Protein AF-A0A932SL36-F1 (afdb_monomer)

Nearest PDB structures (foldseek):
  3o5c-assembly2_C  TM=6.020E-01  e=2.786E-05  Shewanella oneidensis
  2vhd-assembly1_B  TM=5.654E-01  e=1.393E-04  Pseudomonas aeruginosa

Secondary structure (DSSP, 8-state):
-------------------------PPPP-PPPPPPP--PPP--STT--S-TT--HHHHHHHHH-SSTT--S-TTSTTSSHHHHSGGGS--S-EEEEEEEETTEEEEEEEEPPP-TTGGGSPSPSTT-TT---TT-HHHHHHHHHHHHHHHHH-TTTT-----TTSHHHHHHHHHHHHHHHHTSPPPP-TTSPPP-PPPPPHHHHHHHHT--TTSTTHHHHHHHHHHHHHHHHHHHHHHHHHHHHHHTT-STTTHHHHHTT-SGGGTS-TTTT----EE-S--SHHHHHHTT-B-TTSSBS-S--BT-EEEEE-TTT--EEEEEBEE----TTHHHHSPSBSTT--BSSHHHHHHHHHHHHT----TTHHHHHHHHHHHSS--TTS-TT---GGG-

Mean predicted aligned error: 8.64 Å

Solvent-accessible surface area (backbone atoms only — not comparable to full-atom values): 22123 Å² total; per-residue (Å²): 139,84,90,80,82,87,83,86,78,82,82,79,81,81,82,80,80,78,82,70,82,74,77,80,74,73,78,78,72,79,89,75,77,72,62,84,57,96,63,66,55,77,89,82,61,102,70,66,91,53,68,58,83,51,29,38,69,34,9,52,44,52,37,62,32,32,56,79,41,61,27,76,46,57,84,46,80,40,22,21,58,33,55,50,20,49,91,43,32,32,63,50,46,62,43,58,41,81,44,77,56,100,93,46,75,48,78,40,60,32,32,44,68,54,43,60,44,42,70,78,46,28,22,32,63,63,38,27,82,34,34,35,44,73,94,38,64,70,42,33,46,52,9,46,33,45,46,51,48,50,44,34,48,28,74,73,42,19,30,22,54,74,50,80,89,38,71,69,45,39,51,49,39,52,12,36,35,37,28,44,50,71,59,25,57,68,75,65,66,89,84,60,75,77,82,80,74,76,79,81,52,70,69,58,49,28,63,74,70,72,44,56,85,83,44,94,54,31,69,59,55,48,52,50,51,50,50,51,50,50,52,53,49,53,54,48,51,52,29,19,36,44,8,24,26,48,38,67,11,70,29,87,61,24,36,69,31,40,79,67,60,58,20,56,37,65,48,33,28,79,65,52,26,27,66,42,48,70,41,58,79,62,57,28,42,66,35,48,64,77,68,64,40,49,25,93,85,75,43,90,24,42,69,58,36,59,65,38,76,45,80,26,59,30,87,89,77,70,46,70,39,54,37,32,18,29,29,43,62,50,39,50,32,37,47,88,46,34,51,30,33,63,61,64,33,80,26,80,47,66,70,61,46,49,54,44,48,25,46,8,69,71,43,59,79,54,93,64,34,62,58,4,35,51,43,21,48,57,68,51,35,48,39,68,93,43,47,57,92,60,69,55,75,60,55,100

Radius of gyration: 26.6 Å; Cα contacts (8 Å, |Δi|>4): 648; chains: 1; bounding box: 67×68×89 Å

pLDDT: mean 84.24, std 15.86, range [38.34, 97.94]

Foldseek 3Di:
DDDDDDDDDDPDDDPDPPPDPDPPPDPDPPDDAQDADPDFDDPDDPDPLADSRARLVSLVSQQPAQPNQPQPDSPDQQQHNCSQQVVQFGPLFWFWAWDQAPVGIDTDTFGDHRLAVQLQQPLDDQQSVLGADRPDSVRSLSNQLSVVQRQQVTCRGNNGHADCVDPVSVSNSRNNSSNSVVNYADQPDPPDDDPPDDDDDPVVLCVVQVHDPPPPCSVVVSVVVVVVVVVVVVVLLVLLLLLLCQQCQVDPQRVVCNVVCNHQCSALPALQGGPFDWADLAQAPVLQVVLDQADPVRHREHVPQRNHWDWHADPVPRDIGIYHITTRGGLQCCPPRQACHDGNNSRRDQVVVVVSSCNRSVTDDDPSSSVSSVSLSHPFSHHRVDNSVCGDPSND

Structure (mmCIF, N/CA/C/O backbone):
data_AF-A0A932SL36-F1
#
_entry.id   AF-A0A932SL36-F1
#
loop_
_atom_site.group_PDB
_atom_site.id
_atom_site.type_symbol
_atom_site.label_atom_id
_atom_site.label_alt_id
_atom_site.label_comp_id
_atom_site.label_asym_id
_atom_site.label_entity_id
_atom_site.label_seq_id
_atom_site.pdbx_PDB_ins_code
_atom_site.Cartn_x
_atom_site.Cartn_y
_atom_site.Cartn_z
_atom_site.occupancy
_atom_site.B_iso_or_equiv
_atom_site.auth_seq_id
_atom_site.auth_comp_id
_atom_site.auth_asym_id
_atom_site.auth_atom_id
_atom_site.pdbx_PDB_model_num
ATOM 1 N N . MET A 1 1 ? 40.592 38.782 58.378 1.00 42.59 1 MET A N 1
ATOM 2 C CA . MET A 1 1 ? 40.150 37.398 58.093 1.00 42.59 1 MET A CA 1
ATOM 3 C C . MET A 1 1 ? 40.067 37.246 56.580 1.00 42.59 1 MET A C 1
ATOM 5 O O . MET A 1 1 ? 39.492 38.138 55.967 1.00 42.59 1 MET A O 1
ATOM 9 N N . PRO A 1 2 ? 40.753 36.261 55.976 1.00 50.12 2 PRO A N 1
ATOM 10 C CA . PRO A 1 2 ? 41.280 36.402 54.624 1.00 50.12 2 PRO A CA 1
ATOM 11 C C . PRO A 1 2 ? 40.484 35.653 53.549 1.00 50.12 2 PRO A C 1
ATOM 13 O O . PRO A 1 2 ? 39.707 34.741 53.822 1.00 50.12 2 PRO A O 1
ATOM 16 N N . ALA A 1 3 ? 40.744 36.080 52.316 1.00 49.41 3 ALA A N 1
ATOM 17 C CA . ALA A 1 3 ? 40.247 35.561 51.054 1.00 49.41 3 ALA A CA 1
ATOM 18 C C . ALA A 1 3 ? 40.633 34.092 50.779 1.00 49.41 3 ALA A C 1
ATOM 20 O O . ALA A 1 3 ? 41.720 33.638 51.134 1.00 49.41 3 ALA A O 1
ATOM 21 N N . ARG A 1 4 ? 39.762 33.383 50.051 1.00 46.72 4 ARG A N 1
ATOM 22 C CA . ARG A 1 4 ? 40.052 32.168 49.265 1.00 46.72 4 ARG A CA 1
ATOM 23 C C . ARG A 1 4 ? 39.468 32.438 47.871 1.00 46.72 4 ARG A C 1
ATOM 25 O O . ARG A 1 4 ? 38.268 32.651 47.780 1.00 46.72 4 ARG A O 1
ATOM 32 N N . ALA A 1 5 ? 40.210 32.692 46.795 1.00 46.12 5 ALA A N 1
ATOM 33 C CA . ALA A 1 5 ? 41.331 31.980 46.174 1.00 46.12 5 ALA A CA 1
ATOM 34 C C . ALA A 1 5 ? 40.948 30.581 45.652 1.00 46.12 5 ALA A C 1
ATOM 36 O O . ALA A 1 5 ? 41.011 29.604 46.386 1.00 46.12 5 ALA A O 1
ATOM 37 N N . GLY A 1 6 ? 40.600 30.542 44.360 1.00 44.91 6 GLY A N 1
ATOM 38 C CA . GLY A 1 6 ? 41.137 29.582 43.391 1.00 44.91 6 GLY A CA 1
ATOM 39 C C . GLY A 1 6 ? 40.509 28.190 43.310 1.00 44.91 6 GLY A C 1
ATOM 40 O O . GLY A 1 6 ? 40.791 27.336 44.136 1.00 44.91 6 GLY A O 1
ATOM 41 N N . MET A 1 7 ? 39.810 27.918 42.203 1.00 38.34 7 MET A N 1
ATOM 42 C CA . MET A 1 7 ? 39.914 26.633 41.499 1.00 38.34 7 MET A CA 1
ATOM 43 C C . MET A 1 7 ? 39.491 26.813 40.032 1.00 38.34 7 MET A C 1
ATOM 45 O O . MET A 1 7 ? 38.332 26.663 39.660 1.00 38.34 7 MET A O 1
ATOM 49 N N . LEU A 1 8 ? 40.467 27.187 39.200 1.00 42.94 8 LEU A N 1
ATOM 50 C CA . LEU A 1 8 ? 40.426 27.001 37.751 1.00 42.94 8 LEU A CA 1
ATOM 51 C C . LEU A 1 8 ? 40.687 25.513 37.486 1.00 42.94 8 LEU A C 1
ATOM 53 O O . LEU A 1 8 ? 41.822 25.052 37.595 1.00 42.94 8 LEU A O 1
ATOM 57 N N . ALA A 1 9 ? 39.636 24.755 37.183 1.00 47.78 9 ALA A N 1
ATOM 58 C CA . ALA A 1 9 ? 39.765 23.391 36.690 1.00 47.78 9 ALA A CA 1
ATOM 59 C C . ALA A 1 9 ? 40.075 23.437 35.185 1.00 47.78 9 ALA A C 1
ATOM 61 O O . ALA A 1 9 ? 39.235 23.839 34.378 1.00 47.78 9 ALA A O 1
ATOM 62 N N . LEU A 1 10 ? 41.304 23.054 34.828 1.00 42.34 10 LEU A N 1
ATOM 63 C CA . LEU A 1 10 ? 41.729 22.789 33.457 1.00 42.34 10 LEU A CA 1
ATOM 64 C C . LEU A 1 10 ? 40.851 21.683 32.849 1.00 42.34 10 LEU A C 1
ATOM 66 O O . LEU A 1 10 ? 40.964 20.519 33.226 1.00 42.34 10 LEU A O 1
ATOM 70 N N . TRP A 1 11 ? 40.033 22.033 31.860 1.00 40.56 11 TRP A N 1
ATOM 71 C CA . TRP A 1 11 ? 39.483 21.073 30.906 1.00 40.56 11 TRP A CA 1
ATOM 72 C C . TRP A 1 11 ? 40.509 20.855 29.792 1.00 40.56 11 TRP A C 1
ATOM 74 O O . TRP A 1 11 ? 40.578 21.618 28.831 1.00 40.56 11 TRP A O 1
ATOM 84 N N . ALA A 1 12 ? 41.343 19.825 29.936 1.00 45.44 12 ALA A N 1
ATOM 85 C CA . ALA A 1 12 ? 42.172 19.327 28.846 1.00 45.44 12 ALA A CA 1
ATOM 86 C C . ALA A 1 12 ? 41.301 18.459 27.924 1.00 45.44 12 ALA A C 1
ATOM 88 O O . ALA A 1 12 ? 40.917 17.345 28.277 1.00 45.44 12 ALA A O 1
ATOM 89 N N . ALA A 1 13 ? 40.961 18.989 26.749 1.00 46.53 13 ALA A N 1
ATOM 90 C CA . ALA A 1 13 ? 40.279 18.247 25.697 1.00 46.53 13 ALA A CA 1
ATOM 91 C C . ALA A 1 13 ? 41.242 17.223 25.073 1.00 46.53 13 ALA A C 1
ATOM 93 O O . ALA A 1 13 ? 42.153 17.577 24.325 1.00 46.53 13 ALA A O 1
ATOM 94 N N . LEU A 1 14 ? 41.037 15.944 25.387 1.00 46.69 14 LEU A N 1
ATOM 95 C CA . LEU A 1 14 ? 41.698 14.823 24.727 1.00 46.69 14 LEU A CA 1
ATOM 96 C C . LEU A 1 14 ? 40.983 14.549 23.393 1.00 46.69 14 LEU A C 1
ATOM 98 O O . LEU A 1 14 ? 39.987 13.830 23.345 1.00 46.69 14 LEU A O 1
ATOM 102 N N . VAL A 1 15 ? 41.476 15.142 22.304 1.00 45.56 15 VAL A N 1
ATOM 103 C CA . VAL A 1 15 ? 41.054 14.792 20.939 1.00 45.56 15 VAL A CA 1
ATOM 104 C C . VAL A 1 15 ? 41.770 13.500 20.541 1.00 45.56 15 VAL A C 1
ATOM 106 O O . VAL A 1 15 ? 42.896 13.514 20.051 1.00 45.56 15 VAL A O 1
ATOM 109 N N . LEU A 1 16 ? 41.122 12.362 20.789 1.00 45.66 16 LEU A N 1
ATOM 110 C CA . LEU A 1 16 ? 41.505 11.075 20.212 1.00 45.66 16 LEU A CA 1
ATOM 111 C C . LEU A 1 16 ? 41.134 11.084 18.725 1.00 45.66 16 LEU A C 1
ATOM 113 O O . LEU A 1 16 ? 39.981 10.873 18.353 1.00 45.66 16 LEU A O 1
ATOM 117 N N . ALA A 1 17 ? 42.120 11.349 17.869 1.00 47.31 17 ALA A N 1
ATOM 118 C CA . ALA A 1 17 ? 42.004 11.128 16.435 1.00 47.31 17 ALA A CA 1
ATOM 119 C C . ALA A 1 17 ? 41.930 9.615 16.174 1.00 47.31 17 ALA A C 1
ATOM 121 O O . ALA A 1 17 ? 42.948 8.928 16.110 1.00 47.31 17 ALA A O 1
ATOM 122 N N . VAL A 1 18 ? 40.713 9.083 16.057 1.00 49.47 18 VAL A N 1
ATOM 123 C CA . VAL A 1 18 ? 40.479 7.719 15.575 1.00 49.47 18 VAL A CA 1
ATOM 124 C C . VAL A 1 18 ? 40.733 7.723 14.068 1.00 49.47 18 VAL A C 1
ATOM 126 O O . VAL A 1 18 ? 39.855 8.054 13.274 1.00 49.47 18 VAL A O 1
ATOM 129 N N . SER A 1 19 ? 41.956 7.386 13.663 1.00 49.38 19 SER A N 1
ATOM 130 C CA . SER A 1 19 ? 42.329 7.116 12.273 1.00 49.38 19 SER A CA 1
ATOM 131 C C . SER A 1 19 ? 41.757 5.765 11.832 1.00 49.38 19 SER A C 1
ATOM 133 O O . SER A 1 19 ? 42.469 4.779 11.652 1.00 49.38 19 SER A O 1
ATOM 135 N N . GLY A 1 20 ? 40.433 5.706 11.678 1.00 53.03 20 GLY A N 1
ATOM 136 C CA . GLY A 1 20 ? 39.771 4.587 11.020 1.00 53.03 20 GLY A CA 1
ATOM 137 C C . GLY A 1 20 ? 40.158 4.573 9.545 1.00 53.03 20 GLY A C 1
ATOM 138 O O . GLY A 1 20 ? 39.912 5.542 8.828 1.00 53.03 20 GLY A O 1
ATOM 139 N N . SER A 1 21 ? 40.783 3.490 9.087 1.00 54.56 21 SER A N 1
ATOM 140 C CA . SER A 1 21 ? 41.016 3.238 7.668 1.00 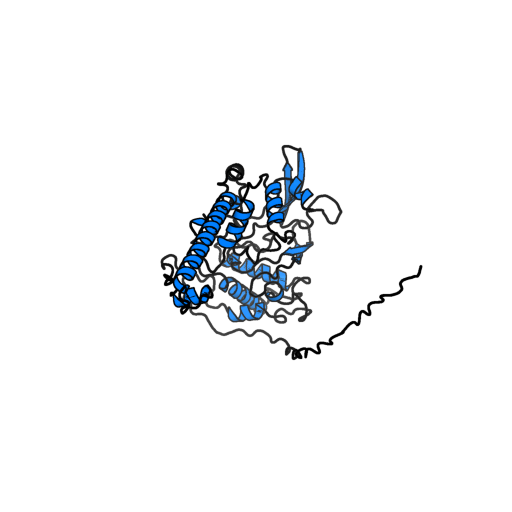54.56 21 SER A CA 1
ATOM 141 C C . SER A 1 21 ? 39.661 3.175 6.964 1.00 54.56 21 SER A C 1
ATOM 143 O O . SER A 1 21 ? 38.952 2.177 7.070 1.00 54.56 21 SER A O 1
ATOM 145 N N . VAL A 1 22 ? 39.266 4.256 6.288 1.00 56.22 22 VAL A N 1
ATOM 146 C CA . VAL A 1 22 ? 38.079 4.238 5.430 1.00 56.22 22 VAL A CA 1
ATOM 147 C C . VAL A 1 22 ? 38.385 3.238 4.314 1.00 56.22 22 VAL A C 1
ATOM 149 O O . VAL A 1 22 ? 39.377 3.432 3.605 1.00 56.22 22 VAL A O 1
ATOM 152 N N . PRO A 1 23 ? 37.617 2.144 4.170 1.00 58.59 23 PRO A N 1
ATOM 153 C CA . PRO A 1 23 ? 37.836 1.215 3.077 1.00 58.59 23 PRO A CA 1
ATOM 154 C C . PRO A 1 23 ? 37.720 1.995 1.769 1.00 58.59 23 PRO A C 1
ATOM 156 O O . PRO A 1 23 ? 36.725 2.682 1.533 1.00 58.59 23 PRO A O 1
ATOM 159 N N . ILE A 1 24 ? 38.757 1.913 0.936 1.00 57.00 24 ILE A N 1
ATOM 160 C CA . ILE A 1 24 ? 38.705 2.419 -0.432 1.00 57.00 24 ILE A CA 1
ATOM 161 C C . ILE A 1 24 ? 37.619 1.601 -1.128 1.00 57.00 24 ILE A C 1
ATOM 163 O O . ILE A 1 24 ? 37.823 0.433 -1.459 1.00 57.00 24 ILE A O 1
ATOM 167 N N . VAL A 1 25 ? 36.439 2.199 -1.291 1.00 57.62 25 VAL A N 1
ATOM 168 C CA . VAL A 1 25 ? 35.378 1.646 -2.126 1.00 57.62 25 VAL A CA 1
ATOM 169 C C . VAL A 1 25 ? 35.929 1.673 -3.544 1.00 57.62 25 VAL A C 1
ATOM 171 O O . VAL A 1 25 ? 36.067 2.737 -4.146 1.00 57.62 25 VAL A O 1
ATOM 174 N N . VAL A 1 26 ? 36.354 0.507 -4.034 1.00 59.16 26 VAL A N 1
ATOM 175 C CA . VAL A 1 26 ? 36.824 0.337 -5.410 1.00 59.16 26 VAL A CA 1
ATOM 176 C C . VAL A 1 26 ? 35.725 0.875 -6.319 1.00 59.16 26 VAL A C 1
ATOM 178 O O . VAL A 1 26 ? 34.578 0.450 -6.194 1.00 59.16 26 VAL A O 1
ATOM 181 N N . ALA A 1 27 ? 36.064 1.846 -7.172 1.00 60.44 27 ALA A N 1
ATOM 182 C CA . ALA A 1 27 ? 35.112 2.461 -8.087 1.00 60.44 27 ALA A CA 1
ATOM 183 C C . ALA A 1 27 ? 34.351 1.365 -8.843 1.00 60.44 27 ALA A C 1
ATOM 185 O O . ALA A 1 27 ? 34.958 0.487 -9.463 1.00 60.44 27 ALA A O 1
ATOM 186 N N . GLU A 1 28 ? 33.025 1.394 -8.731 1.00 62.88 28 GLU A N 1
ATOM 187 C CA . GLU A 1 28 ? 32.142 0.417 -9.350 1.00 62.88 28 GLU A CA 1
ATOM 188 C C . GLU A 1 28 ? 32.388 0.437 -10.865 1.00 62.88 28 GLU A C 1
ATOM 190 O O . GLU A 1 28 ? 32.341 1.489 -11.508 1.00 62.88 28 GLU A O 1
ATOM 195 N N . THR A 1 29 ? 32.742 -0.716 -11.439 1.00 70.81 29 THR A N 1
ATOM 196 C CA . THR A 1 29 ? 32.920 -0.851 -12.890 1.00 70.81 29 THR A CA 1
ATOM 197 C C . THR A 1 29 ? 31.662 -0.371 -13.602 1.00 70.81 29 THR A C 1
ATOM 199 O O . THR A 1 29 ? 30.566 -0.657 -13.122 1.00 70.81 29 THR A O 1
ATOM 202 N N . ALA A 1 30 ? 31.817 0.311 -14.743 1.00 78.62 30 ALA A N 1
ATOM 203 C CA . ALA A 1 30 ? 30.704 0.864 -15.514 1.00 78.62 30 ALA A CA 1
ATOM 204 C C . ALA A 1 30 ? 29.508 -0.114 -15.601 1.00 78.62 30 ALA A C 1
ATOM 206 O O . ALA A 1 30 ? 29.727 -1.310 -15.848 1.00 78.62 30 ALA A O 1
ATOM 207 N N . PRO A 1 31 ? 28.264 0.366 -15.395 1.00 81.81 31 PRO A N 1
ATOM 208 C CA . PRO A 1 31 ? 27.085 -0.492 -15.385 1.00 81.81 31 PRO A CA 1
ATOM 209 C C . PRO A 1 31 ? 26.980 -1.289 -16.690 1.00 81.81 31 PRO A C 1
ATOM 211 O O . PRO A 1 31 ? 27.209 -0.764 -17.781 1.00 81.81 31 PRO A O 1
ATOM 214 N N . LYS A 1 32 ? 26.668 -2.583 -16.572 1.00 89.00 32 LYS A N 1
ATOM 215 C CA . LYS A 1 32 ? 26.552 -3.503 -17.712 1.00 89.00 32 LYS A CA 1
ATOM 216 C C . LYS A 1 32 ? 25.091 -3.608 -18.160 1.00 89.00 32 LYS A C 1
ATOM 218 O O . LYS A 1 32 ? 24.243 -3.789 -17.287 1.00 89.00 32 LYS A O 1
ATOM 223 N N . PRO A 1 33 ? 24.799 -3.554 -19.475 1.00 92.88 33 PRO A N 1
ATOM 224 C CA . PRO A 1 33 ? 23.446 -3.763 -19.981 1.00 92.88 33 PRO A CA 1
ATOM 225 C C . PRO A 1 33 ? 22.901 -5.142 -19.612 1.00 92.88 33 PRO A C 1
ATOM 227 O O . PRO A 1 33 ? 23.642 -6.134 -19.583 1.00 92.88 33 PRO A O 1
ATOM 230 N N . CYS A 1 34 ? 21.596 -5.215 -19.382 1.00 94.19 34 CYS A N 1
ATOM 231 C CA . CYS A 1 34 ? 20.911 -6.471 -19.131 1.00 94.19 34 CYS A CA 1
ATOM 232 C C . CYS A 1 34 ? 20.813 -7.315 -20.408 1.00 94.19 34 CYS A C 1
ATOM 234 O O . CYS A 1 34 ? 20.419 -6.841 -21.472 1.00 94.19 34 CYS A O 1
ATOM 236 N N . ALA A 1 35 ? 21.128 -8.604 -20.295 1.00 90.81 35 ALA A N 1
ATOM 237 C CA . ALA A 1 35 ? 20.988 -9.560 -21.388 1.00 90.81 35 ALA A CA 1
ATOM 238 C C . ALA A 1 35 ? 19.751 -10.442 -21.180 1.00 90.81 35 ALA A C 1
ATOM 240 O O . ALA A 1 35 ? 19.499 -10.906 -20.066 1.00 90.81 35 ALA A O 1
ATOM 241 N N . ARG A 1 36 ? 19.015 -10.721 -22.264 1.00 87.75 36 ARG A N 1
ATOM 242 C CA . ARG A 1 36 ? 17.939 -11.722 -22.247 1.00 87.75 36 ARG A CA 1
ATOM 243 C C . ARG A 1 36 ? 18.504 -13.094 -21.891 1.00 87.75 36 ARG A C 1
ATOM 245 O O . ARG A 1 36 ? 19.525 -13.514 -22.444 1.00 87.75 36 ARG A O 1
ATOM 252 N N . THR A 1 37 ? 17.817 -13.820 -21.021 1.00 78.12 37 THR A N 1
ATOM 253 C CA . THR A 1 37 ? 18.115 -15.214 -20.716 1.00 78.12 37 THR A CA 1
ATOM 254 C C . THR A 1 37 ? 17.236 -16.123 -21.573 1.00 78.12 37 THR A C 1
ATOM 256 O O . THR A 1 37 ? 16.018 -16.017 -21.591 1.00 78.12 37 THR A O 1
ATOM 259 N N . ARG A 1 38 ? 17.838 -17.066 -22.307 1.00 69.75 38 ARG A N 1
ATOM 260 C CA . ARG A 1 38 ? 17.085 -18.064 -23.099 1.00 69.75 38 ARG A CA 1
ATOM 261 C C . ARG A 1 38 ? 16.481 -19.184 -22.233 1.00 69.75 38 ARG A C 1
ATOM 263 O O . ARG A 1 38 ? 16.357 -20.314 -22.696 1.00 69.75 38 ARG A O 1
ATOM 270 N N . ILE A 1 39 ? 16.197 -18.918 -20.959 1.00 57.28 39 ILE A N 1
ATOM 271 C CA . ILE A 1 39 ? 15.743 -19.940 -20.014 1.00 57.28 39 ILE A CA 1
ATOM 272 C C . ILE A 1 39 ? 14.225 -19.842 -19.902 1.00 57.28 39 ILE A C 1
ATOM 274 O O . ILE A 1 39 ? 13.702 -19.032 -19.145 1.00 57.28 39 ILE A O 1
ATOM 278 N N . PHE A 1 40 ? 13.536 -20.695 -20.652 1.00 56.78 40 PHE A N 1
ATOM 279 C CA . PHE A 1 40 ? 12.099 -20.898 -20.520 1.00 56.78 40 PHE A CA 1
ATOM 280 C C . PHE A 1 40 ? 11.821 -21.670 -19.229 1.00 56.78 40 PHE A C 1
ATOM 282 O O . PHE A 1 40 ? 12.388 -22.744 -19.003 1.00 56.78 40 PHE A O 1
ATOM 289 N N . VAL A 1 41 ? 10.980 -21.119 -18.355 1.00 54.66 41 VAL A N 1
ATOM 290 C CA . VAL A 1 41 ? 10.565 -21.812 -17.132 1.00 54.66 41 VAL A CA 1
ATOM 291 C C . VAL A 1 41 ? 9.473 -22.806 -17.516 1.00 54.66 41 VAL A C 1
ATOM 293 O O . VAL A 1 41 ? 8.412 -22.410 -17.988 1.00 54.66 41 VAL A O 1
ATOM 296 N N . ALA A 1 42 ? 9.726 -24.102 -17.323 1.00 53.22 42 ALA A N 1
ATOM 297 C CA . ALA A 1 42 ? 8.702 -25.123 -17.517 1.00 53.22 42 ALA A CA 1
ATOM 298 C C . ALA A 1 42 ? 7.516 -24.845 -16.578 1.00 53.22 42 ALA A C 1
ATOM 300 O O . ALA A 1 42 ? 7.691 -24.743 -15.358 1.00 53.22 42 ALA A O 1
ATOM 301 N N . ALA A 1 43 ? 6.322 -24.704 -17.155 1.00 51.56 43 ALA A N 1
ATOM 302 C CA . ALA A 1 43 ? 5.101 -24.406 -16.423 1.00 51.56 43 ALA A CA 1
ATOM 303 C C . ALA A 1 43 ? 4.774 -25.544 -15.448 1.00 51.56 43 ALA A C 1
ATOM 305 O O . ALA A 1 43 ? 4.304 -26.604 -15.851 1.00 51.56 43 ALA A O 1
ATOM 306 N N . THR A 1 44 ? 5.090 -25.358 -14.168 1.00 45.47 44 THR A N 1
ATOM 307 C CA . THR A 1 44 ? 4.984 -26.418 -13.149 1.00 45.47 44 THR A CA 1
ATOM 308 C C . THR A 1 44 ? 4.077 -26.052 -11.978 1.00 45.47 44 THR A C 1
ATOM 310 O O . THR A 1 44 ? 3.893 -26.869 -11.082 1.00 45.47 44 THR A O 1
ATOM 313 N N . HIS A 1 45 ? 3.420 -24.885 -12.002 1.00 45.59 45 HIS A N 1
ATOM 314 C CA . HIS A 1 45 ? 2.469 -24.501 -10.957 1.00 45.59 45 HIS A CA 1
ATOM 315 C C . HIS A 1 45 ? 1.160 -23.945 -11.529 1.00 45.59 45 HIS A C 1
ATOM 317 O O . HIS A 1 45 ? 1.145 -23.084 -12.405 1.00 45.59 45 HIS A O 1
ATOM 323 N N . THR A 1 46 ? 0.052 -24.444 -10.984 1.00 44.19 46 THR A N 1
ATOM 324 C CA . THR A 1 46 ? -1.348 -24.321 -11.427 1.00 44.19 46 THR A CA 1
ATOM 325 C C . THR A 1 46 ? -1.969 -22.919 -11.343 1.00 44.19 46 THR A C 1
ATOM 327 O O . THR A 1 46 ? -3.163 -22.773 -11.575 1.00 44.19 46 THR A O 1
ATOM 330 N N . TYR A 1 47 ? -1.180 -21.871 -11.093 1.00 48.12 47 TYR A N 1
ATOM 331 C CA . TYR A 1 47 ? -1.649 -20.477 -11.063 1.00 48.12 47 TYR A CA 1
ATOM 332 C C . TYR A 1 47 ? -0.665 -19.510 -11.736 1.00 48.12 47 TYR A C 1
ATOM 334 O O . TYR A 1 47 ? -0.467 -18.385 -11.274 1.00 48.12 47 TYR A O 1
ATOM 342 N N . GLN A 1 48 ? 0.002 -19.940 -12.812 1.00 52.31 48 GLN A N 1
ATOM 343 C CA . GLN A 1 48 ? 0.907 -19.062 -13.550 1.00 52.31 48 GLN A CA 1
ATOM 344 C C . GLN A 1 48 ? 0.136 -17.996 -14.341 1.00 52.31 48 GLN A C 1
ATOM 346 O O . GLN A 1 48 ? -0.275 -18.198 -15.480 1.00 52.31 48 GLN A O 1
ATOM 351 N N . LEU A 1 49 ? 0.051 -16.806 -13.742 1.00 58.59 49 LEU A N 1
ATOM 352 C CA . LEU A 1 49 ? -0.141 -15.511 -14.408 1.00 58.59 49 LEU A CA 1
ATOM 353 C C . LEU A 1 49 ? 1.087 -15.126 -15.263 1.00 58.59 49 LEU A C 1
ATOM 355 O O . LEU A 1 49 ? 1.399 -13.960 -15.418 1.00 58.59 49 LEU A O 1
ATOM 359 N N . LEU A 1 50 ? 1.868 -16.078 -15.763 1.00 62.53 50 LEU A N 1
ATOM 360 C CA . LEU A 1 50 ? 3.049 -15.788 -16.567 1.00 62.53 50 LEU A CA 1
ATOM 361 C C . LEU A 1 50 ? 3.003 -16.688 -17.793 1.00 62.53 50 LEU A C 1
ATOM 363 O O . LEU A 1 50 ? 3.058 -17.909 -17.634 1.00 62.53 50 LEU A O 1
ATOM 367 N N . PRO A 1 51 ? 2.880 -16.119 -19.003 1.00 66.50 51 PRO A N 1
ATOM 368 C CA . PRO A 1 51 ? 3.140 -16.855 -20.228 1.00 66.50 51 PRO A CA 1
ATOM 369 C C . PRO A 1 51 ? 4.491 -17.587 -20.144 1.00 66.50 51 PRO A C 1
ATOM 371 O O . PRO A 1 51 ? 5.456 -17.078 -19.568 1.00 66.50 51 PRO A O 1
ATOM 374 N N . ALA A 1 52 ? 4.556 -18.806 -20.686 1.00 63.44 52 ALA A N 1
ATOM 375 C CA . ALA A 1 52 ? 5.722 -19.691 -20.559 1.00 63.44 52 ALA A CA 1
ATOM 376 C C . ALA A 1 52 ? 7.011 -19.124 -21.195 1.00 63.44 52 ALA A C 1
ATOM 378 O O . ALA A 1 52 ? 8.108 -19.622 -20.940 1.00 63.44 52 ALA A O 1
ATOM 379 N N . ASP A 1 53 ? 6.883 -18.087 -22.020 1.00 69.19 53 ASP A N 1
ATOM 380 C CA . ASP A 1 53 ? 7.954 -17.372 -22.706 1.00 69.19 53 ASP A CA 1
ATOM 381 C C . ASP A 1 53 ? 8.481 -16.139 -21.954 1.00 69.19 53 ASP A C 1
ATOM 383 O O . ASP A 1 53 ? 9.374 -15.459 -22.461 1.00 69.19 53 ASP A O 1
ATOM 387 N N . GLN A 1 54 ? 7.996 -15.853 -20.739 1.00 79.19 54 GLN A N 1
ATOM 388 C CA . GLN A 1 54 ? 8.436 -14.665 -20.009 1.00 79.19 54 GLN A CA 1
ATOM 389 C C . GLN A 1 54 ? 9.779 -14.833 -19.281 1.00 79.19 54 GLN A C 1
ATOM 391 O O . GLN A 1 54 ? 9.991 -15.730 -18.463 1.00 79.19 54 GLN A O 1
ATOM 396 N N . ASP A 1 55 ? 10.688 -13.893 -19.547 1.00 88.38 55 ASP A N 1
ATOM 397 C CA . ASP A 1 55 ? 12.060 -13.866 -19.039 1.00 88.38 55 ASP A CA 1
ATOM 398 C C . ASP A 1 55 ? 12.156 -13.121 -17.693 1.00 88.38 55 ASP A C 1
ATOM 400 O O . ASP A 1 55 ? 12.589 -11.969 -17.602 1.00 88.38 55 ASP A O 1
ATOM 404 N N . VAL A 1 56 ? 11.735 -13.794 -16.617 1.00 90.62 56 VAL A N 1
ATOM 405 C CA . VAL A 1 56 ? 11.731 -13.245 -15.244 1.00 90.62 56 VAL A CA 1
ATOM 406 C C . VAL A 1 56 ? 13.119 -12.760 -14.803 1.00 90.62 56 VAL A C 1
ATOM 408 O O . VAL A 1 56 ? 13.231 -11.748 -14.110 1.00 90.62 56 VAL A O 1
ATOM 411 N N . LYS A 1 57 ? 14.193 -13.450 -15.209 1.00 90.38 57 LYS A N 1
ATOM 412 C CA . LYS A 1 57 ? 15.571 -13.069 -14.852 1.00 90.38 57 LYS A CA 1
ATOM 413 C C . LYS A 1 57 ? 16.000 -11.785 -15.553 1.00 90.38 57 LYS A C 1
ATOM 415 O O . LYS A 1 57 ? 16.648 -10.943 -14.931 1.00 90.38 57 LYS A O 1
ATOM 420 N N . PHE A 1 58 ? 15.622 -11.614 -16.818 1.00 94.31 58 PHE A N 1
ATOM 421 C CA . PHE A 1 58 ? 15.836 -10.357 -17.524 1.00 94.31 58 PHE A CA 1
ATOM 422 C C . PHE A 1 58 ? 15.051 -9.218 -16.870 1.00 94.31 58 PHE A C 1
ATOM 424 O O . PHE A 1 58 ? 15.635 -8.172 -16.602 1.00 94.31 58 PHE A O 1
ATOM 431 N N . GLY A 1 59 ? 13.792 -9.451 -16.489 1.00 95.38 59 GLY A N 1
ATOM 432 C CA . GLY A 1 59 ? 12.998 -8.498 -15.709 1.00 95.38 59 GLY A CA 1
ATOM 433 C C . GLY A 1 59 ? 13.658 -8.089 -14.391 1.00 95.38 59 GLY A C 1
ATOM 434 O O . GLY A 1 59 ? 13.745 -6.904 -14.080 1.00 95.38 59 GLY A O 1
ATOM 435 N N . GLN A 1 60 ? 14.199 -9.053 -13.642 1.00 95.00 60 GLN A N 1
ATOM 436 C CA . GLN A 1 60 ? 14.935 -8.783 -12.405 1.00 95.00 60 GLN A CA 1
ATOM 437 C C . GLN A 1 60 ? 16.174 -7.910 -12.642 1.00 95.00 60 GLN A C 1
ATOM 439 O O . GLN A 1 60 ? 16.440 -7.004 -11.854 1.00 95.00 60 GLN A O 1
ATOM 444 N N . CYS A 1 61 ? 16.930 -8.173 -13.712 1.00 96.44 61 CYS A N 1
ATOM 445 C CA . CYS A 1 61 ? 18.074 -7.344 -14.085 1.00 96.44 61 CYS A CA 1
ATOM 446 C C . CYS A 1 61 ? 17.625 -5.915 -14.425 1.00 96.44 61 CYS A C 1
ATOM 448 O O . CYS A 1 61 ? 18.145 -4.955 -13.857 1.00 96.44 61 CYS A O 1
ATOM 450 N N . LEU A 1 62 ? 16.611 -5.779 -15.289 1.00 97.25 62 LEU A N 1
ATOM 451 C CA . LEU A 1 62 ? 16.063 -4.489 -15.712 1.00 97.25 62 LEU A CA 1
ATOM 452 C C . LEU A 1 62 ? 15.564 -3.657 -14.527 1.00 97.25 62 LEU A C 1
ATOM 454 O O . LEU A 1 62 ? 15.777 -2.449 -14.499 1.00 97.25 62 LEU A O 1
ATOM 458 N N . PHE A 1 63 ? 14.961 -4.297 -13.522 1.00 97.19 63 PHE A N 1
ATOM 459 C CA . PHE A 1 63 ? 14.466 -3.631 -12.316 1.00 97.19 63 PHE A CA 1
ATOM 460 C C . PHE A 1 63 ? 15.572 -2.893 -11.538 1.00 97.19 63 PHE A C 1
ATOM 462 O O . PHE A 1 63 ? 15.310 -1.872 -10.900 1.00 97.19 63 PHE A O 1
ATOM 469 N N . GLY A 1 64 ? 16.810 -3.394 -11.594 1.00 96.56 64 GLY A N 1
ATOM 470 C CA . GLY A 1 64 ? 17.990 -2.755 -11.007 1.00 96.56 64 GLY A CA 1
ATOM 471 C C . GLY A 1 64 ? 18.822 -1.926 -11.989 1.00 96.56 64 GLY A C 1
ATOM 472 O O . GLY A 1 64 ? 19.815 -1.329 -11.575 1.00 96.56 64 GLY A O 1
ATOM 473 N N . SER A 1 65 ? 18.463 -1.890 -13.274 1.00 96.44 65 SER A N 1
ATOM 474 C CA . SER A 1 65 ? 19.276 -1.226 -14.290 1.00 96.44 65 SER A CA 1
ATOM 475 C C . SER A 1 65 ? 19.132 0.291 -14.247 1.00 96.44 65 SER A C 1
ATOM 477 O O . SER A 1 65 ? 18.034 0.829 -14.111 1.00 96.44 65 SER A O 1
ATOM 479 N N . ARG A 1 66 ? 20.264 0.977 -14.430 1.00 96.00 66 ARG A N 1
ATOM 480 C CA . ARG A 1 66 ? 20.364 2.442 -14.531 1.00 96.00 66 ARG A CA 1
ATOM 481 C C . ARG A 1 66 ? 20.641 2.940 -15.950 1.00 96.00 66 ARG A C 1
ATOM 483 O O . ARG A 1 66 ? 20.837 4.135 -16.137 1.00 96.00 66 ARG A O 1
ATOM 490 N N . ILE A 1 67 ? 20.716 2.031 -16.924 1.00 95.62 67 ILE A N 1
ATOM 491 C CA . ILE A 1 67 ? 21.101 2.355 -18.309 1.00 95.62 67 ILE A CA 1
ATOM 492 C C . ILE A 1 67 ? 20.195 1.730 -19.375 1.00 95.62 67 ILE A C 1
ATOM 494 O O . ILE A 1 67 ? 20.128 2.242 -20.489 1.00 95.62 67 ILE A O 1
ATOM 498 N N . ASP A 1 68 ? 19.489 0.636 -19.068 1.00 96.62 68 ASP A N 1
ATOM 499 C CA . ASP A 1 68 ? 18.736 -0.122 -20.080 1.00 96.62 68 ASP A CA 1
ATOM 500 C C . ASP A 1 68 ? 17.465 0.586 -20.574 1.00 96.62 68 ASP A C 1
ATOM 502 O O . ASP A 1 68 ? 16.847 0.135 -21.541 1.00 96.62 68 ASP A O 1
ATOM 506 N N . PHE A 1 69 ? 17.088 1.705 -19.955 1.00 97.00 69 PHE A N 1
ATOM 507 C CA . PHE A 1 69 ? 15.958 2.538 -20.358 1.00 97.00 69 PHE A CA 1
ATOM 508 C C . PHE A 1 69 ? 16.400 3.914 -20.854 1.00 97.00 69 PHE A C 1
ATOM 510 O O . PHE A 1 69 ? 15.624 4.860 -20.790 1.00 97.00 69 PHE A O 1
ATOM 517 N N . ASN A 1 70 ? 17.640 4.045 -21.340 1.00 95.00 70 ASN A N 1
ATOM 518 C CA . ASN A 1 70 ? 18.179 5.304 -21.863 1.00 95.00 70 ASN A CA 1
ATOM 519 C C . ASN A 1 70 ? 18.067 6.464 -20.856 1.00 95.00 70 ASN A C 1
ATOM 521 O O . ASN A 1 70 ? 17.742 7.589 -21.231 1.00 95.00 70 ASN A O 1
ATOM 525 N N . GLN A 1 71 ? 18.289 6.181 -19.569 1.00 95.12 71 GLN A N 1
ATOM 526 C CA . GLN A 1 71 ? 18.242 7.186 -18.513 1.00 95.12 71 GLN A CA 1
ATOM 527 C C . GLN A 1 71 ? 19.225 8.325 -18.810 1.00 95.12 71 GLN A C 1
ATOM 529 O O . GLN A 1 71 ? 20.415 8.091 -19.027 1.00 95.12 71 GLN A O 1
ATOM 534 N N . ALA A 1 72 ? 18.737 9.566 -18.773 1.00 93.19 72 ALA A N 1
ATOM 535 C CA . ALA A 1 72 ? 19.525 10.758 -19.088 1.00 93.19 72 ALA A CA 1
ATOM 536 C C . ALA A 1 72 ? 20.715 10.959 -18.134 1.00 93.19 72 ALA A C 1
ATOM 538 O O . ALA A 1 72 ? 21.748 11.499 -18.525 1.00 93.19 72 ALA A O 1
ATOM 539 N N . ASN A 1 73 ? 20.586 10.509 -16.883 1.00 93.62 73 ASN A N 1
ATOM 540 C CA . ASN A 1 73 ? 21.655 10.541 -15.893 1.00 93.62 73 ASN A CA 1
ATOM 541 C C . ASN A 1 73 ? 21.742 9.193 -15.168 1.00 93.62 73 ASN A C 1
ATOM 543 O O . ASN A 1 73 ? 21.090 9.059 -14.143 1.00 93.62 73 ASN A O 1
ATOM 547 N N . PRO A 1 74 ? 22.575 8.232 -15.603 1.00 92.56 74 PRO A N 1
ATOM 548 C CA . PRO A 1 74 ? 22.715 6.919 -14.957 1.00 92.56 74 PRO A CA 1
ATOM 549 C C . PRO A 1 74 ? 23.187 6.939 -13.493 1.00 92.56 74 PRO A C 1
ATOM 551 O O . PRO A 1 74 ? 23.140 5.914 -12.818 1.00 92.56 74 PRO A O 1
ATOM 554 N N . ASN A 1 75 ? 23.652 8.085 -12.987 1.00 91.12 75 ASN A N 1
ATOM 555 C CA . ASN A 1 75 ? 24.089 8.260 -11.599 1.00 91.12 75 ASN A CA 1
ATOM 556 C C . ASN A 1 75 ? 23.029 8.938 -10.715 1.00 91.12 75 ASN A C 1
ATOM 558 O O . ASN A 1 75 ? 23.267 9.153 -9.528 1.00 91.12 75 ASN A O 1
ATOM 562 N N . GLY A 1 76 ? 21.871 9.301 -11.275 1.00 90.06 76 GLY A N 1
ATOM 563 C CA . GLY A 1 76 ? 20.758 9.868 -10.522 1.00 90.06 76 GLY A CA 1
ATOM 564 C C . GLY A 1 76 ? 20.215 8.905 -9.461 1.00 90.06 76 GLY A C 1
ATOM 565 O O . GLY A 1 76 ? 20.250 7.682 -9.622 1.00 90.06 76 GLY A O 1
ATOM 566 N N . MET A 1 77 ? 19.683 9.470 -8.376 1.00 89.31 77 MET A N 1
ATOM 567 C CA . MET A 1 77 ? 19.182 8.708 -7.227 1.00 89.31 77 MET A CA 1
ATOM 568 C C . MET A 1 77 ? 18.049 7.743 -7.616 1.00 89.31 77 MET A C 1
ATOM 570 O O . MET A 1 77 ? 18.045 6.602 -7.165 1.00 89.31 77 MET A O 1
ATOM 574 N N . PHE A 1 78 ? 17.156 8.155 -8.519 1.00 91.81 78 PHE A N 1
ATOM 575 C CA . PHE A 1 78 ? 15.935 7.424 -8.895 1.00 91.81 78 PHE A CA 1
ATOM 576 C C . PHE A 1 78 ? 16.026 6.711 -10.251 1.00 91.81 78 PHE A C 1
ATOM 578 O O . PHE A 1 78 ? 15.024 6.381 -10.864 1.00 91.81 78 PHE A O 1
ATOM 585 N N . THR A 1 79 ? 17.238 6.438 -10.729 1.00 93.56 79 THR A N 1
ATOM 586 C CA . THR A 1 79 ? 17.510 5.919 -12.088 1.00 93.56 79 THR A CA 1
ATOM 587 C C . THR A 1 79 ? 17.133 4.465 -12.336 1.00 93.56 79 THR A C 1
ATOM 589 O O . THR A 1 79 ? 17.245 3.987 -13.465 1.00 93.56 79 THR A O 1
ATOM 592 N N . SER A 1 80 ? 16.699 3.749 -11.303 1.00 96.50 80 SER A N 1
ATOM 593 C CA . SER A 1 80 ? 16.253 2.361 -11.388 1.00 96.50 80 SER A CA 1
ATOM 594 C C . SER A 1 80 ? 15.011 2.162 -10.533 1.00 96.50 80 SER A C 1
ATOM 596 O O . SER A 1 80 ? 14.859 2.823 -9.503 1.00 96.50 80 SER A O 1
ATOM 598 N N . CYS A 1 81 ? 14.165 1.195 -10.893 1.00 97.31 81 CYS A N 1
ATOM 599 C CA . CYS A 1 81 ? 13.008 0.840 -10.072 1.00 97.31 81 CYS A CA 1
ATOM 600 C C . CYS A 1 81 ? 13.441 0.434 -8.654 1.00 97.31 81 CYS A C 1
ATOM 602 O O . CYS A 1 81 ? 12.795 0.805 -7.678 1.00 97.31 81 CYS A O 1
ATOM 604 N N . ASN A 1 82 ? 14.568 -0.274 -8.525 1.00 96.44 82 ASN A N 1
ATOM 605 C CA . ASN A 1 82 ? 15.101 -0.724 -7.241 1.00 96.44 82 ASN A CA 1
ATOM 606 C C . ASN A 1 82 ? 15.584 0.414 -6.324 1.00 96.44 82 ASN A C 1
ATOM 608 O O . ASN A 1 82 ? 15.723 0.180 -5.126 1.00 96.44 82 ASN A O 1
ATOM 612 N N . SER A 1 83 ? 15.836 1.618 -6.851 1.00 95.50 83 SER A N 1
ATOM 613 C CA . SER A 1 83 ? 16.207 2.771 -6.024 1.00 95.50 83 SER A CA 1
ATOM 614 C C . SER A 1 83 ? 15.063 3.196 -5.102 1.00 95.50 83 SER A C 1
ATOM 616 O O . SER A 1 83 ? 15.284 3.364 -3.909 1.00 95.50 83 SER A O 1
ATOM 618 N N . CYS A 1 84 ? 13.847 3.310 -5.645 1.00 95.62 84 CYS A N 1
ATOM 619 C CA . CYS A 1 84 ? 12.653 3.662 -4.870 1.00 95.62 84 CYS A CA 1
ATOM 620 C C . CYS A 1 84 ? 11.969 2.419 -4.285 1.00 95.62 84 CYS A C 1
ATOM 622 O O . CYS A 1 84 ? 11.302 2.485 -3.257 1.00 95.62 84 CYS A O 1
ATOM 624 N N . HIS A 1 85 ? 12.149 1.260 -4.925 1.00 95.50 85 HIS A N 1
ATOM 625 C CA . HIS A 1 85 ? 11.544 -0.001 -4.514 1.00 95.50 85 HIS A CA 1
ATOM 626 C C . HIS A 1 85 ? 12.588 -1.075 -4.172 1.00 95.50 85 HIS A C 1
ATOM 628 O O . HIS A 1 85 ? 12.670 -2.099 -4.867 1.00 95.50 85 HIS A O 1
ATOM 634 N N . PRO A 1 86 ? 13.395 -0.895 -3.109 1.00 93.38 86 PRO A N 1
ATOM 635 C CA . PRO A 1 86 ? 14.487 -1.799 -2.771 1.00 93.38 86 PRO A CA 1
ATOM 636 C C . PRO A 1 86 ? 13.960 -3.207 -2.513 1.00 93.38 86 PRO A C 1
ATOM 638 O O . PRO A 1 86 ? 13.158 -3.456 -1.607 1.00 93.38 86 PRO A O 1
ATOM 641 N N . GLY A 1 87 ? 14.371 -4.146 -3.366 1.00 88.44 87 GLY A N 1
ATOM 642 C CA . GLY A 1 87 ? 13.841 -5.498 -3.337 1.00 88.44 87 GLY A CA 1
ATOM 643 C C . GLY A 1 87 ? 12.312 -5.507 -3.405 1.00 88.44 87 GLY A C 1
ATOM 644 O O . GLY A 1 87 ? 11.701 -6.281 -2.671 1.00 88.44 87 GLY A O 1
ATOM 645 N N . GLY A 1 88 ? 11.702 -4.682 -4.262 1.00 88.06 88 GLY A N 1
ATOM 646 C CA . GLY A 1 88 ? 10.256 -4.608 -4.510 1.00 88.06 88 GLY A CA 1
ATOM 647 C C . GLY A 1 88 ? 9.422 -4.017 -3.370 1.00 88.06 88 GLY A C 1
ATOM 648 O O . GLY A 1 88 ? 8.199 -4.019 -3.468 1.00 88.06 88 GLY A O 1
ATOM 649 N N . ARG A 1 89 ? 10.058 -3.560 -2.286 1.00 90.62 89 ARG A N 1
ATOM 650 C CA . ARG A 1 89 ? 9.394 -2.888 -1.157 1.00 90.62 89 ARG A CA 1
ATOM 651 C C . ARG A 1 89 ? 9.248 -1.393 -1.448 1.00 90.62 89 ARG A C 1
ATOM 653 O O . ARG A 1 89 ? 9.343 -0.990 -2.599 1.00 90.62 89 ARG A O 1
ATOM 660 N N . THR A 1 90 ? 8.985 -0.589 -0.428 1.00 91.12 90 THR A N 1
ATOM 661 C CA . THR A 1 90 ? 9.124 0.870 -0.489 1.00 91.12 90 THR A CA 1
ATOM 662 C C . THR A 1 90 ? 10.478 1.284 0.090 1.00 91.12 90 THR A C 1
ATOM 664 O O . THR A 1 90 ? 11.003 0.609 0.980 1.00 91.12 90 THR A O 1
ATOM 667 N N . ASP A 1 91 ? 11.031 2.394 -0.385 1.00 92.44 91 ASP A N 1
ATOM 668 C CA . ASP A 1 91 ? 12.116 3.120 0.279 1.00 92.44 91 ASP A CA 1
ATOM 669 C C . ASP A 1 91 ? 11.613 4.011 1.429 1.00 92.44 91 ASP A C 1
ATOM 671 O O . ASP A 1 91 ? 12.420 4.619 2.130 1.00 92.44 91 ASP A O 1
ATOM 675 N N . ARG A 1 92 ? 10.286 4.048 1.646 1.00 90.81 92 ARG A N 1
ATOM 676 C CA . ARG A 1 92 ? 9.570 4.875 2.632 1.00 90.81 92 ARG A CA 1
ATOM 677 C C . ARG A 1 92 ? 9.668 6.379 2.363 1.00 90.81 92 ARG A C 1
ATOM 679 O O . ARG A 1 92 ? 9.306 7.181 3.220 1.00 90.81 92 ARG A O 1
ATOM 686 N N . GLY A 1 93 ? 10.153 6.765 1.188 1.00 92.44 93 GLY A N 1
ATOM 687 C CA . GLY A 1 93 ? 10.251 8.148 0.759 1.00 92.44 93 GLY A CA 1
ATOM 688 C C . GLY A 1 93 ? 8.970 8.645 0.099 1.00 92.44 93 GLY A C 1
ATOM 689 O O . GLY A 1 93 ? 8.133 7.875 -0.386 1.00 92.44 93 GLY A O 1
ATOM 690 N N . THR A 1 94 ? 8.843 9.967 0.057 1.00 92.94 94 THR A N 1
ATOM 691 C CA . THR A 1 94 ? 7.906 10.668 -0.820 1.00 92.94 94 THR A CA 1
ATOM 692 C C . THR A 1 94 ? 8.685 11.285 -1.965 1.00 92.94 94 THR A C 1
ATOM 694 O O . THR A 1 94 ? 9.666 11.988 -1.718 1.00 92.94 94 THR A O 1
ATOM 697 N N . HIS A 1 95 ? 8.232 11.068 -3.192 1.00 92.81 95 HIS A N 1
ATOM 698 C CA . HIS A 1 95 ? 8.957 11.496 -4.385 1.00 92.81 95 HIS A CA 1
ATOM 699 C C . HIS A 1 95 ? 8.058 12.324 -5.294 1.00 92.81 95 HIS A C 1
ATOM 701 O O . HIS A 1 95 ? 6.846 12.071 -5.329 1.00 92.81 95 HIS A O 1
ATOM 707 N N . PRO A 1 96 ? 8.625 13.302 -6.019 1.00 91.81 96 PRO A N 1
ATOM 708 C CA . PRO A 1 96 ? 7.875 14.067 -6.998 1.00 91.81 96 PRO A CA 1
ATOM 709 C C . PRO A 1 96 ? 7.408 13.144 -8.124 1.00 91.81 96 PRO A C 1
ATOM 711 O O . PRO A 1 96 ? 8.202 12.459 -8.763 1.00 91.81 96 PRO A O 1
ATOM 714 N N . VAL A 1 97 ? 6.106 13.147 -8.381 1.00 91.88 97 VAL A N 1
ATOM 715 C CA . VAL A 1 97 ? 5.482 12.435 -9.493 1.00 91.88 97 VAL A CA 1
ATOM 716 C C . VAL A 1 97 ? 4.676 13.412 -10.331 1.00 91.88 97 VAL A C 1
ATOM 718 O O . VAL A 1 97 ? 3.934 14.249 -9.810 1.00 91.88 97 VAL A O 1
ATOM 721 N N . THR A 1 98 ? 4.795 13.282 -11.648 1.00 90.44 98 THR A N 1
ATOM 722 C CA . THR A 1 98 ? 3.980 14.046 -12.590 1.00 90.44 98 THR A CA 1
ATOM 723 C C . THR A 1 98 ? 2.665 13.317 -12.830 1.00 90.44 98 THR A C 1
ATOM 725 O O . THR A 1 98 ? 2.629 12.124 -13.137 1.00 90.44 98 THR A O 1
ATOM 728 N N . ILE A 1 99 ? 1.560 14.040 -12.699 1.00 86.12 99 ILE A N 1
ATOM 729 C CA . ILE A 1 99 ? 0.207 13.512 -12.851 1.00 86.12 99 ILE A CA 1
ATOM 730 C C . ILE A 1 99 ? -0.490 14.317 -13.920 1.00 86.12 99 ILE A C 1
ATOM 732 O O . ILE A 1 99 ? -0.405 15.537 -13.919 1.00 86.12 99 ILE A O 1
ATOM 736 N N . THR A 1 100 ? -1.175 13.631 -14.827 1.00 85.94 100 THR A N 1
ATOM 737 C CA . THR A 1 100 ? -2.015 14.257 -15.848 1.00 85.94 100 THR A CA 1
ATOM 738 C C . THR A 1 100 ? -3.418 13.681 -15.739 1.00 85.94 100 THR A C 1
ATOM 740 O O . THR A 1 100 ? -3.599 12.468 -15.831 1.00 85.94 100 THR A O 1
ATOM 743 N N . ASN A 1 101 ? -4.405 14.543 -15.513 1.00 83.62 101 ASN A N 1
ATOM 744 C CA . ASN A 1 101 ? -5.821 14.186 -15.438 1.00 83.62 101 ASN A CA 1
ATOM 745 C C . ASN A 1 101 ? -6.675 15.322 -16.064 1.00 83.62 101 ASN A C 1
ATOM 747 O O . ASN A 1 101 ? -6.108 16.287 -16.582 1.00 83.62 101 ASN A O 1
ATOM 751 N N . PRO A 1 102 ? -8.022 15.254 -16.051 1.00 85.44 102 PRO A N 1
ATOM 752 C CA . PRO A 1 102 ? -8.865 16.307 -16.632 1.00 85.44 102 PRO A CA 1
ATOM 753 C C . PRO A 1 102 ? -8.688 17.714 -16.031 1.00 85.44 102 PRO A C 1
ATOM 755 O O . PRO A 1 102 ? -9.126 18.684 -16.642 1.00 85.44 102 PRO A O 1
ATOM 758 N N . LEU A 1 103 ? -8.072 17.839 -14.850 1.00 83.12 103 LEU A N 1
ATOM 759 C CA . LEU A 1 103 ? -7.781 19.116 -14.187 1.00 83.12 103 LEU A CA 1
ATOM 760 C C . LEU A 1 103 ? -6.424 19.710 -14.604 1.00 83.12 103 LEU A C 1
ATOM 762 O O . LEU A 1 103 ? -6.114 20.835 -14.219 1.00 83.12 103 LEU A O 1
ATOM 766 N N . GLY A 1 104 ? -5.629 18.982 -15.393 1.00 87.88 104 GLY A N 1
ATOM 767 C CA . GLY A 1 104 ? -4.347 19.428 -15.929 1.00 87.88 104 GLY A CA 1
ATOM 768 C C . GLY A 1 104 ? -3.188 18.496 -15.583 1.00 87.88 104 GLY A C 1
ATOM 769 O O . GLY A 1 104 ? -3.380 17.356 -15.152 1.00 87.88 104 GLY A O 1
ATOM 770 N N . THR A 1 105 ? -1.975 19.008 -15.787 1.00 88.75 105 THR A N 1
ATOM 771 C CA . THR A 1 105 ? -0.725 18.337 -15.424 1.00 88.75 105 THR A CA 1
ATOM 772 C C . THR A 1 105 ? -0.100 19.030 -14.218 1.00 88.75 105 THR A C 1
ATOM 774 O O . THR A 1 105 ? 0.075 20.247 -14.231 1.00 88.75 105 THR A O 1
ATOM 777 N N . PHE A 1 106 ? 0.234 18.265 -13.182 1.00 87.44 106 PHE A N 1
ATOM 778 C CA . PHE A 1 106 ? 0.781 18.776 -11.927 1.00 87.44 106 PHE A CA 1
ATOM 779 C C . PHE A 1 106 ? 1.858 17.849 -11.364 1.00 87.44 106 PHE A C 1
ATOM 781 O O . PHE A 1 106 ? 1.840 16.638 -11.588 1.00 87.44 106 PHE A O 1
ATOM 788 N N . GLU A 1 107 ? 2.792 18.434 -10.621 1.00 90.69 107 GLU A N 1
ATOM 789 C CA . GLU A 1 107 ? 3.795 17.712 -9.843 1.00 90.69 107 GLU A CA 1
ATOM 790 C C . GLU A 1 107 ? 3.355 17.671 -8.383 1.00 90.69 107 GLU A C 1
ATOM 792 O O . GLU A 1 107 ? 3.060 18.703 -7.777 1.00 90.69 107 GLU A O 1
ATOM 797 N N . VAL A 1 108 ? 3.297 16.470 -7.817 1.00 91.06 108 VAL A N 1
ATOM 798 C CA . VAL A 1 108 ? 2.968 16.252 -6.403 1.00 91.06 108 VAL A CA 1
ATOM 799 C C . VAL A 1 108 ? 3.952 15.274 -5.799 1.00 91.06 108 VAL A C 1
ATOM 801 O O . VAL A 1 108 ? 4.489 14.419 -6.494 1.00 91.06 108 VAL A O 1
ATOM 804 N N . ASN A 1 109 ? 4.161 15.364 -4.492 1.00 92.62 109 ASN A N 1
ATOM 805 C CA . ASN A 1 109 ? 4.939 14.364 -3.779 1.00 92.62 109 ASN A CA 1
ATOM 806 C C . ASN A 1 109 ? 4.032 13.207 -3.375 1.00 92.62 109 ASN A C 1
ATOM 808 O O . ASN A 1 109 ? 3.002 13.429 -2.735 1.00 92.62 109 ASN A O 1
ATOM 812 N N . ARG A 1 110 ? 4.424 11.977 -3.721 1.00 94.50 110 ARG A N 1
ATOM 813 C CA . ARG A 1 110 ? 3.723 10.772 -3.275 1.00 94.50 110 ARG A CA 1
ATOM 814 C C . ARG A 1 110 ? 4.645 9.775 -2.598 1.00 94.50 110 ARG A C 1
ATOM 816 O O . ARG A 1 110 ? 5.763 9.553 -3.054 1.00 94.50 110 ARG A O 1
ATOM 823 N N . GLN A 1 111 ? 4.150 9.150 -1.535 1.00 95.06 111 GLN A N 1
ATOM 824 C CA . GLN A 1 111 ? 4.776 7.998 -0.900 1.00 95.06 111 GLN A CA 1
ATOM 825 C C . GLN A 1 111 ? 4.936 6.883 -1.936 1.00 95.06 111 GLN A C 1
ATOM 827 O O . GLN A 1 111 ? 3.997 6.569 -2.676 1.00 95.06 111 GLN A O 1
ATOM 832 N N . VAL A 1 112 ? 6.104 6.250 -1.973 1.00 94.69 112 VAL A N 1
ATOM 833 C CA . VAL A 1 112 ? 6.330 5.094 -2.840 1.00 94.69 112 VAL A CA 1
ATOM 834 C C . VAL A 1 112 ? 5.534 3.884 -2.332 1.00 94.69 112 VAL A C 1
ATOM 836 O O . VAL A 1 112 ? 5.747 3.452 -1.196 1.00 94.69 112 VAL A O 1
ATOM 839 N N . PRO A 1 113 ? 4.625 3.300 -3.138 1.00 92.69 113 PRO A N 1
ATOM 840 C CA . PRO A 1 113 ? 3.870 2.123 -2.726 1.00 92.69 113 PRO A CA 1
ATOM 841 C C . PRO A 1 113 ? 4.729 0.850 -2.765 1.00 92.69 113 PRO A C 1
ATOM 843 O O . PRO A 1 113 ? 5.720 0.752 -3.485 1.00 92.69 113 PRO A O 1
ATOM 846 N N . ASN A 1 114 ? 4.317 -0.180 -2.031 1.00 89.94 114 ASN A N 1
ATOM 847 C CA . ASN A 1 114 ? 4.930 -1.506 -2.119 1.00 89.94 114 ASN A CA 1
ATOM 848 C C . ASN A 1 114 ? 4.552 -2.197 -3.448 1.00 89.94 114 ASN A C 1
ATOM 850 O O . ASN A 1 114 ? 3.382 -2.178 -3.834 1.00 89.94 114 ASN A O 1
ATOM 854 N N . LEU A 1 115 ? 5.513 -2.833 -4.134 1.00 92.00 115 LEU A N 1
ATOM 855 C CA . LEU A 1 115 ? 5.262 -3.591 -5.375 1.00 92.00 115 LEU A CA 1
ATOM 856 C C . LEU A 1 115 ? 5.048 -5.090 -5.134 1.00 92.00 115 LEU A C 1
ATOM 858 O O . LEU A 1 115 ? 4.767 -5.853 -6.058 1.00 92.00 115 LEU A O 1
ATOM 862 N N . LEU A 1 116 ? 5.179 -5.548 -3.895 1.00 86.25 116 LEU A N 1
ATOM 863 C CA . LEU A 1 116 ? 4.847 -6.918 -3.532 1.00 86.25 116 LEU A CA 1
ATOM 864 C C . LEU A 1 116 ? 3.335 -7.077 -3.607 1.00 86.25 116 LEU A C 1
ATOM 866 O O . LEU A 1 116 ? 2.610 -6.251 -3.063 1.00 86.25 116 LEU A O 1
ATOM 870 N N . ASN A 1 117 ? 2.866 -8.143 -4.261 1.00 84.25 117 ASN A N 1
ATOM 871 C CA . ASN A 1 117 ? 1.440 -8.377 -4.511 1.00 84.25 117 ASN A CA 1
ATOM 872 C C . ASN A 1 117 ? 0.794 -7.351 -5.459 1.00 84.25 117 ASN A C 1
ATOM 874 O O . ASN A 1 117 ? -0.429 -7.208 -5.449 1.00 84.25 117 ASN A O 1
ATOM 878 N N . VAL A 1 118 ? 1.580 -6.655 -6.295 1.00 90.44 118 VAL A N 1
ATOM 879 C CA . VAL A 1 118 ? 1.087 -5.570 -7.168 1.00 90.44 118 VAL A CA 1
ATOM 880 C C . VAL A 1 118 ? -0.097 -5.987 -8.048 1.00 90.44 118 VAL A C 1
ATOM 882 O O . VAL A 1 118 ? -1.028 -5.207 -8.231 1.00 90.44 118 VAL A O 1
ATOM 885 N N . GLN A 1 119 ? -0.127 -7.241 -8.505 1.00 88.94 119 GLN A N 1
ATOM 886 C CA . GLN A 1 119 ? -1.204 -7.792 -9.338 1.00 88.94 119 GLN A CA 1
ATOM 887 C C . GLN A 1 119 ? -2.587 -7.792 -8.667 1.00 88.94 119 GLN A C 1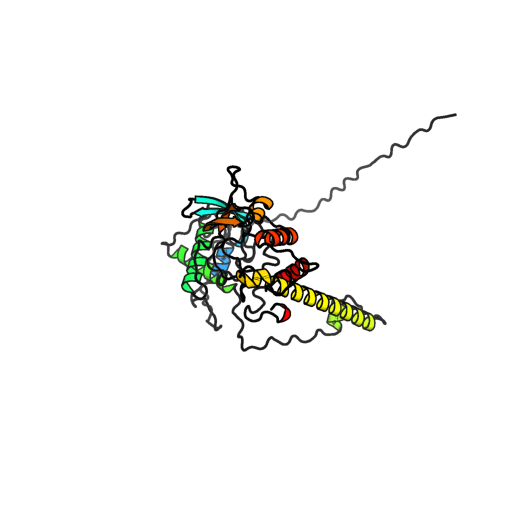
ATOM 889 O O . GLN A 1 119 ? -3.606 -7.814 -9.350 1.00 88.94 119 GLN A O 1
ATOM 894 N N . PHE A 1 120 ? -2.635 -7.753 -7.334 1.00 88.12 120 PHE A N 1
ATOM 895 C CA . PHE A 1 120 ? -3.878 -7.738 -6.560 1.00 88.12 120 PHE A CA 1
ATOM 896 C C . PHE A 1 120 ? -4.326 -6.322 -6.171 1.00 88.12 120 PHE A C 1
ATOM 898 O O . PHE A 1 120 ? -5.398 -6.139 -5.594 1.00 88.12 120 PHE A O 1
ATOM 905 N N . ASN A 1 121 ? -3.503 -5.320 -6.486 1.00 91.00 121 ASN A N 1
ATOM 906 C CA . ASN A 1 121 ? -3.689 -3.932 -6.083 1.00 91.00 121 ASN A CA 1
ATOM 907 C C . ASN A 1 121 ? -4.127 -3.041 -7.258 1.00 91.00 121 ASN A C 1
ATOM 909 O O . ASN A 1 121 ? -4.062 -1.819 -7.133 1.00 91.00 121 ASN A O 1
ATOM 913 N N . VAL A 1 122 ? -4.527 -3.632 -8.391 1.00 93.81 122 VAL A N 1
ATOM 914 C CA . VAL A 1 122 ? -5.055 -2.902 -9.551 1.00 93.81 122 VAL A CA 1
ATOM 915 C C . VAL A 1 122 ? -6.404 -2.246 -9.221 1.00 93.81 122 VAL A C 1
ATOM 917 O O . VAL A 1 122 ? -7.214 -2.883 -8.554 1.00 93.81 122 VAL A O 1
ATOM 920 N N . PRO A 1 123 ? -6.679 -1.013 -9.683 1.00 97.25 123 PRO A N 1
ATOM 921 C CA . PRO A 1 123 ? -5.871 -0.258 -10.631 1.00 97.25 123 PRO A CA 1
ATOM 922 C C . PRO A 1 123 ? -4.577 0.311 -10.027 1.00 97.25 123 PRO A C 1
ATOM 924 O O . PRO A 1 123 ? -4.512 0.549 -8.831 1.00 97.25 123 PRO A O 1
ATOM 927 N N . LEU A 1 124 ? -3.505 0.499 -10.802 1.00 96.31 124 LEU A N 1
ATOM 928 C CA . LEU A 1 124 ? -2.218 0.935 -10.219 1.00 96.31 124 LEU A CA 1
ATOM 929 C C . LEU A 1 124 ? -2.085 2.461 -10.106 1.00 96.31 124 LEU A C 1
ATOM 931 O O . LEU A 1 124 ? -2.674 3.224 -10.874 1.00 96.31 124 LEU A O 1
ATOM 935 N N . GLY A 1 125 ? -1.263 2.891 -9.144 1.00 95.31 125 GLY A N 1
ATOM 936 C CA . GLY A 1 125 ? -1.102 4.286 -8.729 1.00 95.31 125 GLY A CA 1
ATOM 937 C C . GLY A 1 125 ? -2.046 4.675 -7.585 1.00 95.31 125 GLY A C 1
ATOM 938 O O . GLY A 1 125 ? -3.106 4.077 -7.398 1.00 95.31 125 GLY A O 1
ATOM 939 N N . TRP A 1 126 ? -1.668 5.696 -6.812 1.00 95.88 126 TRP A N 1
ATOM 940 C CA . TRP A 1 126 ? -2.498 6.229 -5.719 1.00 95.88 126 TRP A CA 1
ATOM 941 C C . TRP A 1 126 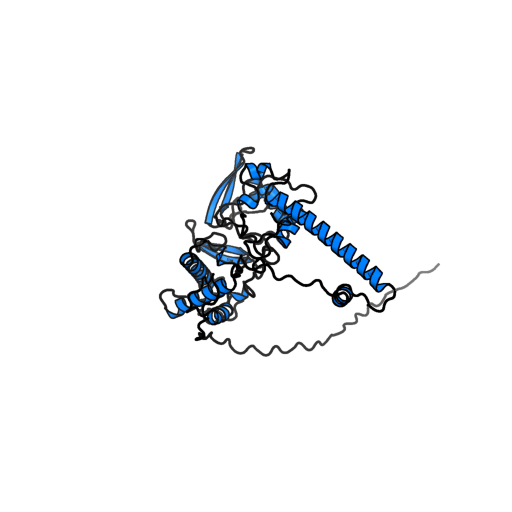? -3.848 6.781 -6.187 1.00 95.88 126 TRP A C 1
ATOM 943 O O . TRP A 1 126 ? -4.793 6.827 -5.413 1.00 95.88 126 TRP A O 1
ATOM 953 N N . ASP A 1 127 ? -3.952 7.169 -7.451 1.00 94.81 127 ASP A N 1
ATOM 954 C CA . ASP A 1 127 ? -5.155 7.655 -8.132 1.00 94.81 127 ASP A CA 1
ATOM 955 C C . ASP A 1 127 ? -5.736 6.629 -9.121 1.00 94.81 127 ASP A C 1
ATOM 957 O O . ASP A 1 127 ? -6.701 6.925 -9.817 1.00 94.81 127 ASP A O 1
ATOM 961 N N . GLY A 1 128 ? -5.164 5.422 -9.209 1.00 95.75 128 GLY A N 1
ATOM 962 C CA . GLY A 1 128 ? -5.630 4.377 -10.124 1.00 95.75 128 GLY A CA 1
ATOM 963 C C . GLY A 1 128 ? -5.418 4.678 -11.615 1.00 95.75 128 GLY A C 1
ATOM 964 O O . GLY A 1 128 ? -5.998 3.996 -12.460 1.00 95.75 128 GLY A O 1
ATOM 965 N N . ARG A 1 129 ? -4.600 5.678 -11.973 1.00 95.25 129 ARG A N 1
ATOM 966 C CA . ARG A 1 129 ? -4.443 6.156 -13.362 1.00 95.25 129 ARG A CA 1
ATOM 967 C C . ARG A 1 129 ? -3.929 5.116 -14.358 1.00 95.25 129 ARG A C 1
ATOM 969 O O . ARG A 1 129 ? -4.120 5.279 -15.558 1.00 95.25 129 ARG A O 1
ATOM 976 N N . HIS A 1 130 ? -3.266 4.064 -13.886 1.00 96.38 130 HIS A N 1
ATOM 977 C CA . HIS A 1 130 ? -2.703 3.035 -14.761 1.00 96.38 130 HIS A CA 1
ATOM 978 C C . HIS A 1 130 ? -3.708 1.923 -15.096 1.00 96.38 130 HIS A C 1
ATOM 980 O O . HIS A 1 130 ? -3.384 1.029 -15.874 1.00 96.38 130 HIS A O 1
ATOM 986 N N . GLY A 1 131 ? -4.930 1.986 -14.551 1.00 96.19 131 GLY A N 1
ATOM 987 C CA . GLY A 1 131 ? -5.977 1.003 -14.814 1.00 96.19 131 GLY A CA 1
ATOM 988 C C . GLY A 1 131 ? -5.616 -0.391 -14.304 1.00 96.19 131 GLY A C 1
ATOM 989 O O . GLY A 1 131 ? -4.764 -0.535 -13.426 1.00 96.19 131 GLY A O 1
ATOM 990 N N . GLY A 1 132 ? -6.278 -1.406 -14.858 1.00 95.88 132 GLY A N 1
ATOM 991 C CA . GLY A 1 132 ? -6.163 -2.805 -14.450 1.00 95.88 132 GLY A CA 1
ATOM 992 C C . GLY A 1 132 ? -7.440 -3.312 -13.780 1.00 95.88 132 GLY A C 1
ATOM 993 O O . GLY A 1 132 ? -8.051 -2.602 -12.981 1.00 95.88 132 GLY A O 1
ATOM 994 N N . THR A 1 133 ? -7.831 -4.546 -14.093 1.00 93.50 133 THR A N 1
ATOM 995 C CA . THR A 1 133 ? -9.017 -5.203 -13.526 1.00 93.50 133 THR A CA 1
ATOM 996 C C . THR A 1 133 ? -8.602 -6.459 -12.776 1.00 93.50 133 THR A C 1
ATOM 998 O O . THR A 1 133 ? -7.938 -7.332 -13.331 1.00 93.50 133 THR A O 1
ATOM 1001 N N . LEU A 1 134 ? -8.985 -6.563 -11.501 1.00 89.00 134 LEU A N 1
ATOM 1002 C CA . LEU A 1 134 ? -8.660 -7.731 -10.686 1.00 89.00 134 LEU A CA 1
ATOM 1003 C C . LEU A 1 134 ? -9.279 -8.995 -11.304 1.00 89.00 134 LEU A C 1
ATOM 1005 O O . LEU A 1 134 ? -10.471 -9.023 -11.596 1.00 89.00 134 LEU A O 1
ATOM 1009 N N . GLY A 1 135 ? -8.467 -10.037 -11.486 1.00 86.19 135 GLY A N 1
ATOM 1010 C CA . GLY A 1 135 ? -8.878 -11.287 -12.135 1.00 86.19 135 GLY A CA 1
ATOM 1011 C C . GLY A 1 135 ? -8.732 -11.297 -13.662 1.00 86.19 135 GLY A C 1
ATOM 1012 O O . GLY A 1 135 ? -8.733 -12.377 -14.245 1.00 86.19 135 GLY A O 1
ATOM 1013 N N . ASP A 1 136 ? -8.527 -10.143 -14.306 1.00 91.94 136 ASP A N 1
ATOM 1014 C CA . ASP A 1 136 ? -8.169 -10.059 -15.725 1.00 91.94 136 ASP A CA 1
ATOM 1015 C C . ASP A 1 136 ? -6.651 -9.924 -15.869 1.00 91.94 136 ASP A C 1
ATOM 1017 O O . ASP A 1 136 ? -6.051 -8.869 -15.649 1.00 91.94 136 ASP A O 1
ATOM 1021 N N . HIS A 1 137 ? -6.026 -11.028 -16.259 1.00 89.88 137 HIS A N 1
ATOM 1022 C CA . HIS A 1 137 ? -4.583 -11.126 -16.387 1.00 89.88 137 HIS A CA 1
ATOM 1023 C C . HIS A 1 137 ? -3.997 -10.142 -17.417 1.00 89.88 137 HIS A C 1
ATOM 1025 O O . HIS A 1 137 ? -3.011 -9.462 -17.125 1.00 89.88 137 HIS A O 1
ATOM 1031 N N . ALA A 1 138 ? -4.610 -10.017 -18.597 1.00 93.81 138 ALA A N 1
ATOM 1032 C CA . ALA A 1 138 ? -4.108 -9.119 -19.634 1.00 93.81 138 ALA A CA 1
ATOM 1033 C C . ALA A 1 138 ? -4.202 -7.655 -19.176 1.00 93.81 138 ALA A C 1
ATOM 1035 O O . ALA A 1 138 ? -3.259 -6.880 -19.355 1.00 93.81 138 ALA A O 1
ATOM 1036 N N . SER A 1 139 ? -5.305 -7.299 -18.509 1.00 95.88 139 SER A N 1
ATOM 1037 C CA . SER A 1 139 ? -5.497 -5.968 -17.929 1.00 95.88 139 SER A CA 1
ATOM 1038 C C . SER A 1 139 ? -4.484 -5.659 -16.818 1.00 95.88 139 SER A C 1
ATOM 1040 O O . SER A 1 139 ? -3.963 -4.545 -16.758 1.00 95.88 139 SER A O 1
ATOM 1042 N N . ILE A 1 140 ? -4.151 -6.635 -15.965 1.00 94.75 140 ILE A N 1
ATOM 1043 C CA . ILE A 1 140 ? -3.125 -6.489 -14.919 1.00 94.75 140 ILE A CA 1
ATOM 1044 C C . ILE A 1 140 ? -1.736 -6.260 -15.525 1.00 94.75 140 ILE A C 1
ATOM 1046 O O . ILE A 1 140 ? -1.036 -5.344 -15.090 1.00 94.75 140 ILE A O 1
ATOM 1050 N N . ILE A 1 141 ? -1.337 -7.048 -16.532 1.00 94.81 141 ILE A N 1
ATOM 1051 C CA . ILE A 1 141 ? -0.055 -6.847 -17.227 1.00 94.81 141 ILE A CA 1
ATOM 1052 C C . ILE A 1 141 ? -0.002 -5.439 -17.821 1.00 94.81 141 ILE A C 1
ATOM 1054 O O . ILE A 1 141 ? 0.951 -4.705 -17.559 1.00 94.81 141 ILE A O 1
ATOM 1058 N N . ALA A 1 142 ? -1.043 -5.031 -18.553 1.00 96.56 142 ALA A N 1
ATOM 1059 C CA . ALA A 1 142 ? -1.106 -3.705 -19.161 1.00 96.56 142 ALA A CA 1
ATOM 1060 C C . ALA A 1 142 ? -0.991 -2.580 -18.115 1.00 96.56 142 ALA A C 1
ATOM 1062 O O . ALA A 1 142 ? -0.294 -1.591 -18.344 1.00 96.56 142 ALA A O 1
ATOM 1063 N N . ALA A 1 143 ? -1.609 -2.747 -16.941 1.00 97.50 143 ALA A N 1
ATOM 1064 C CA . ALA A 1 143 ? -1.496 -1.796 -15.840 1.00 97.50 143 ALA A CA 1
ATOM 1065 C C . ALA A 1 143 ? -0.070 -1.702 -15.282 1.00 97.50 143 ALA A C 1
ATOM 1067 O O . ALA A 1 143 ? 0.435 -0.598 -15.070 1.00 97.50 143 ALA A O 1
ATOM 1068 N N . ILE A 1 144 ? 0.603 -2.841 -15.073 1.00 97.38 144 ILE A N 1
ATOM 1069 C CA . ILE A 1 144 ? 1.997 -2.877 -14.599 1.00 97.38 144 ILE A CA 1
ATOM 1070 C C . ILE A 1 144 ? 2.926 -2.213 -15.620 1.00 97.38 144 ILE A C 1
ATOM 1072 O O . ILE A 1 144 ? 3.767 -1.397 -15.245 1.00 97.38 144 ILE A O 1
ATOM 1076 N N . GLN A 1 145 ? 2.747 -2.503 -16.908 1.00 97.44 145 GLN A N 1
ATOM 1077 C CA . GLN A 1 145 ? 3.527 -1.895 -17.987 1.00 97.44 145 GLN A CA 1
ATOM 1078 C C . GLN A 1 145 ? 3.286 -0.389 -18.094 1.00 97.44 145 GLN A C 1
ATOM 1080 O O . GLN A 1 145 ? 4.238 0.373 -18.244 1.00 97.44 145 GLN A O 1
ATOM 1085 N N . SER A 1 146 ? 2.031 0.049 -17.966 1.00 97.75 146 SER A N 1
ATOM 1086 C CA . SER A 1 146 ? 1.660 1.465 -17.927 1.00 97.75 146 SER A CA 1
ATOM 1087 C C . SER A 1 146 ? 2.326 2.189 -16.753 1.00 97.75 146 SER A C 1
ATOM 1089 O O . SER A 1 146 ? 2.903 3.261 -16.942 1.00 97.75 146 SER A O 1
ATOM 1091 N N . ALA A 1 147 ? 2.309 1.590 -15.557 1.00 97.50 147 ALA A N 1
ATOM 1092 C CA . ALA A 1 147 ? 2.964 2.140 -14.372 1.00 97.50 147 ALA A CA 1
ATOM 1093 C C . ALA A 1 147 ? 4.489 2.219 -14.537 1.00 97.50 147 ALA A C 1
ATOM 1095 O O . ALA A 1 147 ? 5.075 3.275 -14.301 1.00 97.50 147 ALA A O 1
ATOM 1096 N N . ALA A 1 148 ? 5.122 1.141 -15.012 1.00 97.56 148 ALA A N 1
ATOM 1097 C CA . ALA A 1 148 ? 6.559 1.103 -15.272 1.00 97.56 148 ALA A CA 1
ATOM 1098 C C . ALA A 1 148 ? 6.971 2.149 -16.316 1.00 97.56 148 ALA A C 1
ATOM 1100 O O . ALA A 1 148 ? 7.897 2.918 -16.081 1.00 97.56 148 ALA A O 1
ATOM 1101 N N . LYS A 1 149 ? 6.246 2.240 -17.438 1.00 97.50 149 LYS A N 1
ATOM 1102 C CA . LYS A 1 149 ? 6.488 3.252 -18.473 1.00 97.50 149 LYS A CA 1
ATOM 1103 C C . LYS A 1 149 ? 6.358 4.673 -17.925 1.00 97.50 149 LYS A C 1
ATOM 1105 O O . LYS A 1 149 ? 7.177 5.518 -18.270 1.00 97.50 149 LYS A O 1
ATOM 1110 N N . GLY A 1 150 ? 5.352 4.930 -17.085 1.00 95.94 150 GLY A N 1
ATOM 1111 C CA . GLY A 1 150 ? 5.162 6.224 -16.427 1.00 95.94 150 GLY A CA 1
ATOM 1112 C C . GLY A 1 150 ? 6.390 6.642 -15.619 1.00 95.94 150 GLY A C 1
ATOM 1113 O O . GLY A 1 150 ? 6.935 7.712 -15.870 1.00 95.94 150 GLY A O 1
ATOM 1114 N N . ALA A 1 151 ? 6.870 5.764 -14.736 1.00 96.69 151 ALA A N 1
ATOM 1115 C CA . ALA A 1 151 ? 8.055 6.022 -13.916 1.00 96.69 151 ALA A CA 1
ATOM 1116 C C . ALA A 1 151 ? 9.345 6.136 -14.751 1.00 96.69 151 ALA A C 1
ATOM 1118 O O . ALA A 1 151 ? 10.177 7.007 -14.500 1.00 96.69 151 ALA A O 1
ATOM 1119 N N . ILE A 1 152 ? 9.498 5.289 -15.779 1.00 97.62 152 ILE A N 1
ATOM 1120 C CA . ILE A 1 152 ? 10.666 5.301 -16.669 1.00 97.62 152 ILE A CA 1
ATOM 1121 C C . ILE A 1 152 ? 10.756 6.620 -17.442 1.00 97.62 152 ILE A C 1
ATOM 1123 O O . ILE A 1 152 ? 11.822 7.227 -17.490 1.00 97.62 152 ILE A O 1
ATOM 1127 N N . ASN A 1 153 ? 9.646 7.072 -18.026 1.00 96.44 153 ASN A N 1
ATOM 1128 C CA . ASN A 1 153 ? 9.607 8.274 -18.863 1.00 96.44 153 ASN A CA 1
ATOM 1129 C C . ASN A 1 153 ? 9.511 9.579 -18.054 1.00 96.44 153 ASN A C 1
ATOM 1131 O O . ASN A 1 153 ? 9.639 10.661 -18.626 1.00 96.44 153 ASN A O 1
ATOM 1135 N N . SER A 1 154 ? 9.240 9.499 -16.751 1.00 94.88 154 SER A N 1
ATOM 1136 C CA . SER A 1 154 ? 9.096 10.666 -15.885 1.00 94.88 154 SER A CA 1
ATOM 1137 C C . SER A 1 154 ? 10.462 11.324 -15.641 1.00 94.88 154 SER A C 1
ATOM 1139 O O . SER A 1 154 ? 11.370 10.660 -15.132 1.00 94.88 154 SER A O 1
ATOM 1141 N N . PRO A 1 155 ? 10.639 12.622 -15.964 1.00 93.62 155 PRO A N 1
ATOM 1142 C CA . PRO A 1 155 ? 11.905 13.329 -15.749 1.00 93.62 155 PRO A CA 1
ATOM 1143 C C . PRO A 1 155 ? 12.251 13.501 -14.263 1.00 93.62 155 PRO A C 1
ATOM 1145 O O . PRO A 1 155 ? 13.418 13.687 -13.932 1.00 93.62 155 PRO A O 1
ATOM 1148 N N . ASN A 1 156 ? 11.249 13.419 -13.384 1.00 93.31 156 ASN A N 1
ATOM 1149 C CA . ASN A 1 156 ? 11.406 13.542 -11.935 1.00 93.31 156 ASN A CA 1
ATOM 1150 C C . ASN A 1 156 ? 11.699 12.205 -11.245 1.00 93.31 156 ASN A C 1
ATOM 1152 O O . ASN A 1 156 ? 12.129 12.189 -10.093 1.00 93.31 156 ASN A O 1
ATOM 1156 N N . GLU A 1 157 ? 11.471 11.095 -11.948 1.00 95.12 157 GLU A N 1
ATOM 1157 C CA . GLU A 1 157 ? 11.759 9.747 -11.469 1.00 95.12 157 GLU A CA 1
ATOM 1158 C C . GLU A 1 157 ? 13.001 9.216 -12.199 1.00 95.12 157 GLU A C 1
ATOM 1160 O O . GLU A 1 157 ? 14.123 9.604 -11.876 1.00 95.12 157 GLU A O 1
ATOM 1165 N N . MET A 1 158 ? 12.844 8.353 -13.205 1.00 96.62 158 MET A N 1
ATOM 1166 C CA . MET A 1 158 ? 13.996 7.696 -13.832 1.00 96.62 158 MET A CA 1
ATOM 1167 C C . MET A 1 158 ? 14.662 8.525 -14.936 1.00 96.62 158 MET A C 1
ATOM 1169 O O . MET A 1 158 ? 15.823 8.266 -15.264 1.00 96.62 158 MET A O 1
ATOM 1173 N N . GLY A 1 159 ? 13.951 9.490 -15.530 1.00 95.75 159 GLY A N 1
ATOM 1174 C CA . GLY A 1 159 ? 14.455 10.320 -16.627 1.00 95.75 159 GLY A CA 1
ATOM 1175 C C . GLY A 1 159 ? 14.935 9.513 -17.838 1.00 95.75 159 GLY A C 1
ATOM 1176 O O . GLY A 1 159 ? 15.919 9.891 -18.472 1.00 95.75 159 GLY A O 1
ATOM 1177 N N . GLY A 1 160 ? 14.305 8.369 -18.107 1.00 96.88 160 GLY A N 1
ATOM 1178 C CA . GLY A 1 160 ? 14.581 7.498 -19.244 1.00 96.88 160 GLY A CA 1
ATOM 1179 C C . GLY A 1 160 ? 13.584 7.664 -20.385 1.00 96.88 160 GLY A C 1
ATOM 1180 O O . GLY A 1 160 ? 12.830 8.634 -20.466 1.00 96.88 160 GLY A O 1
ATOM 1181 N N . HIS A 1 161 ? 13.602 6.698 -21.296 1.00 97.25 161 HIS A N 1
ATOM 1182 C CA . HIS A 1 161 ? 12.723 6.646 -22.449 1.00 97.25 161 HIS A CA 1
ATOM 1183 C C . HIS A 1 161 ? 12.384 5.205 -22.832 1.00 97.25 161 HIS A C 1
ATOM 1185 O O . HIS A 1 161 ? 13.269 4.376 -23.052 1.00 97.25 161 HIS A O 1
ATOM 1191 N N . VAL A 1 162 ? 11.085 4.949 -22.960 1.00 97.00 162 VAL A N 1
ATOM 1192 C CA . VAL A 1 162 ? 10.487 3.715 -23.469 1.00 97.00 162 VAL A CA 1
ATOM 1193 C C . VAL A 1 162 ? 9.494 4.059 -24.571 1.00 97.00 162 VAL A C 1
ATOM 1195 O O . VAL A 1 162 ? 8.485 4.739 -24.324 1.00 97.00 162 VAL A O 1
ATOM 1198 N N . ASP A 1 163 ? 9.755 3.529 -25.766 1.00 95.88 163 ASP A N 1
ATOM 1199 C CA . ASP A 1 163 ? 8.851 3.594 -26.910 1.00 95.88 163 ASP A CA 1
ATOM 1200 C C . ASP A 1 163 ? 8.058 2.286 -27.042 1.00 95.88 163 ASP A C 1
ATOM 1202 O O . ASP A 1 163 ? 8.596 1.235 -27.377 1.00 95.88 163 ASP A O 1
ATOM 1206 N N . SER A 1 164 ? 6.745 2.345 -26.814 1.00 89.75 164 SER A N 1
ATOM 1207 C CA . SER A 1 164 ? 5.873 1.165 -26.925 1.00 89.75 164 SER A CA 1
ATOM 1208 C C . SER A 1 164 ? 5.709 0.655 -28.363 1.00 89.75 164 SER A C 1
ATOM 1210 O O . SER A 1 164 ? 5.276 -0.478 -28.548 1.00 89.75 164 SER A O 1
ATOM 1212 N N . ALA A 1 165 ? 6.039 1.457 -29.383 1.00 94.50 165 ALA A N 1
ATOM 1213 C CA . ALA A 1 165 ? 6.081 0.985 -30.768 1.00 94.50 165 ALA A CA 1
ATOM 1214 C C . ALA A 1 165 ? 7.363 0.183 -31.066 1.00 94.50 165 ALA A C 1
ATOM 1216 O O . ALA A 1 165 ? 7.419 -0.568 -32.043 1.00 94.50 165 ALA A O 1
ATOM 1217 N N . ASN A 1 166 ? 8.389 0.305 -30.219 1.00 96.56 166 ASN A N 1
ATOM 1218 C CA . ASN A 1 166 ? 9.633 -0.430 -30.348 1.00 96.56 166 ASN A CA 1
ATOM 1219 C C . ASN A 1 166 ? 9.519 -1.816 -29.689 1.00 96.56 166 ASN A C 1
ATOM 1221 O O . ASN A 1 166 ? 9.379 -1.952 -28.475 1.00 96.56 166 ASN A O 1
ATOM 1225 N N . SER A 1 167 ? 9.646 -2.872 -30.494 1.00 95.00 167 SER A N 1
ATOM 1226 C CA . SER A 1 167 ? 9.552 -4.263 -30.016 1.00 95.00 167 SER A CA 1
ATOM 1227 C C . SER A 1 167 ? 10.594 -4.653 -28.953 1.00 95.00 167 SER A C 1
ATOM 1229 O O . SER A 1 167 ? 10.347 -5.554 -28.149 1.00 95.00 167 SER A O 1
ATOM 1231 N N . VAL A 1 168 ? 11.758 -3.996 -28.917 1.00 94.19 168 VAL A N 1
ATOM 1232 C CA . VAL A 1 168 ? 12.788 -4.240 -27.897 1.00 94.19 168 VAL A CA 1
ATOM 1233 C C . VAL A 1 168 ? 12.354 -3.660 -26.557 1.00 94.19 168 VAL A C 1
ATOM 1235 O O . VAL A 1 168 ? 12.466 -4.352 -25.545 1.00 94.19 168 VAL A O 1
ATOM 1238 N N . ASP A 1 169 ? 11.837 -2.433 -26.547 1.00 95.88 169 ASP A N 1
ATOM 1239 C CA . ASP A 1 169 ? 11.353 -1.780 -25.331 1.00 95.88 169 ASP A CA 1
ATOM 1240 C C . ASP A 1 169 ? 10.079 -2.440 -24.801 1.00 95.88 169 ASP A C 1
ATOM 1242 O O . ASP A 1 169 ? 9.971 -2.674 -23.596 1.00 95.88 169 ASP A O 1
ATOM 1246 N N . GLN A 1 170 ? 9.166 -2.848 -25.686 1.00 95.44 170 GLN A N 1
ATOM 1247 C CA . GLN A 1 170 ? 8.000 -3.633 -25.285 1.00 95.44 170 GLN A CA 1
ATOM 1248 C C . GLN A 1 170 ? 8.415 -4.940 -24.594 1.00 95.44 170 GLN A C 1
ATOM 1250 O O . GLN A 1 170 ? 7.930 -5.240 -23.510 1.00 95.44 170 GLN A O 1
ATOM 1255 N N . ALA A 1 171 ? 9.399 -5.662 -25.134 1.00 93.50 171 ALA A N 1
ATOM 1256 C CA . ALA A 1 171 ? 9.896 -6.876 -24.491 1.00 93.50 171 ALA A CA 1
ATOM 1257 C C . ALA A 1 171 ? 10.578 -6.621 -23.130 1.00 93.50 171 ALA A C 1
ATOM 1259 O O . ALA A 1 171 ? 10.557 -7.495 -22.262 1.00 93.50 171 ALA A O 1
ATOM 1260 N N . LYS A 1 172 ? 11.182 -5.440 -22.911 1.00 95.81 172 LYS A N 1
ATOM 1261 C CA . LYS A 1 172 ? 11.675 -5.042 -21.578 1.00 95.81 172 LYS A CA 1
ATOM 1262 C C . LYS A 1 172 ? 10.512 -4.828 -20.607 1.00 95.81 172 LYS A C 1
ATOM 1264 O O . LYS A 1 172 ? 10.592 -5.281 -19.466 1.00 95.81 172 LYS A O 1
ATOM 1269 N N . LEU A 1 173 ? 9.437 -4.168 -21.050 1.00 96.44 173 LEU A N 1
ATOM 1270 C CA . LEU A 1 173 ? 8.222 -3.979 -20.251 1.00 96.44 173 LEU A CA 1
ATOM 1271 C C . LEU A 1 173 ? 7.541 -5.315 -19.921 1.00 96.44 173 LEU A C 1
ATOM 1273 O O . LEU A 1 173 ? 7.134 -5.518 -18.777 1.00 96.44 173 LEU A O 1
ATOM 1277 N N . ASP A 1 174 ? 7.453 -6.236 -20.884 1.00 94.25 174 ASP A N 1
ATOM 1278 C CA . ASP A 1 174 ? 6.929 -7.592 -20.678 1.00 94.25 174 ASP A CA 1
ATOM 1279 C C . ASP A 1 174 ? 7.743 -8.331 -19.605 1.00 94.25 174 ASP A C 1
ATOM 1281 O O . ASP A 1 174 ? 7.176 -8.859 -18.650 1.00 94.25 174 ASP A O 1
ATOM 1285 N N . ALA A 1 175 ? 9.078 -8.302 -19.701 1.00 94.44 175 ALA A N 1
ATOM 1286 C CA . ALA A 1 175 ? 9.960 -8.942 -18.727 1.00 94.44 175 ALA A CA 1
ATOM 1287 C C . ALA A 1 175 ? 9.876 -8.299 -17.328 1.00 94.44 175 ALA A C 1
ATOM 1289 O O . ALA A 1 175 ? 9.855 -9.011 -16.322 1.00 94.44 175 ALA A O 1
ATOM 1290 N N . LEU A 1 176 ? 9.794 -6.966 -17.233 1.00 96.06 176 LEU A N 1
ATOM 1291 C CA . LEU A 1 176 ? 9.580 -6.266 -15.959 1.00 96.06 176 LEU A CA 1
ATOM 1292 C C . LEU A 1 176 ? 8.250 -6.660 -15.309 1.00 96.06 176 LEU A C 1
ATOM 1294 O O . LEU A 1 176 ? 8.217 -6.958 -14.113 1.00 96.06 176 LEU A O 1
ATOM 1298 N N . ALA A 1 177 ? 7.165 -6.687 -16.087 1.00 95.31 177 ALA A N 1
ATOM 1299 C CA . ALA A 1 177 ? 5.862 -7.122 -15.597 1.00 95.31 177 ALA A CA 1
ATOM 1300 C C . ALA A 1 177 ? 5.919 -8.574 -15.107 1.00 95.31 177 ALA A C 1
ATOM 1302 O O . ALA A 1 177 ? 5.433 -8.865 -14.012 1.00 95.31 177 ALA A O 1
ATOM 1303 N N . ALA A 1 178 ? 6.607 -9.444 -15.855 1.00 92.81 178 ALA A N 1
ATOM 1304 C CA . ALA A 1 178 ? 6.829 -10.834 -15.484 1.00 92.81 178 ALA A CA 1
ATOM 1305 C C . ALA A 1 178 ? 7.484 -10.971 -14.109 1.00 92.81 178 ALA A C 1
ATOM 1307 O O . ALA A 1 178 ? 7.026 -11.719 -13.246 1.00 92.81 178 ALA A O 1
ATOM 1308 N N . PHE A 1 179 ? 8.561 -10.212 -13.897 1.00 93.25 179 PHE A N 1
ATOM 1309 C CA . PHE A 1 179 ? 9.291 -10.193 -12.638 1.00 93.25 179 PHE A CA 1
ATOM 1310 C C . PHE A 1 179 ? 8.428 -9.689 -11.476 1.00 93.25 179 PHE A C 1
ATOM 1312 O O . PHE A 1 179 ? 8.440 -10.273 -10.395 1.00 93.25 179 PHE A O 1
ATOM 1319 N N . LEU A 1 180 ? 7.642 -8.631 -11.671 1.00 93.06 180 LEU A N 1
ATOM 1320 C CA . LEU A 1 180 ? 6.773 -8.107 -10.614 1.00 93.06 180 LEU A CA 1
ATOM 1321 C C . LEU A 1 180 ? 5.634 -9.075 -10.254 1.00 93.06 180 LEU A C 1
ATOM 1323 O O . LEU A 1 180 ? 5.322 -9.255 -9.074 1.00 93.06 180 LEU A O 1
ATOM 1327 N N . ILE A 1 181 ? 5.063 -9.757 -11.246 1.00 90.38 181 ILE A N 1
ATOM 1328 C CA . ILE A 1 181 ? 4.072 -10.821 -11.043 1.00 90.38 181 ILE A CA 1
ATOM 1329 C C . ILE A 1 181 ? 4.706 -12.021 -10.331 1.00 90.38 181 ILE A C 1
ATOM 1331 O O . ILE A 1 181 ? 4.152 -12.495 -9.341 1.00 90.38 181 ILE A O 1
ATOM 1335 N N . SER A 1 182 ? 5.907 -12.458 -10.736 1.00 86.94 182 SER A N 1
ATOM 1336 C CA . SER A 1 182 ? 6.603 -13.603 -10.119 1.00 86.94 182 SER A CA 1
ATOM 1337 C C . SER A 1 182 ? 6.966 -13.375 -8.650 1.00 86.94 182 SER A C 1
ATOM 1339 O O . SER A 1 182 ? 7.328 -14.306 -7.936 1.00 86.94 182 SER A O 1
ATOM 1341 N N . ARG A 1 183 ? 6.933 -12.118 -8.203 1.00 84.38 183 ARG A N 1
ATOM 1342 C CA . ARG A 1 183 ? 7.158 -11.713 -6.815 1.00 84.38 183 ARG A CA 1
ATOM 1343 C C . ARG A 1 183 ? 5.907 -11.726 -5.950 1.00 84.38 183 ARG A C 1
ATOM 1345 O O . ARG A 1 183 ? 6.014 -11.573 -4.728 1.00 84.38 183 ARG A O 1
ATOM 1352 N N . SER A 1 184 ? 4.747 -11.885 -6.568 1.00 75.94 184 SER A N 1
ATOM 1353 C CA . SER A 1 184 ? 3.521 -12.214 -5.865 1.00 75.94 184 SER A CA 1
ATOM 1354 C C . SER A 1 184 ? 3.548 -13.712 -5.542 1.00 75.94 184 SER A C 1
ATOM 1356 O O . SER A 1 184 ? 4.032 -14.512 -6.341 1.00 75.94 184 SER A O 1
ATOM 1358 N N . PRO A 1 185 ? 3.073 -14.126 -4.365 1.00 64.06 185 PRO A N 1
ATOM 1359 C CA . PRO A 1 185 ? 3.018 -15.519 -3.997 1.00 64.06 185 PRO A CA 1
ATOM 1360 C C . PRO A 1 185 ? 2.042 -16.180 -4.955 1.00 64.06 185 PRO A C 1
ATOM 1362 O O . PRO A 1 185 ? 0.933 -15.687 -5.181 1.00 64.06 185 PRO A O 1
ATOM 1365 N N . THR A 1 186 ? 2.435 -17.320 -5.501 1.00 55.62 186 THR A N 1
ATOM 1366 C CA . THR A 1 186 ? 1.443 -18.272 -5.976 1.00 55.62 186 THR A CA 1
ATOM 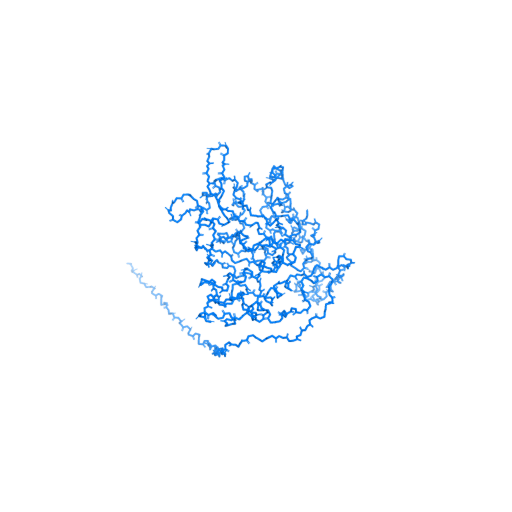1367 C C . THR A 1 186 ? 0.546 -18.594 -4.790 1.00 55.62 186 THR A C 1
ATOM 1369 O O . THR A 1 186 ? 1.060 -18.940 -3.722 1.00 55.62 186 THR A O 1
ATOM 1372 N N . ALA A 1 187 ? -0.773 -18.449 -4.949 1.00 48.06 187 ALA A N 1
ATOM 1373 C CA . ALA A 1 187 ? -1.707 -18.994 -3.974 1.00 48.06 187 ALA A CA 1
ATOM 1374 C C . ALA A 1 187 ? -1.291 -20.457 -3.736 1.00 48.06 187 ALA A C 1
ATOM 1376 O O . ALA A 1 187 ? -1.189 -21.205 -4.714 1.00 48.06 187 ALA A O 1
ATOM 1377 N N . PRO A 1 188 ? -0.926 -20.855 -2.504 1.00 45.16 188 PRO A N 1
ATOM 1378 C CA . PRO A 1 188 ? -0.586 -22.242 -2.261 1.00 45.16 188 PRO A CA 1
ATOM 1379 C C . PRO A 1 188 ? -1.814 -23.087 -2.576 1.00 45.16 188 PRO A C 1
ATOM 1381 O O . PRO A 1 188 ? -2.948 -22.626 -2.413 1.00 45.16 188 PRO A O 1
ATOM 1384 N N . ASP A 1 189 ? -1.568 -24.306 -3.044 1.00 49.94 189 ASP A N 1
ATOM 1385 C CA . ASP A 1 189 ? -2.612 -25.297 -3.247 1.00 49.94 189 ASP A CA 1
ATOM 1386 C C . ASP A 1 189 ? -3.465 -25.377 -1.974 1.00 49.94 189 ASP A C 1
ATOM 1388 O O . ASP A 1 189 ? -2.984 -25.778 -0.913 1.00 49.94 189 ASP A O 1
ATOM 1392 N N . THR A 1 190 ? -4.720 -24.935 -2.063 1.00 50.25 190 THR A N 1
ATOM 1393 C CA . THR A 1 190 ? -5.649 -24.893 -0.928 1.00 50.25 190 THR A CA 1
ATOM 1394 C C . THR A 1 190 ? -5.994 -26.290 -0.415 1.00 50.25 190 THR A C 1
ATOM 1396 O O . THR A 1 190 ? -6.615 -26.412 0.639 1.00 50.25 190 THR A O 1
ATOM 1399 N N . THR A 1 191 ? -5.578 -27.338 -1.131 1.00 54.38 191 THR A N 1
ATOM 1400 C CA . THR A 1 191 ? -5.732 -28.735 -0.725 1.00 54.38 191 THR A CA 1
ATOM 1401 C C . THR A 1 191 ? -4.534 -29.279 0.058 1.00 54.38 191 THR A C 1
ATOM 1403 O O . THR A 1 191 ? -4.667 -30.308 0.721 1.00 54.38 191 THR A O 1
ATOM 1406 N N . ALA A 1 192 ? -3.383 -28.594 0.052 1.00 48.00 192 ALA A N 1
ATOM 1407 C CA . ALA A 1 192 ? -2.209 -29.028 0.799 1.00 48.00 192 ALA A CA 1
ATOM 1408 C C . ALA A 1 192 ? -2.315 -28.578 2.272 1.00 48.00 192 ALA A C 1
ATOM 1410 O O . ALA A 1 192 ? -2.372 -27.373 2.542 1.00 48.00 192 ALA A O 1
ATOM 1411 N N . PRO A 1 193 ? -2.328 -29.502 3.252 1.00 56.41 193 PRO A N 1
ATOM 1412 C CA . PRO A 1 193 ? -2.282 -29.119 4.655 1.00 56.41 193 PRO A CA 1
ATOM 1413 C C . PRO A 1 193 ? -0.983 -28.348 4.936 1.00 56.41 193 PRO A C 1
ATOM 1415 O O . PRO A 1 193 ? 0.064 -28.686 4.371 1.00 56.41 193 PRO A O 1
ATOM 1418 N N . PRO A 1 194 ? -1.015 -27.319 5.802 1.00 55.81 194 PRO A N 1
ATOM 1419 C CA . PRO A 1 194 ? 0.199 -26.617 6.187 1.00 55.81 194 PRO A CA 1
ATOM 1420 C C . PRO A 1 194 ? 1.209 -27.632 6.737 1.00 55.81 194 PRO A C 1
ATOM 1422 O O . PRO A 1 194 ? 0.810 -28.538 7.478 1.00 55.81 194 PRO A O 1
ATOM 1425 N N . PRO A 1 195 ? 2.505 -27.516 6.395 1.00 59.12 195 PRO A N 1
ATOM 1426 C CA . PRO A 1 195 ? 3.508 -28.419 6.933 1.00 59.12 195 PRO A CA 1
ATOM 1427 C C . PRO A 1 195 ? 3.468 -28.321 8.457 1.00 59.12 195 PRO A C 1
ATOM 1429 O O . PRO A 1 195 ? 3.615 -27.235 9.023 1.00 59.12 195 PRO A O 1
ATOM 1432 N N . ALA A 1 196 ? 3.230 -29.451 9.123 1.00 62.22 196 ALA A N 1
ATOM 1433 C CA . ALA A 1 196 ? 3.291 -29.515 10.572 1.00 62.22 196 ALA A CA 1
ATOM 1434 C C . ALA A 1 196 ? 4.729 -29.193 10.993 1.00 62.22 196 ALA A C 1
ATOM 1436 O O . ALA A 1 196 ? 5.635 -30.009 10.827 1.00 62.22 196 ALA A O 1
ATOM 1437 N N . SER A 1 197 ? 4.963 -27.985 11.501 1.00 70.69 197 SER A N 1
ATOM 1438 C CA . SER A 1 197 ? 6.242 -27.650 12.114 1.00 70.69 197 SER A CA 1
ATOM 1439 C C . SER A 1 197 ? 6.393 -28.497 13.373 1.00 70.69 197 SER A C 1
ATOM 1441 O O . SER A 1 197 ? 5.572 -28.376 14.289 1.00 70.69 197 SER A O 1
ATOM 1443 N N . ALA A 1 198 ? 7.416 -29.352 13.419 1.00 81.00 198 ALA A N 1
ATOM 1444 C CA . ALA A 1 198 ? 7.760 -30.071 14.637 1.00 81.00 198 ALA A CA 1
ATOM 1445 C C . ALA A 1 198 ? 7.976 -29.064 15.787 1.00 81.00 198 ALA A C 1
ATOM 1447 O O . ALA A 1 198 ? 8.530 -27.984 15.549 1.00 81.00 198 ALA A O 1
ATOM 1448 N N . PRO A 1 199 ? 7.534 -29.373 17.020 1.00 87.44 199 PRO A N 1
ATOM 1449 C CA . PRO A 1 199 ? 7.854 -28.545 18.174 1.00 87.44 199 PRO A CA 1
ATOM 1450 C C . PRO A 1 199 ? 9.378 -28.394 18.308 1.00 87.44 199 PRO A C 1
ATOM 1452 O O . PRO A 1 199 ? 10.093 -29.365 18.049 1.00 87.44 199 PRO A O 1
ATOM 1455 N N . PRO A 1 200 ? 9.886 -27.221 18.724 1.00 90.62 200 PRO A N 1
ATOM 1456 C CA . PRO A 1 200 ? 11.312 -27.055 18.977 1.00 90.62 200 PRO A CA 1
ATOM 1457 C C . PRO A 1 200 ? 11.765 -28.033 20.064 1.00 90.62 200 PRO A C 1
ATOM 1459 O O . PRO A 1 200 ? 11.076 -28.239 21.066 1.00 90.62 200 PRO A O 1
ATOM 1462 N N . SER A 1 201 ? 12.938 -28.622 19.871 1.00 95.75 201 SER A N 1
ATOM 1463 C CA . SER A 1 201 ? 13.597 -29.446 20.877 1.00 95.75 201 SER A CA 1
ATOM 1464 C C . SER A 1 201 ? 13.962 -28.622 22.117 1.00 95.75 201 SER A C 1
ATOM 1466 O O . SER A 1 201 ? 14.115 -27.399 22.068 1.00 95.75 201 SER A O 1
ATOM 1468 N N . GLN A 1 202 ? 14.158 -29.295 23.252 1.00 95.44 202 GLN A N 1
ATOM 1469 C CA . GLN A 1 202 ? 14.543 -28.631 24.499 1.00 95.44 202 GLN A CA 1
ATOM 1470 C C . GLN A 1 202 ? 15.874 -27.865 24.369 1.00 95.44 202 GLN A C 1
ATOM 1472 O O . GLN A 1 202 ? 15.991 -26.755 24.879 1.00 95.44 202 GLN A O 1
ATOM 1477 N N . ALA A 1 203 ? 16.844 -28.405 23.622 1.00 95.62 203 ALA A N 1
ATOM 1478 C CA . ALA A 1 203 ? 18.119 -27.737 23.347 1.00 95.62 203 ALA A CA 1
ATOM 1479 C C . ALA A 1 203 ? 17.943 -26.435 22.542 1.00 95.62 203 ALA A C 1
ATOM 1481 O O . ALA A 1 203 ? 18.595 -25.430 22.829 1.00 95.62 203 ALA A O 1
ATOM 1482 N N . GLU A 1 204 ? 17.032 -26.421 21.565 1.00 95.88 204 GLU A N 1
ATOM 1483 C CA . GLU A 1 204 ? 16.692 -25.204 20.819 1.00 95.88 204 GLU A CA 1
ATOM 1484 C C . GLU A 1 204 ? 16.012 -24.164 21.710 1.00 95.88 204 GLU A C 1
ATOM 1486 O O . GLU A 1 204 ? 16.278 -22.971 21.567 1.00 95.88 204 GLU A O 1
ATOM 1491 N N . LEU A 1 205 ? 15.171 -24.599 22.653 1.00 95.81 205 LEU A N 1
ATOM 1492 C CA . LEU A 1 205 ? 14.528 -23.708 23.614 1.00 95.81 205 LEU A CA 1
ATOM 1493 C C . LEU A 1 205 ? 15.525 -23.119 24.621 1.00 95.81 205 LEU A C 1
ATOM 1495 O O . LEU A 1 205 ? 15.507 -21.908 24.831 1.00 95.81 205 LEU A O 1
ATOM 1499 N N . PHE A 1 206 ? 16.431 -23.925 25.181 1.00 97.06 206 PHE A N 1
ATOM 1500 C CA . PHE A 1 206 ? 17.507 -23.431 26.046 1.00 97.06 206 PHE A CA 1
ATOM 1501 C C . PHE A 1 206 ? 18.359 -22.381 25.330 1.00 97.06 206 PHE A C 1
ATOM 1503 O O . PHE A 1 206 ? 18.518 -21.265 25.823 1.00 97.06 206 PHE A O 1
ATOM 1510 N N . LYS A 1 207 ? 18.796 -22.681 24.100 1.00 96.12 207 LYS A N 1
ATOM 1511 C CA . LYS A 1 207 ? 19.532 -21.729 23.259 1.00 96.12 207 LYS A CA 1
ATOM 1512 C C . LYS A 1 207 ? 18.729 -20.454 22.982 1.00 96.12 207 LYS A C 1
ATOM 1514 O O . LYS A 1 207 ? 19.286 -19.363 23.039 1.00 96.12 207 LYS A O 1
ATOM 1519 N N . LYS A 1 208 ? 17.431 -20.576 22.679 1.00 94.62 208 LYS A N 1
ATOM 1520 C CA . LYS A 1 208 ? 16.535 -19.440 22.403 1.00 94.62 208 LYS A CA 1
ATOM 1521 C C . LYS A 1 208 ? 16.407 -18.498 23.599 1.00 94.62 208 LYS A C 1
ATOM 1523 O O . LYS A 1 208 ? 16.316 -17.291 23.394 1.00 94.62 208 LYS A O 1
ATOM 1528 N N . PHE A 1 209 ? 16.358 -19.041 24.811 1.00 96.56 209 PHE A N 1
ATOM 1529 C CA . PHE A 1 209 ? 16.171 -18.260 26.034 1.00 96.56 209 PHE A CA 1
ATOM 1530 C C . PHE A 1 209 ? 17.478 -17.926 26.763 1.00 96.56 209 PHE A C 1
ATOM 1532 O O . PHE A 1 209 ? 17.430 -17.215 27.760 1.00 96.56 209 PHE A O 1
ATOM 1539 N N . GLY A 1 210 ? 18.629 -18.380 26.256 1.00 97.12 210 GLY A N 1
ATOM 1540 C CA . GLY A 1 210 ? 19.932 -18.120 26.871 1.00 97.12 210 GLY A CA 1
ATOM 1541 C C . GLY A 1 210 ? 20.132 -18.848 28.202 1.00 97.12 210 GLY A C 1
ATOM 1542 O O . GLY A 1 210 ? 20.813 -18.325 29.074 1.00 97.12 210 GLY A O 1
ATOM 1543 N N . ILE A 1 211 ? 19.521 -20.023 28.357 1.00 97.62 211 ILE A N 1
ATOM 1544 C CA . ILE A 1 211 ? 19.598 -20.850 29.567 1.00 97.62 211 ILE A CA 1
ATOM 1545 C C . ILE A 1 211 ? 20.695 -21.902 29.360 1.00 97.62 211 ILE A C 1
ATOM 1547 O O . ILE A 1 211 ? 20.688 -22.596 28.338 1.00 97.62 211 ILE A O 1
ATOM 1551 N N . ASP A 1 212 ? 21.633 -22.027 30.303 1.00 96.94 212 ASP A N 1
ATOM 1552 C CA . ASP A 1 212 ? 22.641 -23.095 30.283 1.00 96.94 212 ASP A CA 1
ATOM 1553 C C . ASP A 1 212 ? 21.966 -24.430 30.637 1.00 96.94 212 ASP A C 1
ATOM 1555 O O . ASP A 1 212 ? 21.418 -24.555 31.730 1.00 96.94 212 ASP A O 1
ATOM 1559 N N . PRO A 1 213 ? 21.984 -25.449 29.757 1.00 96.81 213 PRO A N 1
ATOM 1560 C CA . PRO A 1 213 ? 21.359 -26.738 30.047 1.00 96.81 213 PRO A CA 1
ATOM 1561 C C . PRO A 1 213 ? 21.996 -27.495 31.225 1.00 96.81 213 PRO A C 1
ATOM 1563 O O . PRO A 1 213 ? 21.406 -28.474 31.680 1.00 96.81 213 PRO A O 1
ATOM 1566 N N . ASN A 1 214 ? 23.185 -27.093 31.690 1.00 96.62 214 ASN A N 1
ATOM 1567 C CA . ASN A 1 214 ? 23.862 -27.693 32.844 1.00 96.62 214 ASN A CA 1
ATOM 1568 C C . ASN A 1 214 ? 23.577 -26.959 34.163 1.00 96.62 214 ASN A C 1
ATOM 1570 O O . ASN A 1 214 ? 24.044 -27.414 35.209 1.00 96.62 214 ASN A O 1
ATOM 1574 N N . ASP A 1 215 ? 22.849 -25.839 34.128 1.00 96.94 215 ASP A N 1
ATOM 1575 C CA . ASP A 1 215 ? 22.424 -25.139 35.338 1.00 96.94 215 ASP A CA 1
ATOM 1576 C C . ASP A 1 215 ? 21.439 -26.030 36.129 1.00 96.94 215 ASP A C 1
ATOM 1578 O O . ASP A 1 215 ? 20.504 -26.576 35.526 1.00 96.94 215 ASP A O 1
ATOM 1582 N N . PRO A 1 216 ? 21.616 -26.227 37.454 1.00 97.75 216 PRO A N 1
ATOM 1583 C CA . PRO A 1 216 ? 20.666 -26.993 38.265 1.00 97.75 216 PRO A CA 1
ATOM 1584 C C . PRO A 1 216 ? 19.223 -26.463 38.183 1.00 97.75 216 PRO A C 1
ATOM 1586 O O . PRO A 1 216 ? 18.288 -27.255 38.334 1.00 97.75 216 PRO A O 1
ATOM 1589 N N . ASP A 1 217 ? 19.038 -25.175 37.880 1.00 97.94 217 ASP A N 1
ATOM 1590 C CA . ASP A 1 217 ? 17.740 -24.510 37.756 1.00 97.94 217 ASP A CA 1
ATOM 1591 C C . ASP A 1 217 ? 17.247 -24.403 36.298 1.00 97.94 217 ASP A C 1
ATOM 1593 O O . ASP A 1 217 ? 16.127 -23.946 36.055 1.00 97.94 217 ASP A O 1
ATOM 1597 N N . ALA A 1 218 ? 18.002 -24.915 35.311 1.00 96.25 218 ALA A N 1
ATOM 1598 C CA . ALA A 1 218 ? 17.697 -24.776 33.881 1.00 96.25 218 ALA A CA 1
ATOM 1599 C C . ALA A 1 218 ? 16.257 -25.176 33.522 1.00 96.25 218 ALA A C 1
ATOM 1601 O O . ALA A 1 218 ? 15.582 -24.516 32.729 1.00 96.25 218 ALA A O 1
ATOM 1602 N N . ALA A 1 219 ? 15.757 -26.271 34.102 1.00 96.75 219 ALA A N 1
ATOM 1603 C CA . ALA A 1 219 ? 14.399 -26.745 33.850 1.00 96.75 219 ALA A CA 1
ATOM 1604 C C . ALA A 1 219 ? 13.326 -25.783 34.393 1.00 96.75 219 ALA A C 1
ATOM 1606 O O . ALA A 1 219 ? 12.305 -25.576 33.730 1.00 96.75 219 ALA A O 1
ATOM 1607 N N . ALA A 1 220 ? 13.556 -25.191 35.569 1.00 97.69 220 ALA A N 1
ATOM 1608 C CA . ALA A 1 220 ? 12.656 -24.212 36.172 1.00 97.69 220 ALA A CA 1
ATOM 1609 C C . ALA A 1 220 ? 12.674 -22.896 35.382 1.00 97.69 220 ALA A C 1
ATOM 1611 O O . ALA A 1 220 ? 11.611 -22.397 35.004 1.00 97.69 220 ALA A O 1
ATOM 1612 N N . ASP A 1 221 ? 13.863 -22.412 35.020 1.00 97.12 221 ASP A N 1
ATOM 1613 C CA . ASP A 1 221 ? 14.042 -21.217 34.191 1.00 97.12 221 ASP A CA 1
ATOM 1614 C C . ASP A 1 221 ? 13.381 -21.368 32.820 1.00 97.12 221 ASP A C 1
ATOM 1616 O O . ASP A 1 221 ? 12.726 -20.446 32.320 1.00 97.12 221 ASP A O 1
ATOM 1620 N N . LEU A 1 222 ? 13.498 -22.552 32.210 1.00 97.38 222 LEU A N 1
ATOM 1621 C CA . LEU A 1 222 ? 12.851 -22.843 30.936 1.00 97.38 222 LEU A CA 1
ATOM 1622 C C . LEU A 1 222 ? 11.326 -22.845 31.083 1.00 97.38 222 LEU A C 1
ATOM 1624 O O . LEU A 1 222 ? 10.635 -22.275 30.235 1.00 97.38 222 LEU A O 1
ATOM 1628 N N . ALA A 1 223 ? 10.790 -23.445 32.148 1.00 97.25 223 ALA A N 1
ATOM 1629 C CA . ALA A 1 223 ? 9.357 -23.425 32.423 1.00 97.25 223 ALA A CA 1
ATOM 1630 C C . ALA A 1 223 ? 8.838 -21.991 32.632 1.00 97.25 223 ALA A C 1
ATOM 1632 O O . ALA A 1 223 ? 7.814 -21.620 32.051 1.00 97.25 223 ALA A O 1
ATOM 1633 N N . GLU A 1 224 ? 9.565 -21.153 33.377 1.00 97.44 224 GLU A N 1
ATOM 1634 C CA . GLU A 1 224 ? 9.218 -19.743 33.569 1.00 97.44 224 GLU A CA 1
ATOM 1635 C C . GLU A 1 224 ? 9.299 -18.952 32.251 1.00 97.44 224 GLU A C 1
ATOM 1637 O O . GLU A 1 224 ? 8.388 -18.187 31.918 1.00 97.44 224 GLU A O 1
ATOM 1642 N N . ALA A 1 225 ? 10.351 -19.149 31.451 1.00 96.00 225 ALA A N 1
ATOM 1643 C CA . ALA A 1 225 ? 10.503 -18.507 30.146 1.00 96.00 225 ALA A CA 1
ATOM 1644 C C . ALA A 1 225 ? 9.366 -18.881 29.179 1.00 96.00 225 ALA A C 1
ATOM 1646 O O . ALA A 1 225 ? 8.810 -18.007 28.504 1.00 96.00 225 ALA A O 1
ATOM 1647 N N . LEU A 1 226 ? 8.968 -20.156 29.155 1.00 96.06 226 LEU A N 1
ATOM 1648 C CA . LEU A 1 226 ? 7.826 -20.632 28.377 1.00 96.06 226 LEU A CA 1
ATOM 1649 C C . LEU A 1 226 ? 6.504 -20.043 28.884 1.00 96.06 226 LEU A C 1
ATOM 1651 O O . LEU A 1 226 ? 5.694 -19.603 28.065 1.00 96.06 226 LEU A O 1
ATOM 1655 N N . ALA A 1 227 ? 6.297 -19.960 30.202 1.00 96.12 227 ALA A N 1
ATOM 1656 C CA . ALA A 1 227 ? 5.112 -19.334 30.790 1.00 96.12 227 ALA A CA 1
ATOM 1657 C C . ALA A 1 227 ? 5.018 -17.839 30.433 1.00 96.12 227 ALA A C 1
ATOM 1659 O O . ALA A 1 227 ? 3.961 -17.368 30.002 1.00 96.12 227 ALA A O 1
ATOM 1660 N N . ARG A 1 228 ? 6.136 -17.101 30.510 1.00 95.38 228 ARG A N 1
ATOM 1661 C CA . ARG A 1 228 ? 6.221 -15.696 30.071 1.00 95.38 228 ARG A CA 1
ATOM 1662 C C . ARG A 1 228 ? 5.907 -15.546 28.583 1.00 95.38 228 ARG A C 1
ATOM 1664 O O . ARG A 1 228 ? 5.102 -14.690 28.216 1.00 95.38 228 ARG A O 1
ATOM 1671 N N . GLN A 1 229 ? 6.480 -16.393 27.726 1.00 92.50 229 GLN A N 1
ATOM 1672 C CA . GLN A 1 229 ? 6.193 -16.389 26.288 1.00 92.50 229 GLN A CA 1
ATOM 1673 C C . GLN A 1 229 ? 4.720 -16.709 25.989 1.00 92.50 229 GLN A C 1
ATOM 1675 O O . GLN A 1 229 ? 4.116 -16.062 25.132 1.00 92.50 229 GLN A O 1
ATOM 1680 N N . ALA A 1 230 ? 4.123 -17.670 26.697 1.00 90.69 230 ALA A N 1
ATOM 1681 C CA . ALA A 1 230 ? 2.710 -18.008 26.554 1.00 90.69 230 ALA A CA 1
ATOM 1682 C C . ALA A 1 230 ? 1.804 -16.835 26.964 1.00 90.69 230 ALA A C 1
ATOM 1684 O O . ALA A 1 230 ? 0.886 -16.489 26.219 1.00 90.69 230 ALA A O 1
ATOM 1685 N N . ALA A 1 231 ? 2.102 -16.167 28.082 1.00 93.81 231 ALA A N 1
ATOM 1686 C CA . ALA A 1 231 ? 1.377 -14.977 28.526 1.00 93.81 231 ALA A CA 1
ATOM 1687 C C . ALA A 1 231 ? 1.502 -13.813 27.523 1.00 93.81 231 ALA A C 1
ATOM 1689 O O . ALA A 1 231 ? 0.501 -13.190 27.165 1.00 93.81 231 ALA A O 1
ATOM 1690 N N . GLN A 1 232 ? 2.706 -13.559 26.996 1.00 89.69 232 GLN A N 1
ATOM 1691 C CA . GLN A 1 232 ? 2.934 -12.555 25.947 1.00 89.69 232 GLN A CA 1
ATOM 1692 C C . GLN A 1 232 ? 2.159 -12.876 24.662 1.00 89.69 232 GLN A C 1
ATOM 1694 O O . GLN A 1 232 ? 1.553 -11.981 24.061 1.00 89.69 232 GLN A O 1
ATOM 1699 N N . ARG A 1 233 ? 2.128 -14.151 24.251 1.00 88.00 233 ARG A N 1
ATOM 1700 C CA . ARG A 1 233 ? 1.342 -14.610 23.098 1.00 88.00 233 ARG A CA 1
ATOM 1701 C C . ARG A 1 233 ? -0.155 -14.423 23.335 1.00 88.00 233 ARG A C 1
ATOM 1703 O O . ARG A 1 233 ? -0.831 -13.901 22.455 1.00 88.00 233 ARG A O 1
ATOM 1710 N N . ALA A 1 234 ? -0.667 -14.789 24.509 1.00 90.62 234 ALA A N 1
ATOM 1711 C CA . ALA A 1 234 ? -2.076 -14.610 24.858 1.00 90.62 234 ALA A CA 1
ATOM 1712 C C . ALA A 1 234 ? -2.481 -13.126 24.842 1.00 90.62 234 ALA A C 1
ATOM 1714 O O . ALA A 1 234 ? -3.487 -12.770 24.231 1.00 90.62 234 ALA A O 1
ATOM 1715 N N . ALA A 1 235 ? -1.657 -12.246 25.421 1.00 90.06 235 ALA A N 1
ATOM 1716 C CA . ALA A 1 235 ? -1.885 -10.802 25.389 1.00 90.06 235 ALA A CA 1
ATOM 1717 C C . ALA A 1 235 ? -1.854 -10.234 23.958 1.00 90.06 235 ALA A C 1
ATOM 1719 O O . ALA A 1 235 ? -2.660 -9.373 23.611 1.00 90.06 235 ALA A O 1
ATOM 1720 N N . THR A 1 236 ? -0.949 -10.733 23.113 1.00 89.19 236 THR A N 1
ATOM 1721 C CA . THR A 1 236 ? -0.868 -10.366 21.689 1.00 89.19 236 THR A CA 1
ATOM 1722 C C . THR A 1 236 ? -2.128 -10.787 20.941 1.00 89.19 236 THR A C 1
ATOM 1724 O O . THR A 1 236 ? -2.725 -9.960 20.260 1.00 89.19 236 THR A O 1
ATOM 1727 N N . LEU A 1 237 ? -2.580 -12.032 21.115 1.00 90.69 237 LEU A N 1
ATOM 1728 C CA . LEU A 1 237 ? -3.814 -12.528 20.502 1.00 90.69 237 LEU A CA 1
ATOM 1729 C C . LEU A 1 237 ? -5.036 -11.730 20.958 1.00 90.69 237 LEU A C 1
ATOM 1731 O O . LEU A 1 237 ? -5.896 -11.419 20.141 1.00 90.69 237 LEU A O 1
ATOM 1735 N N . GLN A 1 238 ? -5.104 -11.356 22.237 1.00 92.12 238 GLN A N 1
ATOM 1736 C CA . GLN A 1 238 ? -6.190 -10.518 22.735 1.00 92.12 238 GLN A CA 1
ATOM 1737 C C . GLN A 1 238 ? -6.190 -9.136 22.071 1.00 92.12 238 GLN A C 1
ATOM 1739 O O . GLN A 1 238 ? -7.242 -8.671 21.645 1.00 92.12 238 GLN A O 1
ATOM 1744 N N . ARG A 1 239 ? -5.019 -8.503 21.920 1.00 92.50 239 ARG A N 1
ATOM 1745 C CA . ARG A 1 239 ? -4.895 -7.226 21.201 1.00 92.50 239 ARG A CA 1
ATOM 1746 C C . ARG A 1 239 ? -5.289 -7.351 19.732 1.00 92.50 239 ARG A C 1
ATOM 1748 O O . ARG A 1 239 ? -6.020 -6.500 19.242 1.00 92.50 239 ARG A O 1
ATOM 1755 N N . VAL A 1 240 ? -4.862 -8.419 19.056 1.00 90.75 240 VAL A N 1
ATOM 1756 C CA . VAL A 1 240 ? -5.252 -8.698 17.665 1.00 90.75 240 VAL A CA 1
ATOM 1757 C C . VAL A 1 240 ? -6.771 -8.831 17.536 1.00 90.75 240 VAL A C 1
ATOM 1759 O O . VAL A 1 240 ? -7.340 -8.209 16.647 1.00 90.75 240 VAL A O 1
ATOM 1762 N N . LYS A 1 241 ? -7.435 -9.549 18.451 1.00 92.56 241 LYS A N 1
ATOM 1763 C CA . LYS A 1 241 ? -8.904 -9.657 18.474 1.00 92.56 241 LYS A CA 1
ATOM 1764 C C . LYS A 1 241 ? -9.578 -8.302 18.670 1.00 92.56 241 LYS A C 1
ATOM 1766 O O . LYS A 1 241 ? -10.462 -7.954 17.899 1.00 92.56 241 LYS A O 1
ATOM 1771 N N . THR A 1 242 ? -9.116 -7.507 19.637 1.00 92.69 242 THR A N 1
ATOM 1772 C CA . THR A 1 242 ? -9.616 -6.137 19.837 1.00 92.69 242 THR A CA 1
ATOM 1773 C C . THR A 1 242 ? -9.438 -5.284 18.577 1.00 92.69 242 THR A C 1
ATOM 1775 O O . THR A 1 242 ? -10.347 -4.555 18.197 1.00 92.69 242 THR A O 1
ATOM 1778 N N . GLY A 1 243 ? -8.296 -5.393 17.895 1.00 91.50 243 GLY A N 1
ATOM 1779 C CA . GLY A 1 243 ? -8.070 -4.710 16.622 1.00 91.50 243 GLY A CA 1
ATOM 1780 C C . GLY A 1 243 ? -8.968 -5.198 15.492 1.00 91.50 243 GLY A C 1
ATOM 1781 O O . GLY A 1 243 ? -9.473 -4.375 14.735 1.00 91.50 243 GLY A O 1
ATOM 1782 N N . ALA A 1 244 ? -9.215 -6.508 15.405 1.00 91.56 244 ALA A N 1
ATOM 1783 C CA . ALA A 1 244 ? -10.165 -7.080 14.456 1.00 91.56 244 ALA A CA 1
ATOM 1784 C C . ALA A 1 244 ? -11.571 -6.520 14.707 1.00 91.56 244 ALA A C 1
ATOM 1786 O O . ALA A 1 244 ? -12.242 -6.101 13.769 1.00 91.56 244 ALA A O 1
ATOM 1787 N N . ASP A 1 245 ? -11.995 -6.414 15.967 1.00 93.19 245 ASP A N 1
ATOM 1788 C CA . ASP A 1 245 ? -13.302 -5.851 16.303 1.00 93.19 245 ASP A CA 1
ATOM 1789 C C . ASP A 1 245 ? -13.444 -4.399 15.842 1.00 93.19 245 ASP A C 1
ATOM 1791 O O . ASP A 1 245 ? -14.467 -4.044 15.266 1.00 93.19 245 ASP A O 1
ATOM 1795 N N . VAL A 1 246 ? -12.409 -3.576 16.008 1.00 92.94 246 VAL A N 1
ATOM 1796 C CA . VAL A 1 246 ? -12.390 -2.204 15.474 1.00 92.94 246 VAL A CA 1
ATOM 1797 C C . VAL A 1 246 ? -12.424 -2.212 13.943 1.00 92.94 246 VAL A C 1
ATOM 1799 O O . VAL A 1 246 ? -13.220 -1.506 13.327 1.00 92.94 246 VAL A O 1
ATOM 1802 N N . PHE A 1 247 ? -11.574 -3.024 13.309 1.00 93.38 247 PHE A N 1
ATOM 1803 C CA . PHE A 1 247 ? -11.416 -3.054 11.856 1.00 93.38 247 PHE A CA 1
ATOM 1804 C C . PHE A 1 247 ? -12.696 -3.493 11.129 1.00 93.38 247 PHE A C 1
ATOM 1806 O O . PHE A 1 247 ? -13.111 -2.872 10.144 1.00 93.38 247 PHE A O 1
ATOM 1813 N N . PHE A 1 248 ? -13.339 -4.546 11.634 1.00 92.75 248 PHE A N 1
ATOM 1814 C CA . PHE A 1 248 ? -14.578 -5.100 11.090 1.00 92.75 248 PHE A CA 1
ATOM 1815 C C . PHE A 1 248 ? -15.835 -4.391 11.600 1.00 92.75 248 PHE A C 1
ATOM 1817 O O . PHE A 1 248 ? -16.939 -4.777 11.224 1.00 92.75 248 PHE A O 1
ATOM 1824 N N . GLY A 1 249 ? -15.697 -3.356 12.431 1.00 92.06 249 GLY A N 1
ATOM 1825 C CA . GLY A 1 249 ? -16.845 -2.609 12.927 1.00 92.06 249 GLY A CA 1
ATOM 1826 C C . GLY A 1 249 ? -17.689 -3.368 13.961 1.00 92.06 249 GLY A C 1
ATOM 1827 O O . GLY A 1 249 ? -18.888 -3.125 14.069 1.00 92.06 249 GLY A O 1
ATOM 1828 N N . ARG A 1 250 ? -17.100 -4.341 14.667 1.00 92.12 250 ARG A N 1
ATOM 1829 C CA . ARG A 1 250 ? -17.754 -5.155 15.708 1.00 92.12 250 ARG A CA 1
ATOM 1830 C C . ARG A 1 250 ? -17.629 -4.555 17.105 1.00 92.12 250 ARG A C 1
ATOM 1832 O O . ARG A 1 250 ? -18.375 -4.956 17.996 1.00 92.12 250 ARG A O 1
ATOM 1839 N N . SER A 1 251 ? -16.693 -3.629 17.320 1.00 91.81 251 SER A N 1
ATOM 1840 C CA . SER A 1 251 ? -16.577 -2.947 18.607 1.00 91.81 251 SER A CA 1
ATOM 1841 C C . SER A 1 251 ? -17.737 -1.967 18.810 1.00 91.81 251 SER A C 1
ATOM 1843 O O . SER A 1 251 ? -18.295 -1.423 17.855 1.00 91.81 251 SER A O 1
ATOM 1845 N N . ALA A 1 252 ? -18.085 -1.688 20.068 1.00 90.75 252 ALA A N 1
ATOM 1846 C CA . ALA A 1 252 ? -19.142 -0.725 20.385 1.00 90.75 252 ALA A CA 1
ATOM 1847 C C . ALA A 1 252 ? -18.854 0.678 19.808 1.00 90.75 252 ALA A C 1
ATOM 1849 O O . ALA A 1 252 ? -19.780 1.379 19.409 1.00 90.75 252 ALA A O 1
ATOM 1850 N N . SER A 1 253 ? -17.577 1.070 19.718 1.00 89.44 253 SER A N 1
ATOM 1851 C CA . SER A 1 253 ? -17.143 2.352 19.143 1.00 89.44 253 SER A CA 1
ATOM 1852 C C . SER A 1 253 ? -17.308 2.443 17.622 1.00 89.44 253 SER A C 1
ATOM 1854 O O . SER A 1 253 ? -17.320 3.547 17.081 1.00 89.44 253 SER A O 1
ATOM 1856 N N . THR A 1 254 ? -17.448 1.311 16.923 1.00 91.19 254 THR A N 1
ATOM 1857 C CA . THR A 1 254 ? -17.436 1.243 15.451 1.00 91.19 254 THR A CA 1
ATOM 1858 C C . THR A 1 254 ? -18.694 0.618 14.840 1.00 91.19 254 THR A C 1
ATOM 1860 O O . THR A 1 254 ? -18.879 0.687 13.625 1.00 91.19 254 THR A O 1
ATOM 1863 N N . GLN A 1 255 ? -19.614 0.083 15.649 1.00 92.25 255 GLN A N 1
ATOM 1864 C CA . GLN A 1 255 ? -20.833 -0.578 15.164 1.00 92.25 255 GLN A CA 1
ATOM 1865 C C . GLN A 1 255 ? -21.730 0.336 14.312 1.00 92.25 255 GLN A C 1
ATOM 1867 O O . GLN A 1 255 ? -22.282 -0.098 13.299 1.00 92.25 255 GLN A O 1
ATOM 1872 N N . ALA A 1 256 ? -21.843 1.617 14.676 1.00 91.44 256 ALA A N 1
ATOM 1873 C CA . ALA A 1 256 ? -22.584 2.597 13.880 1.00 91.44 256 ALA A CA 1
ATOM 1874 C C . ALA A 1 256 ? -21.942 2.817 12.498 1.00 91.44 256 ALA A C 1
ATOM 1876 O O . ALA A 1 256 ? -22.654 2.958 11.503 1.00 91.44 256 ALA A O 1
ATOM 1877 N N . LEU A 1 257 ? -20.606 2.770 12.417 1.00 90.56 257 LEU A N 1
ATOM 1878 C CA . LEU A 1 257 ? -19.888 2.867 11.147 1.00 90.56 257 LEU A CA 1
ATOM 1879 C C . LEU A 1 257 ? -20.169 1.655 10.268 1.00 90.56 257 LEU A C 1
ATOM 1881 O O . LEU A 1 257 ? -20.365 1.814 9.068 1.00 90.56 257 LEU A O 1
ATOM 1885 N N . LEU A 1 258 ? -20.200 0.446 10.836 1.00 93.12 258 LEU A N 1
ATOM 1886 C CA . LEU A 1 258 ? -20.528 -0.759 10.074 1.00 93.12 258 LEU A CA 1
ATOM 1887 C C . LEU A 1 258 ? -21.926 -0.652 9.454 1.00 93.12 258 LEU A C 1
ATOM 1889 O O . LEU A 1 258 ? -22.080 -0.887 8.258 1.00 93.12 258 LEU A O 1
ATOM 1893 N N . ALA A 1 259 ? -22.919 -0.223 10.240 1.00 92.06 259 ALA A N 1
ATOM 1894 C CA . ALA A 1 259 ? -24.286 -0.009 9.762 1.00 92.06 259 ALA A CA 1
ATOM 1895 C C . ALA A 1 259 ? -24.368 1.049 8.644 1.00 92.06 259 ALA A C 1
ATOM 1897 O O . ALA A 1 259 ? -25.198 0.933 7.744 1.00 92.06 259 ALA A O 1
ATOM 1898 N N . ALA A 1 260 ? -23.484 2.050 8.672 1.00 90.06 260 ALA A N 1
ATOM 1899 C CA . ALA A 1 260 ? -23.379 3.087 7.649 1.00 90.06 260 ALA A CA 1
ATOM 1900 C C . ALA A 1 260 ? -22.477 2.710 6.452 1.00 90.06 260 ALA A C 1
ATOM 1902 O O . ALA A 1 260 ? -22.332 3.512 5.528 1.00 90.06 260 ALA A O 1
ATOM 1903 N N . GLY A 1 261 ? -21.839 1.530 6.448 1.00 89.75 261 GLY A N 1
ATOM 1904 C CA . GLY A 1 261 ? -20.850 1.155 5.426 1.00 89.75 261 GLY A CA 1
ATOM 1905 C C . GLY A 1 261 ? -19.570 2.005 5.471 1.00 89.75 261 GLY A C 1
ATOM 1906 O O . GLY A 1 261 ? -18.968 2.297 4.437 1.00 89.75 261 GLY A O 1
ATOM 1907 N N . GLN A 1 262 ? -19.186 2.450 6.667 1.00 90.06 262 GLN A N 1
ATOM 1908 C CA . GLN A 1 262 ? -18.076 3.365 6.951 1.00 90.06 262 GLN A CA 1
ATOM 1909 C C . GLN A 1 262 ? -16.992 2.761 7.858 1.00 90.06 262 GLN A C 1
ATOM 1911 O O . GLN A 1 262 ? -15.984 3.415 8.106 1.00 90.06 262 GLN A O 1
ATOM 1916 N N . ALA A 1 263 ? -17.160 1.527 8.347 1.00 92.62 263 ALA A N 1
ATOM 1917 C CA . ALA A 1 263 ? -16.095 0.825 9.072 1.00 92.62 263 ALA A CA 1
ATOM 1918 C C . ALA A 1 263 ? -14.877 0.584 8.157 1.00 92.62 263 ALA A C 1
ATOM 1920 O O . ALA A 1 263 ? -15.040 0.530 6.935 1.00 92.62 263 ALA A O 1
ATOM 1921 N N . CYS A 1 264 ? -13.681 0.378 8.723 1.00 94.38 264 CYS A N 1
ATOM 1922 C CA . CYS A 1 264 ? -12.438 0.183 7.958 1.00 94.38 264 CYS A CA 1
ATOM 1923 C C . CYS A 1 264 ? -12.576 -0.904 6.876 1.00 94.38 264 CYS A C 1
ATOM 1925 O O . CYS A 1 264 ? -12.187 -0.693 5.723 1.00 94.38 264 CYS A O 1
ATOM 1927 N N . VAL A 1 265 ? -13.214 -2.031 7.218 1.00 94.56 265 VAL A N 1
ATOM 1928 C CA . VAL A 1 265 ? -13.476 -3.146 6.291 1.00 94.56 265 VAL A CA 1
ATOM 1929 C C . VAL A 1 265 ? -14.325 -2.758 5.071 1.00 94.56 265 VAL A C 1
ATOM 1931 O O . VAL A 1 265 ? -14.199 -3.383 4.024 1.00 94.56 265 VAL A O 1
ATOM 1934 N N . SER A 1 266 ? -15.134 -1.697 5.148 1.00 93.81 266 SER A N 1
ATOM 1935 C CA . SER A 1 266 ? -16.005 -1.247 4.044 1.00 93.81 266 SER A CA 1
ATOM 1936 C C . SER A 1 266 ? -15.219 -0.743 2.828 1.00 93.81 266 SER A C 1
ATOM 1938 O O . SER A 1 266 ? -15.761 -0.665 1.726 1.00 93.81 266 SER A O 1
ATOM 1940 N N . CYS A 1 267 ? -13.952 -0.378 3.039 1.00 95.19 267 CYS A N 1
ATOM 1941 C CA . CYS A 1 267 ? -12.998 -0.050 1.981 1.00 95.19 267 CYS A CA 1
ATOM 1942 C C . CYS A 1 267 ? -11.883 -1.106 1.886 1.00 95.19 267 CYS A C 1
ATOM 1944 O O . CYS A 1 267 ? -11.377 -1.400 0.806 1.00 95.19 267 CYS A O 1
ATOM 1946 N N . HIS A 1 268 ? -11.497 -1.695 3.019 1.00 94.56 268 HIS A N 1
ATOM 1947 C CA . HIS A 1 268 ? -10.409 -2.661 3.113 1.00 94.56 268 HIS A CA 1
ATOM 1948 C C . HIS A 1 268 ? -10.927 -4.097 3.242 1.00 94.56 268 HIS A C 1
ATOM 1950 O O . HIS A 1 268 ? -10.720 -4.773 4.250 1.00 94.56 268 HIS A O 1
ATOM 1956 N N . THR A 1 269 ? -11.587 -4.583 2.194 1.00 90.75 269 THR A N 1
ATOM 1957 C CA . THR A 1 269 ? -12.199 -5.917 2.178 1.00 90.75 269 THR A CA 1
ATOM 1958 C C . THR A 1 269 ? -11.168 -7.043 2.003 1.00 90.75 269 THR A C 1
ATOM 1960 O O . THR A 1 269 ? -10.256 -6.904 1.179 1.00 90.75 269 THR A O 1
ATOM 1963 N N . PRO A 1 270 ? -11.297 -8.183 2.712 1.00 87.38 270 PRO A N 1
ATOM 1964 C CA . PRO A 1 270 ? -10.543 -9.405 2.422 1.00 87.38 270 PRO A CA 1
ATOM 1965 C C . PRO A 1 270 ? -10.665 -9.862 0.951 1.00 87.38 270 PRO A C 1
ATOM 1967 O O . PRO A 1 270 ? -11.643 -9.523 0.287 1.00 87.38 270 PRO A O 1
ATOM 1970 N N . PRO A 1 271 ? -9.716 -10.664 0.433 1.00 81.56 271 PRO A N 1
ATOM 1971 C CA . PRO A 1 271 ? -8.537 -11.179 1.129 1.00 81.56 271 PRO A CA 1
ATOM 1972 C C . PRO A 1 271 ? -7.335 -10.228 1.083 1.00 81.56 271 PRO A C 1
ATOM 1974 O O . PRO A 1 271 ? -6.389 -10.403 1.845 1.00 81.56 271 PRO A O 1
ATOM 1977 N N . PHE A 1 272 ? -7.364 -9.208 0.219 1.00 82.38 272 PHE A N 1
ATOM 1978 C CA . PHE A 1 272 ? -6.260 -8.258 0.038 1.00 82.38 272 PHE A CA 1
ATOM 1979 C C . PHE A 1 272 ? -6.409 -6.971 0.852 1.00 82.38 272 PHE A C 1
ATOM 1981 O O . PHE A 1 272 ? -5.585 -6.066 0.723 1.00 82.38 272 PHE A O 1
ATOM 1988 N N . PHE A 1 273 ? -7.436 -6.882 1.698 1.00 91.06 273 PHE A N 1
ATOM 1989 C CA . PHE A 1 273 ? -7.745 -5.700 2.505 1.00 91.06 273 PHE A CA 1
ATOM 1990 C C . PHE A 1 273 ? -7.767 -4.419 1.661 1.00 91.06 273 PHE A C 1
ATOM 1992 O O . PHE A 1 273 ? -7.176 -3.398 2.009 1.00 91.06 273 PHE A O 1
ATOM 1999 N N . THR A 1 274 ? -8.424 -4.512 0.509 1.00 92.56 274 THR A N 1
ATOM 2000 C CA . THR A 1 274 ? -8.746 -3.415 -0.403 1.00 92.56 274 THR A CA 1
ATOM 2001 C C . THR A 1 274 ? -9.914 -3.845 -1.275 1.00 92.56 274 THR A C 1
ATOM 2003 O O . THR A 1 274 ? -10.022 -5.014 -1.647 1.00 92.56 274 THR A O 1
ATOM 2006 N N . ASP A 1 275 ? -10.770 -2.896 -1.619 1.00 94.62 275 ASP A N 1
ATOM 2007 C CA . ASP A 1 275 ? -11.785 -3.054 -2.656 1.00 94.62 275 ASP A CA 1
ATOM 2008 C C . ASP A 1 275 ? -11.394 -2.396 -3.986 1.00 94.62 275 ASP A C 1
ATOM 2010 O O . ASP A 1 275 ? -12.196 -2.356 -4.922 1.00 94.62 275 ASP A O 1
ATOM 2014 N N . ASN A 1 276 ? -10.160 -1.883 -4.063 1.00 94.56 276 ASN A N 1
ATOM 2015 C CA . ASN A 1 276 ? -9.535 -1.302 -5.243 1.00 94.56 276 ASN A CA 1
ATOM 2016 C C . ASN A 1 276 ? -10.295 -0.128 -5.888 1.00 94.56 276 ASN A C 1
ATOM 2018 O O . ASN A 1 276 ? -9.974 0.262 -7.010 1.00 94.56 276 ASN A O 1
ATOM 2022 N N . LYS A 1 277 ? -11.268 0.494 -5.208 1.00 96.12 277 LYS A N 1
ATOM 2023 C CA . LYS A 1 277 ? -11.971 1.647 -5.794 1.00 96.12 277 LYS A CA 1
ATOM 2024 C C . LYS A 1 277 ? -11.280 2.960 -5.456 1.00 96.12 277 LYS A C 1
ATOM 2026 O O . LYS A 1 277 ? -10.647 3.112 -4.413 1.00 96.12 277 LYS A O 1
ATOM 2031 N N . VAL A 1 278 ? -11.478 3.933 -6.335 1.00 95.75 278 VAL A N 1
ATOM 2032 C CA . VAL A 1 278 ? -11.063 5.323 -6.151 1.00 95.75 278 VAL A CA 1
ATOM 2033 C C . VAL A 1 278 ? -12.167 6.084 -5.420 1.00 95.75 278 VAL A C 1
ATOM 2035 O O . VAL A 1 278 ? -13.309 6.116 -5.875 1.00 95.75 278 VAL A O 1
ATOM 2038 N N . ARG A 1 279 ? -11.845 6.660 -4.259 1.00 94.62 279 ARG A N 1
ATOM 2039 C CA . ARG A 1 279 ? -12.773 7.423 -3.409 1.00 94.62 279 ARG A CA 1
ATOM 2040 C C . ARG A 1 279 ? -12.008 8.321 -2.435 1.00 94.62 279 ARG A C 1
ATOM 2042 O O . ARG A 1 279 ? -10.797 8.209 -2.300 1.00 94.62 279 ARG A O 1
ATOM 2049 N N . THR A 1 280 ? -12.707 9.190 -1.716 1.00 92.69 280 THR A N 1
ATOM 2050 C CA . THR A 1 280 ? -12.106 9.883 -0.568 1.00 92.69 280 THR A CA 1
ATOM 2051 C C . THR A 1 280 ? -12.234 9.048 0.707 1.00 92.69 280 THR A C 1
ATOM 2053 O O . THR A 1 280 ? -13.244 8.367 0.912 1.00 92.69 280 THR A O 1
ATOM 2056 N N . ASN A 1 281 ? -11.218 9.106 1.569 1.00 90.25 281 ASN A N 1
ATOM 2057 C CA . ASN A 1 281 ? -11.299 8.631 2.950 1.00 90.25 281 ASN A CA 1
ATOM 2058 C C . ASN A 1 281 ? -11.744 9.734 3.928 1.00 90.25 281 ASN A C 1
ATOM 2060 O O . ASN A 1 281 ? -11.980 9.418 5.091 1.00 90.25 281 ASN A O 1
ATOM 2064 N N . VAL A 1 282 ? -11.911 10.978 3.454 1.00 91.69 282 VAL A N 1
ATOM 2065 C CA . VAL A 1 282 ? -12.445 12.129 4.197 1.00 91.69 282 VAL A CA 1
ATOM 2066 C C . VAL A 1 282 ? -13.966 12.156 4.109 1.00 91.69 282 VAL A 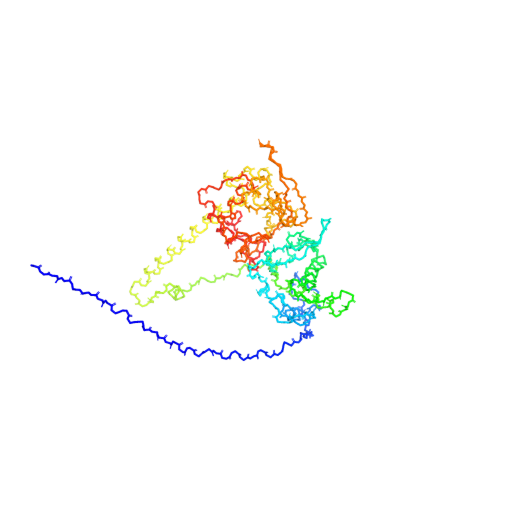C 1
ATOM 2068 O O . VAL A 1 282 ? -14.520 12.409 3.042 1.00 91.69 282 VAL A O 1
ATOM 2071 N N . ARG A 1 283 ? -14.658 11.877 5.221 1.00 90.56 283 ARG A N 1
ATOM 2072 C CA . ARG A 1 283 ? -16.132 11.954 5.314 1.00 90.56 283 ARG A CA 1
ATOM 2073 C C . ARG A 1 283 ? -16.621 13.126 6.157 1.00 90.56 283 ARG A C 1
ATOM 2075 O O . ARG A 1 283 ? -17.747 13.563 5.949 1.00 90.56 283 ARG A O 1
ATOM 2082 N N . HIS A 1 284 ? -15.770 13.672 7.022 1.00 90.94 284 HIS A N 1
ATOM 2083 C CA . HIS A 1 284 ? -16.045 14.894 7.772 1.00 90.94 284 HIS A CA 1
ATOM 2084 C C . HIS A 1 284 ? -15.083 16.020 7.363 1.00 90.94 284 HIS A C 1
ATOM 2086 O O . HIS A 1 284 ? -13.867 15.806 7.389 1.00 90.94 284 HIS A O 1
ATOM 2092 N N . PRO A 1 285 ? -15.588 17.224 7.024 1.00 87.12 285 PRO A N 1
ATOM 2093 C CA . PRO A 1 285 ? -14.767 18.358 6.605 1.00 87.12 285 PRO A CA 1
ATOM 2094 C C . PRO A 1 285 ? -13.665 18.742 7.593 1.00 87.12 285 PRO A C 1
ATOM 2096 O O . PRO A 1 285 ? -12.574 19.107 7.168 1.00 87.12 285 PRO A O 1
ATOM 2099 N N . ASP A 1 286 ? -13.915 18.618 8.897 1.00 85.88 286 ASP A N 1
ATOM 2100 C CA . ASP A 1 286 ? -12.953 18.998 9.939 1.00 85.88 286 ASP A CA 1
ATOM 2101 C C . ASP A 1 286 ? -11.635 18.206 9.847 1.00 85.88 286 ASP A C 1
ATOM 2103 O O . ASP A 1 286 ? -10.565 18.758 10.099 1.00 85.88 286 ASP A O 1
ATOM 2107 N N . ALA A 1 287 ? -11.667 16.957 9.365 1.00 88.38 287 ALA A N 1
ATOM 2108 C CA . ALA A 1 287 ? -10.446 16.189 9.123 1.00 88.38 287 ALA A CA 1
ATOM 2109 C C . ALA A 1 287 ? -9.568 16.796 8.012 1.00 88.38 287 ALA A C 1
ATOM 2111 O O . ALA A 1 287 ? -8.346 16.682 8.068 1.00 88.38 287 ALA A O 1
ATOM 2112 N N . ALA A 1 288 ? -10.156 17.468 7.017 1.00 83.81 288 ALA A N 1
ATOM 2113 C CA . ALA A 1 288 ? -9.376 18.134 5.977 1.00 83.81 288 ALA A CA 1
ATOM 2114 C C . ALA A 1 288 ? -8.664 19.396 6.505 1.00 83.81 288 ALA A C 1
ATOM 2116 O O . ALA A 1 288 ? -7.540 19.701 6.101 1.00 83.81 288 ALA A O 1
ATOM 2117 N N . TYR A 1 289 ? -9.304 20.121 7.425 1.00 77.69 289 TYR A N 1
ATOM 2118 C CA . TYR A 1 289 ? -8.737 21.332 8.021 1.00 77.69 289 TYR A CA 1
ATOM 2119 C C . TYR A 1 289 ? -7.641 21.014 9.042 1.00 77.69 289 TYR A C 1
ATOM 2121 O O . TYR A 1 289 ? -6.569 21.613 9.000 1.00 77.69 289 TYR A O 1
ATOM 2129 N N . ASP A 1 290 ? -7.884 20.041 9.920 1.00 78.69 290 ASP A N 1
ATOM 2130 C CA . ASP A 1 290 ? -6.999 19.755 11.054 1.00 78.69 290 ASP A CA 1
ATOM 2131 C C . ASP A 1 290 ? -5.674 19.099 10.657 1.00 78.69 290 ASP A C 1
ATOM 2133 O O . ASP A 1 290 ? -4.682 19.228 11.372 1.00 78.69 290 ASP A O 1
ATOM 2137 N N . PHE A 1 291 ? -5.655 18.394 9.527 1.00 76.75 291 PHE A N 1
ATOM 2138 C CA . PHE A 1 291 ? -4.459 17.717 9.024 1.00 76.75 291 PHE A CA 1
ATOM 2139 C C . PHE A 1 291 ? -3.796 18.452 7.863 1.00 76.75 291 PHE A C 1
ATOM 2141 O O . PHE A 1 291 ? -2.877 17.916 7.252 1.00 76.75 291 PHE A O 1
ATOM 2148 N N . GLY A 1 292 ? -4.223 19.692 7.600 1.00 60.75 292 GLY A N 1
ATOM 2149 C CA . GLY A 1 292 ? -3.524 20.584 6.692 1.00 60.75 292 GLY A CA 1
ATOM 2150 C C . GLY A 1 292 ? -3.432 20.016 5.283 1.00 60.75 292 GLY A C 1
ATOM 2151 O O . GLY A 1 292 ? -2.334 19.797 4.779 1.00 60.75 292 GLY A O 1
ATOM 2152 N N . PHE A 1 293 ? -4.574 19.900 4.605 1.00 65.69 293 PHE A N 1
ATOM 2153 C CA . PHE A 1 293 ? -4.604 19.836 3.142 1.00 65.69 293 PHE A CA 1
ATOM 2154 C C . PHE A 1 293 ? -4.910 21.237 2.564 1.00 65.69 293 PHE A C 1
ATOM 2156 O O . PHE A 1 293 ? -6.016 21.431 2.055 1.00 65.69 293 PHE A O 1
ATOM 2163 N N . PRO A 1 294 ? -4.031 22.259 2.704 1.00 55.16 294 PRO A N 1
ATOM 2164 C CA . PRO A 1 294 ? -4.207 23.537 2.032 1.00 55.16 294 PRO A CA 1
ATOM 2165 C C . PRO A 1 294 ? -3.737 23.446 0.577 1.00 55.16 294 PRO A C 1
ATOM 2167 O O . PRO A 1 294 ? -2.841 22.672 0.227 1.00 55.16 294 PRO A O 1
ATOM 2170 N N . GLN A 1 295 ? -4.315 24.289 -0.272 1.00 59.84 295 GLN A N 1
ATOM 2171 C CA . GLN A 1 295 ? -3.831 24.476 -1.629 1.00 59.84 295 GLN A CA 1
ATOM 2172 C C . GLN A 1 295 ? -2.535 25.290 -1.586 1.00 59.84 295 GLN A C 1
ATOM 2174 O O . GLN A 1 295 ? -2.314 26.091 -0.677 1.00 59.84 295 GLN A O 1
ATOM 2179 N N . VAL A 1 296 ? -1.715 25.175 -2.633 1.00 50.34 296 VAL A N 1
ATOM 2180 C CA . VAL A 1 296 ? -0.519 26.022 -2.826 1.00 50.34 296 VAL A CA 1
ATOM 2181 C C . VAL A 1 296 ? -0.878 27.520 -2.850 1.00 50.34 296 VAL A C 1
ATOM 2183 O O . VAL A 1 296 ? -0.067 28.364 -2.486 1.00 50.34 296 VAL A O 1
ATOM 2186 N N . SER A 1 297 ? -2.119 27.857 -3.216 1.00 55.91 297 SER A N 1
ATOM 2187 C CA . SER A 1 297 ? -2.676 29.217 -3.210 1.00 55.91 297 SER A CA 1
ATOM 2188 C C . SER A 1 297 ? -3.009 29.764 -1.811 1.00 55.91 297 SER A C 1
ATOM 2190 O O . SER A 1 297 ? -3.488 30.892 -1.703 1.00 55.91 297 SER A O 1
ATOM 2192 N N . GLY A 1 298 ? -2.811 28.981 -0.742 1.00 56.62 298 GLY A N 1
ATOM 2193 C CA . GLY A 1 298 ? -3.199 29.344 0.627 1.00 56.62 298 GLY A CA 1
ATOM 2194 C C . GLY A 1 298 ? -4.705 29.234 0.903 1.00 56.62 298 GLY A C 1
ATOM 2195 O O . GLY A 1 298 ? -5.146 29.534 2.011 1.00 56.62 298 GLY A O 1
ATOM 2196 N N . GLY A 1 299 ? -5.496 28.799 -0.085 1.00 63.25 299 GLY A N 1
ATOM 2197 C CA . GLY A 1 299 ? -6.916 28.495 0.070 1.00 63.25 299 GLY A CA 1
ATOM 2198 C C . GLY A 1 299 ? -7.170 27.080 0.613 1.00 63.25 299 GLY A C 1
ATOM 2199 O O . GLY A 1 299 ? -6.299 26.211 0.528 1.00 63.25 299 GLY A O 1
ATOM 2200 N N . PRO A 1 300 ? -8.365 26.808 1.163 1.00 57.78 300 PRO A N 1
ATOM 2201 C CA . PRO A 1 300 ? -8.744 25.463 1.589 1.00 57.78 300 PRO A CA 1
ATOM 2202 C C . PRO A 1 300 ? -8.911 24.528 0.377 1.00 57.78 300 PRO A C 1
ATOM 2204 O O . PRO A 1 300 ? -9.644 24.847 -0.557 1.00 57.78 300 PRO A O 1
ATOM 2207 N N . GLY A 1 301 ? -8.255 23.363 0.391 1.00 63.44 301 GLY A N 1
ATOM 2208 C CA . GLY A 1 301 ? -8.399 22.323 -0.635 1.00 63.44 301 GLY A CA 1
ATOM 2209 C C . GLY A 1 301 ? -7.101 21.543 -0.881 1.00 63.44 301 GLY A C 1
ATOM 2210 O O . GLY A 1 301 ? -6.022 22.043 -0.597 1.00 63.44 301 GLY A O 1
ATOM 2211 N N . PRO A 1 302 ? -7.160 20.321 -1.422 1.00 74.44 302 PRO A N 1
ATOM 2212 C CA . PRO A 1 302 ? -5.997 19.445 -1.481 1.00 74.44 302 PRO A CA 1
ATOM 2213 C C . PRO A 1 302 ? -4.959 19.928 -2.502 1.00 74.44 302 PRO A C 1
ATOM 2215 O O . PRO A 1 302 ? -5.307 20.317 -3.616 1.00 74.44 302 PRO A O 1
ATOM 2218 N N . GLN A 1 303 ? -3.676 19.834 -2.145 1.00 78.69 303 GLN A N 1
ATOM 2219 C CA . GLN A 1 303 ? -2.567 20.000 -3.091 1.00 78.69 303 GLN A CA 1
ATOM 2220 C C . GLN A 1 303 ? -2.511 18.850 -4.112 1.00 78.69 303 GLN A C 1
ATOM 2222 O O . GLN A 1 303 ? -2.240 19.083 -5.287 1.00 78.69 303 GLN A O 1
ATOM 2227 N N . ASP A 1 304 ? -2.794 17.620 -3.676 1.00 88.44 304 ASP A N 1
ATOM 2228 C CA . ASP A 1 304 ? -2.930 16.446 -4.540 1.00 88.44 304 ASP A CA 1
ATOM 2229 C C . ASP A 1 304 ? -4.411 16.089 -4.682 1.00 88.44 304 ASP A C 1
ATOM 2231 O O . ASP A 1 304 ? -5.063 15.626 -3.745 1.00 88.44 304 ASP A O 1
ATOM 2235 N N . VAL A 1 305 ? -4.960 16.322 -5.870 1.00 89.50 305 VAL A N 1
ATOM 2236 C CA . VAL A 1 305 ? -6.367 16.027 -6.171 1.00 89.50 305 VAL A CA 1
ATOM 2237 C C . VAL A 1 305 ? -6.611 14.540 -6.447 1.00 89.50 305 VAL A C 1
ATOM 2239 O O . VAL A 1 305 ? -7.760 14.125 -6.593 1.00 89.50 305 VAL A O 1
ATOM 2242 N N . GLY A 1 306 ? -5.562 13.717 -6.530 1.00 91.88 306 GLY A N 1
ATOM 2243 C CA . GLY A 1 306 ? -5.691 12.307 -6.864 1.00 91.88 306 GLY A CA 1
ATOM 2244 C C . GLY A 1 306 ? -6.293 12.103 -8.257 1.00 91.88 306 GLY A C 1
ATOM 2245 O O . GLY A 1 306 ? -5.867 12.712 -9.241 1.00 91.88 306 GLY A O 1
ATOM 2246 N N . ALA A 1 307 ? -7.313 11.253 -8.338 1.00 91.12 307 ALA A N 1
ATOM 2247 C CA . ALA A 1 307 ? -8.070 11.014 -9.565 1.00 91.12 307 ALA A CA 1
ATOM 2248 C C . ALA A 1 307 ? -9.073 12.137 -9.891 1.00 91.12 307 ALA A C 1
ATOM 2250 O O . ALA A 1 307 ? -9.640 12.161 -10.982 1.00 91.12 307 ALA A O 1
ATOM 2251 N N . GLY A 1 308 ? -9.309 13.053 -8.951 1.00 90.62 308 GLY A N 1
ATOM 2252 C CA . GLY A 1 308 ? -10.293 14.119 -9.071 1.00 90.62 308 GLY A CA 1
ATOM 2253 C C . GLY A 1 308 ? -10.822 14.578 -7.716 1.00 90.62 308 GLY A C 1
ATOM 2254 O O . GLY A 1 308 ? -10.569 13.963 -6.678 1.00 90.62 308 GLY A O 1
ATOM 2255 N N . LEU A 1 309 ? -11.590 15.663 -7.740 1.00 90.44 309 LEU A N 1
ATOM 2256 C CA . LEU A 1 309 ? -12.149 16.291 -6.548 1.00 90.44 309 LEU A CA 1
ATOM 2257 C C . LEU A 1 309 ? -13.559 15.775 -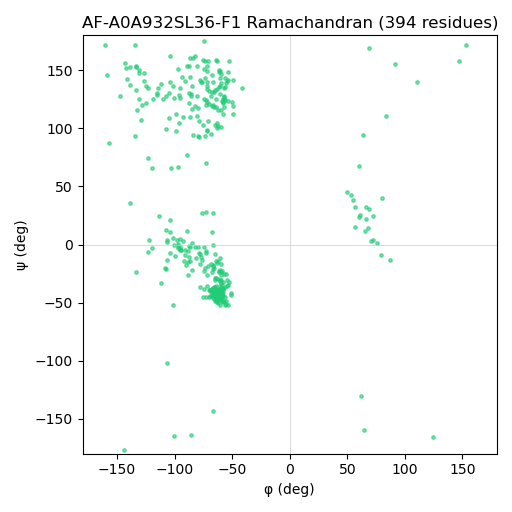6.251 1.00 90.44 309 LEU A C 1
ATOM 2259 O O . LEU A 1 309 ? -14.360 15.552 -7.156 1.00 90.44 309 LEU A O 1
ATOM 2263 N N . THR A 1 310 ? -13.878 15.640 -4.967 1.00 91.50 310 THR A N 1
ATOM 2264 C CA . THR A 1 310 ? -15.246 15.434 -4.480 1.00 91.50 310 THR A CA 1
ATOM 2265 C C . THR A 1 310 ? -15.552 16.408 -3.355 1.00 91.50 310 THR A C 1
ATOM 2267 O O . THR A 1 310 ? -14.674 16.757 -2.567 1.00 91.50 310 THR A O 1
ATOM 2270 N N . THR A 1 311 ? -16.808 16.830 -3.255 1.00 91.62 311 THR A N 1
ATOM 2271 C CA . THR A 1 311 ? -17.281 17.664 -2.150 1.00 91.62 311 THR A CA 1
ATOM 2272 C C . THR A 1 311 ? -17.731 16.789 -0.987 1.00 91.62 311 THR A C 1
ATOM 2274 O O . THR A 1 311 ? -18.511 15.854 -1.166 1.00 91.62 311 THR A O 1
ATOM 2277 N N . VAL A 1 312 ? -17.252 17.111 0.210 1.00 90.56 312 VAL A N 1
ATOM 2278 C CA . VAL A 1 312 ? -17.678 16.513 1.476 1.00 90.56 312 VAL A CA 1
ATOM 2279 C C . VAL A 1 312 ? -18.444 17.575 2.247 1.00 90.56 312 VAL A C 1
ATOM 2281 O O . VAL A 1 312 ? -17.923 18.666 2.467 1.00 90.56 312 VAL A O 1
ATOM 2284 N N . ASN A 1 313 ? -19.674 17.253 2.641 1.00 90.56 313 ASN A N 1
ATOM 2285 C CA . ASN A 1 313 ? -20.554 18.153 3.377 1.00 90.56 313 ASN A CA 1
ATOM 2286 C C . ASN A 1 313 ? -20.803 17.595 4.777 1.00 90.56 313 ASN A C 1
ATOM 2288 O O . ASN A 1 313 ? -21.110 16.413 4.922 1.00 90.56 313 ASN A O 1
ATOM 2292 N N . ASP A 1 314 ? -20.722 18.455 5.784 1.00 86.19 314 ASP A N 1
ATOM 2293 C CA . ASP A 1 314 ? -21.193 18.157 7.128 1.00 86.19 314 ASP A CA 1
ATOM 2294 C C . ASP A 1 314 ? -22.639 18.647 7.278 1.00 86.19 314 ASP A C 1
ATOM 2296 O O . ASP A 1 314 ? -22.869 19.859 7.316 1.00 86.19 314 ASP A O 1
ATOM 2300 N N . PRO A 1 315 ? -23.629 17.745 7.376 1.00 84.19 315 PRO A N 1
ATOM 2301 C CA . PRO A 1 315 ? -25.020 18.150 7.532 1.00 84.19 315 PRO A CA 1
ATOM 2302 C C . PRO A 1 315 ? -25.300 18.827 8.881 1.00 84.19 315 PRO A C 1
ATOM 2304 O O . PRO A 1 315 ? -26.260 19.586 8.974 1.00 84.19 315 PRO A O 1
ATOM 2307 N N . ALA A 1 316 ? -24.491 18.578 9.918 1.00 85.88 316 ALA A N 1
ATOM 2308 C CA . ALA A 1 316 ? -24.701 19.158 11.241 1.00 85.88 316 ALA A CA 1
ATOM 2309 C C . ALA A 1 316 ? -24.237 20.619 11.313 1.00 85.88 316 ALA A C 1
ATOM 2311 O O . ALA A 1 316 ? -24.873 21.435 11.977 1.00 85.88 316 ALA A O 1
ATOM 2312 N N . THR A 1 317 ? -23.142 20.958 10.627 1.00 86.12 317 THR A N 1
ATOM 2313 C CA . THR A 1 317 ? -22.555 22.310 10.660 1.00 86.12 317 THR A CA 1
ATOM 2314 C C . THR A 1 317 ? -22.782 23.117 9.382 1.00 86.12 317 THR A C 1
ATOM 2316 O O . THR A 1 317 ? -22.534 24.320 9.369 1.00 86.12 317 THR A O 1
ATOM 2319 N N . GLY A 1 318 ? -23.221 22.476 8.295 1.00 87.81 318 GLY A N 1
ATOM 2320 C CA . GLY A 1 318 ? -23.321 23.082 6.965 1.00 87.81 318 GLY A CA 1
ATOM 2321 C C . GLY A 1 318 ? -21.967 23.324 6.287 1.00 87.81 318 GLY A C 1
ATOM 2322 O O . GLY A 1 318 ? -21.925 23.899 5.199 1.00 87.81 318 GLY A O 1
ATOM 2323 N N . LYS A 1 319 ? -20.850 22.908 6.903 1.00 86.38 319 LYS A N 1
ATOM 2324 C CA . LYS A 1 319 ? -19.511 23.052 6.320 1.00 86.38 319 LYS A CA 1
ATOM 2325 C C . LYS A 1 319 ? -19.359 22.169 5.085 1.00 86.38 319 LYS A C 1
ATOM 2327 O O . LYS A 1 319 ? -19.858 21.047 5.040 1.00 86.38 319 LYS A O 1
ATOM 2332 N N . SER A 1 320 ? -18.600 22.657 4.110 1.00 86.69 320 SER A N 1
ATOM 2333 C CA . SER A 1 320 ? -18.311 21.950 2.866 1.00 86.69 320 SER A CA 1
ATOM 2334 C C . SER A 1 320 ? -16.846 22.135 2.484 1.00 86.69 320 SER A C 1
ATOM 2336 O O . SER A 1 320 ? -16.308 23.235 2.609 1.00 86.69 320 SER A O 1
ATOM 2338 N N . VAL A 1 321 ? -16.194 21.063 2.037 1.00 87.81 321 VAL A N 1
ATOM 2339 C CA . VAL A 1 321 ? -14.795 21.086 1.589 1.00 87.81 321 VAL A CA 1
ATOM 2340 C C . VAL A 1 321 ? -14.615 20.187 0.369 1.00 87.81 321 VAL A C 1
ATOM 2342 O O . VAL A 1 321 ? -15.234 19.126 0.269 1.00 87.81 321 VAL A O 1
ATOM 2345 N N . GLN A 1 322 ? -13.774 20.606 -0.577 1.00 88.62 322 GLN A N 1
ATOM 2346 C CA . GLN A 1 322 ? -13.333 19.733 -1.663 1.00 88.62 322 GLN A CA 1
ATOM 2347 C C . GLN A 1 322 ? -12.133 18.909 -1.206 1.00 88.62 322 GLN A C 1
ATOM 2349 O O . GLN A 1 322 ? -11.214 19.446 -0.595 1.00 88.62 322 GLN A O 1
ATOM 2354 N N . VAL A 1 323 ? -12.129 17.618 -1.522 1.00 90.19 323 VAL A N 1
ATOM 2355 C CA . VAL A 1 323 ? -11.056 16.679 -1.173 1.00 90.19 323 VAL A CA 1
ATOM 2356 C C . VAL A 1 323 ? -10.680 15.831 -2.380 1.00 90.19 323 VAL A C 1
ATOM 2358 O O . VAL A 1 323 ? -11.505 15.602 -3.267 1.00 90.19 323 VAL A O 1
ATOM 2361 N N . GLY A 1 324 ? -9.433 15.363 -2.409 1.00 91.12 324 GLY A N 1
ATOM 2362 C CA . GLY A 1 324 ? -8.944 14.472 -3.453 1.00 91.12 324 GLY A CA 1
ATOM 2363 C C . GLY A 1 324 ? -9.554 13.079 -3.325 1.00 91.12 324 GLY A C 1
ATOM 2364 O O . GLY A 1 324 ? -10.008 12.665 -2.253 1.00 91.12 324 GLY A O 1
ATOM 2365 N N . THR A 1 325 ? -9.557 12.345 -4.431 1.00 93.88 325 THR A N 1
ATOM 2366 C CA . THR A 1 325 ? -10.001 10.951 -4.470 1.00 93.88 325 THR A CA 1
ATOM 2367 C C . THR A 1 325 ? -8.836 10.044 -4.817 1.00 93.88 325 THR A C 1
ATOM 2369 O O . THR A 1 325 ? -8.097 10.273 -5.771 1.00 93.88 325 THR A O 1
ATOM 2372 N N . PHE A 1 326 ? -8.670 8.994 -4.024 1.00 95.94 326 PHE A N 1
ATOM 2373 C CA . PHE A 1 326 ? -7.540 8.088 -4.111 1.00 95.94 326 PHE A CA 1
ATOM 2374 C C . PHE A 1 326 ? -8.036 6.657 -4.119 1.00 95.94 326 PHE A C 1
ATOM 2376 O O . PHE A 1 326 ? -9.079 6.315 -3.558 1.00 95.94 326 PHE A O 1
ATOM 2383 N N . LYS A 1 327 ? -7.277 5.796 -4.772 1.00 96.50 327 LYS A N 1
ATOM 2384 C CA . LYS A 1 327 ? -7.489 4.367 -4.696 1.00 96.50 327 LYS A CA 1
ATOM 2385 C C . LYS A 1 327 ? -7.272 3.896 -3.266 1.00 96.50 327 LYS A C 1
ATOM 2387 O O . LYS A 1 327 ? -6.251 4.215 -2.659 1.00 96.50 327 LYS A O 1
ATOM 2392 N N . THR A 1 328 ? -8.182 3.073 -2.756 1.00 95.69 328 THR A N 1
ATOM 2393 C CA . THR A 1 328 ? -7.959 2.376 -1.491 1.00 95.69 328 THR A CA 1
ATOM 2394 C C . THR A 1 328 ? -6.740 1.445 -1.623 1.00 95.69 328 THR A C 1
ATOM 2396 O O . THR A 1 328 ? -6.756 0.516 -2.444 1.00 95.69 328 THR A O 1
ATOM 2399 N N . PRO A 1 329 ? -5.645 1.678 -0.874 1.00 92.50 329 PRO A N 1
ATOM 2400 C CA . PRO A 1 329 ? -4.481 0.807 -0.946 1.00 92.50 329 PRO A CA 1
ATOM 2401 C C . PRO A 1 329 ? -4.790 -0.537 -0.279 1.00 92.50 329 PRO A C 1
ATOM 2403 O O . PRO A 1 329 ? -5.572 -0.610 0.669 1.00 92.50 329 PRO A O 1
ATOM 2406 N N . SER A 1 330 ? -4.160 -1.606 -0.760 1.00 91.06 330 SER A N 1
ATOM 2407 C CA . SER A 1 330 ? -4.092 -2.856 -0.005 1.00 91.06 330 SER A CA 1
ATOM 2408 C C . SER A 1 330 ? -3.360 -2.630 1.316 1.00 91.06 330 SER A C 1
ATOM 2410 O O . SER A 1 330 ? -2.303 -2.001 1.337 1.00 91.06 330 SER A O 1
ATOM 2412 N N . LEU A 1 331 ? -3.901 -3.174 2.410 1.00 91.06 331 LEU A N 1
ATOM 2413 C CA . LEU A 1 331 ? -3.180 -3.223 3.685 1.00 91.06 331 LEU A CA 1
ATOM 2414 C C . LEU A 1 331 ? -2.199 -4.399 3.760 1.00 91.06 331 LEU A C 1
ATOM 2416 O O . LEU A 1 331 ? -1.486 -4.518 4.753 1.00 91.06 331 LEU A O 1
ATOM 2420 N N . HIS A 1 332 ? -2.118 -5.266 2.741 1.00 84.19 332 HIS A N 1
ATOM 2421 C CA . HIS A 1 332 ? -1.093 -6.314 2.719 1.00 84.19 332 HIS A CA 1
ATOM 2422 C C . HIS A 1 332 ? 0.300 -5.690 2.788 1.00 84.19 332 HIS A C 1
ATOM 2424 O O . HIS A 1 332 ? 0.656 -4.869 1.948 1.00 84.19 332 HIS A O 1
ATOM 2430 N N . ARG A 1 333 ? 1.102 -6.118 3.771 1.00 74.44 333 ARG A N 1
ATOM 2431 C CA . ARG A 1 333 ? 2.419 -5.537 4.101 1.00 74.44 333 ARG A CA 1
ATOM 2432 C C . ARG A 1 333 ? 2.385 -4.062 4.508 1.00 74.44 333 ARG A C 1
ATOM 2434 O O . ARG A 1 333 ? 3.422 -3.404 4.431 1.00 74.44 333 ARG A O 1
ATOM 2441 N N . PHE A 1 334 ? 1.252 -3.555 4.998 1.00 77.31 334 PHE A N 1
ATOM 2442 C CA . PHE A 1 334 ? 1.219 -2.229 5.620 1.00 77.31 334 PHE A CA 1
ATOM 2443 C C . PHE A 1 334 ? 2.289 -2.101 6.716 1.00 77.31 334 PHE A C 1
ATOM 2445 O O . PHE A 1 334 ? 2.922 -1.066 6.843 1.00 77.31 334 PHE A O 1
ATOM 2452 N N . TYR A 1 335 ? 2.612 -3.190 7.415 1.00 78.31 335 TYR A N 1
ATOM 2453 C CA . TYR A 1 335 ? 3.819 -3.271 8.229 1.00 78.31 335 TYR A CA 1
ATOM 2454 C C . TYR A 1 335 ? 4.839 -4.265 7.660 1.00 78.31 335 TYR A C 1
ATOM 2456 O O . TYR A 1 335 ? 4.458 -5.358 7.230 1.00 78.31 335 TYR A O 1
ATOM 2464 N N . PRO A 1 336 ? 6.145 -3.926 7.663 1.00 75.25 336 PRO A N 1
ATOM 2465 C CA . PRO A 1 336 ? 6.752 -2.646 8.056 1.00 75.25 336 PRO A CA 1
ATOM 2466 C C . PRO A 1 336 ? 6.860 -1.640 6.888 1.00 75.25 336 PRO A C 1
ATOM 2468 O O . PRO A 1 336 ? 7.610 -0.672 6.982 1.00 75.25 336 PRO A O 1
ATOM 2471 N N . ASP A 1 337 ? 6.212 -1.904 5.752 1.00 80.62 337 ASP A N 1
ATOM 2472 C CA . ASP A 1 337 ? 6.466 -1.202 4.487 1.00 80.62 337 ASP A CA 1
ATOM 2473 C C . ASP A 1 337 ? 5.453 -0.062 4.210 1.00 80.62 337 ASP A C 1
ATOM 2475 O O . ASP A 1 337 ? 5.469 0.518 3.134 1.00 80.62 337 ASP A O 1
ATOM 2479 N N . GLY A 1 338 ? 4.529 0.239 5.122 1.00 72.94 338 GLY A N 1
ATOM 2480 C CA . GLY A 1 338 ? 3.463 1.234 4.931 1.00 72.94 338 GLY A CA 1
ATOM 2481 C C . GLY A 1 338 ? 3.735 2.588 5.577 1.00 72.94 338 GLY A C 1
ATOM 2482 O O . GLY A 1 338 ? 3.007 3.534 5.293 1.00 72.94 338 GLY A O 1
ATOM 2483 N N . GLU A 1 339 ? 4.779 2.703 6.398 1.00 85.31 339 GLU A N 1
ATOM 2484 C CA . GLU A 1 339 ? 5.180 3.964 7.026 1.00 85.31 339 GLU A CA 1
ATOM 2485 C C . GLU A 1 339 ? 6.202 4.727 6.161 1.00 85.31 339 GLU A C 1
ATOM 2487 O O . GLU A 1 339 ? 7.112 4.096 5.613 1.00 85.31 339 GLU A O 1
ATOM 2492 N N . PRO A 1 340 ? 6.101 6.068 6.062 1.00 91.00 340 PRO A N 1
ATOM 2493 C CA . PRO A 1 340 ? 5.018 6.906 6.587 1.00 91.00 340 PRO A CA 1
ATOM 2494 C C . PRO A 1 340 ? 3.730 6.761 5.756 1.00 91.00 340 PRO A C 1
ATOM 2496 O O . PRO A 1 340 ? 3.792 6.623 4.542 1.00 91.00 340 PRO A O 1
ATOM 2499 N N . ALA A 1 341 ? 2.559 6.792 6.391 1.00 91.62 341 ALA A N 1
ATOM 2500 C CA . ALA A 1 341 ? 1.298 6.374 5.781 1.00 91.62 341 ALA A CA 1
ATOM 2501 C C . ALA A 1 341 ? 0.611 7.435 4.896 1.00 91.62 341 ALA A C 1
ATOM 2503 O O . ALA A 1 341 ? 0.826 8.643 5.033 1.00 91.62 341 ALA A O 1
ATOM 2504 N N . LEU A 1 342 ? -0.319 6.937 4.066 1.00 92.44 342 LEU A N 1
ATOM 2505 C CA . LEU A 1 342 ? -1.091 7.638 3.027 1.00 92.44 342 LEU A CA 1
ATOM 2506 C C . LEU A 1 342 ? -0.269 8.098 1.819 1.00 92.44 342 LEU A C 1
ATOM 2508 O O . LEU A 1 342 ? 0.955 8.110 1.834 1.00 92.44 342 LEU A O 1
ATOM 2512 N N . HIS A 1 343 ? -0.976 8.527 0.768 1.00 93.25 343 HIS A N 1
ATOM 2513 C CA . HIS A 1 343 ? -0.363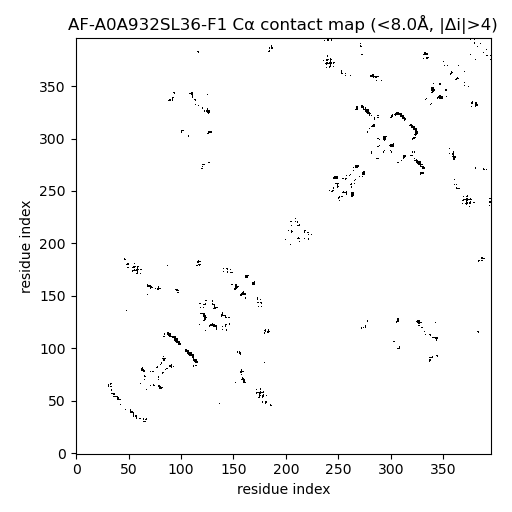 8.973 -0.482 1.00 93.25 343 HIS A CA 1
ATOM 2514 C C . HIS A 1 343 ? 0.671 10.082 -0.286 1.00 93.25 343 HIS A C 1
ATOM 2516 O O . HIS A 1 343 ? 1.614 10.131 -1.056 1.00 93.25 343 HIS A O 1
ATOM 2522 N N . SER A 1 344 ? 0.527 10.947 0.718 1.00 91.75 344 SER A N 1
ATOM 2523 C CA . SER A 1 344 ? 1.452 12.051 0.990 1.00 91.75 344 SER A CA 1
ATOM 2524 C C . SER A 1 344 ? 2.586 11.694 1.951 1.00 91.75 344 SER A C 1
ATOM 2526 O O . SER A 1 344 ? 3.470 12.520 2.148 1.00 91.75 344 SER A O 1
ATOM 2528 N N . GLY A 1 345 ? 2.557 10.519 2.593 1.00 91.69 345 GLY A N 1
ATOM 2529 C CA . GLY A 1 345 ? 3.513 10.167 3.645 1.00 91.69 345 GLY A CA 1
ATOM 2530 C C . GLY A 1 345 ? 3.466 11.097 4.866 1.00 91.69 345 GLY A C 1
ATOM 2531 O O . GLY A 1 345 ? 4.469 11.262 5.552 1.00 91.69 345 GLY A O 1
ATOM 2532 N N . VAL A 1 346 ? 2.328 11.749 5.137 1.00 90.31 346 VAL A N 1
ATOM 2533 C CA . VAL A 1 346 ? 2.213 12.756 6.212 1.00 90.31 346 VAL A CA 1
ATOM 2534 C C . VAL A 1 346 ? 2.207 12.144 7.621 1.00 90.31 346 VAL A C 1
ATOM 2536 O O . VAL A 1 346 ? 2.509 12.828 8.598 1.00 90.31 346 VAL A O 1
ATOM 2539 N N . PHE A 1 347 ? 1.887 10.853 7.750 1.00 91.94 347 PHE A N 1
ATOM 2540 C CA . PHE A 1 347 ? 1.769 10.182 9.046 1.00 91.94 347 PHE A CA 1
ATOM 2541 C C . PHE A 1 347 ? 2.933 9.225 9.294 1.00 91.94 347 PHE A C 1
ATOM 2543 O O . PHE A 1 347 ? 2.931 8.094 8.819 1.00 91.94 347 PHE A O 1
ATOM 2550 N N . ALA A 1 348 ? 3.919 9.674 10.069 1.00 89.81 348 ALA A N 1
ATOM 2551 C CA . ALA A 1 348 ? 5.068 8.857 10.459 1.00 89.81 348 ALA A CA 1
ATOM 2552 C C . ALA A 1 348 ? 4.756 7.826 11.560 1.00 89.81 348 ALA A C 1
ATOM 2554 O O . ALA A 1 348 ? 5.570 6.939 11.795 1.00 89.81 348 ALA A O 1
ATOM 2555 N N . ASP A 1 349 ? 3.609 7.947 12.237 1.00 90.69 349 ASP A N 1
ATOM 2556 C CA . ASP A 1 349 ? 3.188 7.041 13.302 1.00 90.69 349 ASP A CA 1
ATOM 2557 C C . ASP A 1 349 ? 1.673 6.787 13.300 1.00 90.69 349 ASP A C 1
ATOM 2559 O O . ASP A 1 349 ? 0.864 7.606 12.845 1.00 90.69 349 ASP A O 1
ATOM 2563 N N . ASP A 1 350 ? 1.298 5.647 13.878 1.00 90.81 350 ASP A N 1
ATOM 2564 C CA . ASP A 1 350 ? -0.083 5.180 13.963 1.00 90.81 350 ASP A CA 1
ATOM 2565 C C . ASP A 1 350 ? -1.002 6.076 14.798 1.00 90.81 350 ASP A C 1
ATOM 2567 O O . ASP A 1 350 ? -2.196 6.157 14.514 1.00 90.81 350 ASP A O 1
ATOM 2571 N N . ASN A 1 351 ? -0.498 6.793 15.808 1.00 92.19 351 ASN A N 1
ATOM 2572 C CA . ASN A 1 351 ? -1.368 7.647 16.620 1.00 92.19 351 ASN A CA 1
ATOM 2573 C C . ASN A 1 351 ? -1.884 8.828 15.796 1.00 92.19 351 ASN A C 1
ATOM 2575 O O . ASN A 1 351 ? -3.052 9.205 15.908 1.00 92.19 351 ASN A O 1
ATOM 2579 N N . ALA A 1 352 ? -1.027 9.434 14.972 1.00 92.50 352 ALA A N 1
ATOM 2580 C CA . ALA A 1 352 ? -1.450 10.484 14.054 1.00 92.50 352 ALA A CA 1
ATOM 2581 C C . ALA A 1 352 ? -2.424 9.946 12.992 1.00 92.50 352 ALA A C 1
ATOM 2583 O O . ALA A 1 352 ? -3.468 10.563 12.769 1.00 92.50 352 ALA A O 1
ATOM 2584 N N . LEU A 1 353 ? -2.137 8.767 12.427 1.00 93.94 353 LEU A N 1
ATOM 2585 C CA . LEU A 1 353 ? -2.997 8.102 11.447 1.00 93.94 353 LEU A CA 1
ATOM 2586 C C . LEU A 1 353 ? -4.388 7.763 12.009 1.00 93.94 353 LEU A C 1
ATOM 2588 O O . LEU A 1 353 ? -5.406 8.034 11.371 1.00 93.94 353 LEU A O 1
ATOM 2592 N N . PHE A 1 354 ? -4.459 7.187 13.209 1.00 95.06 354 PHE A N 1
ATOM 2593 C CA . PHE A 1 354 ? -5.729 6.804 13.825 1.00 95.06 354 PHE A CA 1
ATOM 2594 C C . PHE A 1 354 ? -6.550 8.022 14.235 1.00 95.06 354 PHE A C 1
ATOM 2596 O O . PHE A 1 354 ? -7.747 8.037 13.968 1.00 95.06 354 PHE A O 1
ATOM 2603 N N . ARG A 1 355 ? -5.922 9.085 14.759 1.00 94.31 355 ARG A N 1
ATOM 2604 C CA . ARG A 1 355 ? -6.619 10.360 15.013 1.00 94.31 355 ARG A CA 1
ATOM 2605 C C . ARG A 1 355 ? -7.188 10.973 13.740 1.00 94.31 355 ARG A C 1
ATOM 2607 O O . ARG A 1 355 ? -8.257 11.581 13.781 1.00 94.31 355 ARG A O 1
ATOM 2614 N N . PHE A 1 356 ? -6.482 10.831 12.618 1.00 94.69 356 PHE A N 1
ATOM 2615 C CA . PHE A 1 356 ? -7.025 11.219 11.325 1.00 94.69 356 PHE A CA 1
ATOM 2616 C C . PHE A 1 356 ? -8.290 10.424 11.015 1.00 94.69 356 PHE A C 1
ATOM 2618 O O . PHE A 1 356 ? -9.321 11.041 10.777 1.00 94.69 356 PHE A O 1
ATOM 2625 N N . TYR A 1 357 ? -8.266 9.092 11.099 1.00 94.19 357 TYR A N 1
ATOM 2626 C CA . TYR A 1 357 ? -9.453 8.281 10.811 1.00 94.19 357 TYR A CA 1
ATOM 2627 C C . TYR A 1 357 ? -10.612 8.493 11.793 1.00 94.19 357 TYR A C 1
ATOM 2629 O O . TYR A 1 357 ? -11.752 8.530 11.338 1.00 94.19 357 TYR A O 1
ATOM 2637 N N . GLU A 1 358 ? -10.350 8.707 13.085 1.00 93.62 358 GLU A N 1
ATOM 2638 C CA . GLU A 1 358 ? -11.368 9.085 14.079 1.00 93.62 358 GLU A CA 1
ATOM 2639 C C . GLU A 1 358 ? -12.147 10.325 13.624 1.00 93.62 358 GLU A C 1
ATOM 2641 O O . GLU A 1 358 ? -13.374 10.293 13.514 1.00 93.62 358 GLU A O 1
ATOM 2646 N N . LYS A 1 359 ? -11.437 11.403 13.260 1.00 92.75 359 LYS A N 1
ATOM 2647 C CA . LYS A 1 359 ? -12.075 12.620 12.736 1.00 92.75 359 LYS A CA 1
ATOM 2648 C C . LYS A 1 359 ? -12.717 12.379 11.378 1.00 92.75 359 LYS A C 1
ATOM 2650 O O . LYS A 1 359 ? -13.837 12.805 11.134 1.00 92.75 359 LYS A O 1
ATOM 2655 N N . SER A 1 360 ? -11.996 11.701 10.497 1.00 92.38 360 SER A N 1
ATOM 2656 C CA . SER A 1 360 ? -12.350 11.535 9.096 1.00 92.38 360 SER A CA 1
ATOM 2657 C C . SER A 1 360 ? -13.606 10.699 8.897 1.00 92.38 360 SER A C 1
ATOM 2659 O O . SER A 1 360 ? -14.394 11.016 8.010 1.00 92.38 360 SER A O 1
ATOM 2661 N N . LEU A 1 361 ? -13.796 9.660 9.716 1.00 91.44 361 LEU A N 1
ATOM 2662 C CA . LEU A 1 361 ? -14.933 8.737 9.669 1.00 91.44 361 LEU A CA 1
ATOM 2663 C C . LEU A 1 361 ? -15.967 8.996 10.777 1.00 91.44 361 LEU A C 1
ATOM 2665 O O . LEU A 1 361 ? -17.026 8.381 10.747 1.00 91.44 361 LEU A O 1
ATOM 2669 N N . GLY A 1 362 ? -15.684 9.890 11.731 1.00 89.56 362 GLY A N 1
ATOM 2670 C CA . GLY A 1 362 ? -16.656 10.331 12.735 1.00 89.56 362 GLY A CA 1
ATOM 2671 C C . GLY A 1 362 ? -16.835 9.369 13.909 1.00 89.56 362 GLY A C 1
ATOM 2672 O O . GLY A 1 362 ? -17.955 9.166 14.373 1.00 89.56 362 GLY A O 1
ATOM 2673 N N . PHE A 1 363 ? -15.750 8.772 14.405 1.00 91.75 363 PHE A N 1
ATOM 2674 C CA . PHE A 1 363 ? -15.774 7.879 15.569 1.00 91.75 363 PHE A CA 1
ATOM 2675 C C .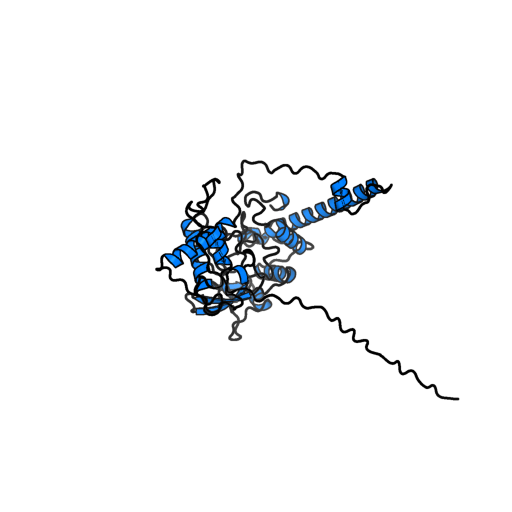 PHE A 1 363 ? -14.644 8.184 16.549 1.00 91.75 363 PHE A C 1
ATOM 2677 O O . PHE A 1 363 ? -13.752 8.979 16.266 1.00 91.75 363 PHE A O 1
ATOM 2684 N N . LYS A 1 364 ? -14.687 7.544 17.719 1.00 94.00 364 LYS A N 1
ATOM 2685 C CA . LYS A 1 364 ? -13.633 7.637 18.728 1.00 94.00 364 LYS A CA 1
ATOM 2686 C C . LYS A 1 364 ? -13.245 6.248 19.208 1.00 94.00 364 LYS A C 1
ATOM 2688 O O . LYS A 1 364 ? -14.104 5.500 19.670 1.00 94.00 364 LYS A O 1
ATOM 2693 N N . LEU A 1 365 ? -11.961 5.934 19.129 1.00 93.75 365 LEU A N 1
ATOM 2694 C CA . LEU A 1 365 ? -11.382 4.706 19.647 1.00 93.75 365 LEU A CA 1
ATOM 2695 C C . LEU A 1 365 ? -11.454 4.707 21.179 1.00 93.75 365 LEU A C 1
ATOM 2697 O O . LEU A 1 365 ? -11.084 5.667 21.862 1.00 93.75 365 LEU A O 1
ATOM 2701 N N . GLY A 1 366 ? -11.947 3.604 21.725 1.00 93.31 366 GLY A N 1
ATOM 2702 C CA . GLY A 1 366 ? -11.969 3.316 23.146 1.00 93.31 366 GLY A CA 1
ATOM 2703 C C . GLY A 1 366 ? -10.591 2.932 23.704 1.00 93.31 366 GLY A C 1
ATOM 2704 O O . GLY A 1 366 ? -9.608 2.785 22.968 1.00 93.31 366 GLY A O 1
ATOM 2705 N N . PRO A 1 367 ? -10.495 2.738 25.032 1.00 91.31 367 PRO A N 1
ATOM 2706 C CA . PRO A 1 367 ? -9.254 2.324 25.679 1.00 91.31 367 PRO A CA 1
ATOM 2707 C C . PRO A 1 367 ? -8.704 1.018 25.089 1.00 91.31 367 PRO A C 1
ATOM 2709 O O . PRO A 1 367 ? -9.387 0.000 25.059 1.00 91.31 367 PRO A O 1
ATOM 2712 N N . GLY A 1 368 ? -7.451 1.045 24.629 1.00 91.75 368 GLY A N 1
ATOM 2713 C CA . GLY A 1 368 ? -6.765 -0.122 24.064 1.00 91.75 368 GLY A CA 1
ATOM 2714 C C . GLY A 1 368 ? -7.12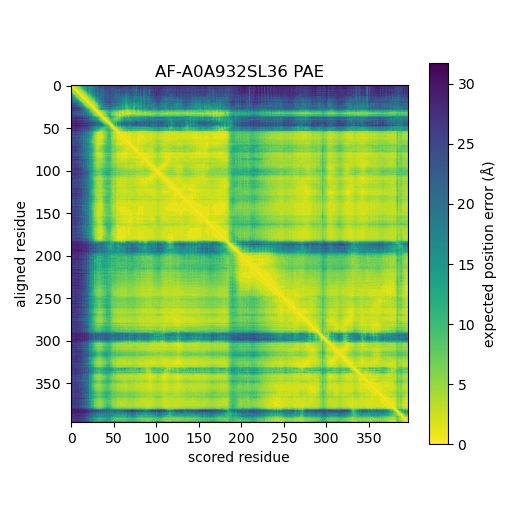8 -0.465 22.616 1.00 91.75 368 GLY A C 1
ATOM 2715 O O . GLY A 1 368 ? -6.424 -1.272 22.013 1.00 91.75 368 GLY A O 1
ATOM 2716 N N . GLU A 1 369 ? -8.145 0.166 22.022 1.00 94.81 369 GLU A N 1
ATOM 2717 C CA . GLU A 1 369 ? -8.561 -0.098 20.637 1.00 94.81 369 GLU A CA 1
ATOM 2718 C C . GLU A 1 369 ? -7.512 0.351 19.615 1.00 94.81 369 GLU A C 1
ATOM 2720 O O . GLU A 1 369 ? -7.223 -0.394 18.685 1.00 94.81 369 GLU A O 1
ATOM 2725 N N . ALA A 1 370 ? -6.860 1.500 19.826 1.00 94.50 370 ALA A N 1
ATOM 2726 C CA . ALA A 1 370 ? -5.745 1.954 18.986 1.00 94.50 370 ALA A CA 1
ATOM 2727 C C . ALA A 1 370 ? -4.574 0.957 19.001 1.00 94.50 370 ALA A C 1
ATOM 2729 O O . ALA A 1 370 ? -4.057 0.559 17.959 1.00 94.50 370 ALA A O 1
ATOM 2730 N N . THR A 1 371 ? -4.188 0.481 20.190 1.00 94.50 371 THR A N 1
ATOM 2731 C CA . THR A 1 371 ? -3.167 -0.565 20.322 1.00 94.50 371 THR A CA 1
ATOM 2732 C C . THR A 1 371 ? -3.627 -1.869 19.676 1.00 94.50 371 THR A C 1
ATOM 2734 O O . THR A 1 371 ? -2.837 -2.524 19.004 1.00 94.50 371 THR A O 1
ATOM 2737 N N . GLY A 1 372 ? -4.891 -2.255 19.850 1.00 94.62 372 GLY A N 1
ATOM 2738 C CA . GLY A 1 372 ? -5.456 -3.430 19.196 1.00 94.62 372 GLY A CA 1
ATOM 2739 C C . GLY A 1 372 ? -5.363 -3.334 17.675 1.00 94.62 372 GLY A C 1
ATOM 2740 O O . GLY A 1 372 ? -4.860 -4.258 17.039 1.00 94.62 372 GLY A O 1
ATOM 2741 N N . LEU A 1 373 ? -5.772 -2.199 17.100 1.00 94.50 373 LEU A N 1
ATOM 2742 C CA . LEU A 1 373 ? -5.738 -1.947 15.661 1.00 94.50 373 LEU A CA 1
ATOM 2743 C C . LEU A 1 373 ? -4.308 -1.982 15.108 1.00 94.50 373 LEU A C 1
ATOM 2745 O O . LEU A 1 373 ? -4.080 -2.652 14.105 1.00 94.50 373 LEU A O 1
ATOM 2749 N N . HIS A 1 374 ? -3.338 -1.366 15.794 1.00 93.12 374 HIS A N 1
ATOM 2750 C CA . HIS A 1 374 ? -1.915 -1.497 15.452 1.00 93.12 374 HIS A CA 1
ATOM 2751 C C . HIS A 1 374 ? -1.484 -2.971 15.417 1.00 93.12 374 HIS A C 1
ATOM 2753 O O . HIS A 1 374 ? -0.938 -3.454 14.427 1.00 93.12 374 HIS A O 1
ATOM 2759 N N . TYR A 1 375 ? -1.786 -3.733 16.474 1.00 92.62 375 TYR A N 1
ATOM 2760 C CA . TYR A 1 375 ? -1.443 -5.155 16.535 1.00 92.62 375 TYR A CA 1
ATOM 2761 C C . TYR A 1 375 ? -2.108 -5.955 15.414 1.00 92.62 375 TYR A C 1
ATOM 2763 O O . TYR A 1 375 ? -1.469 -6.840 14.842 1.00 92.62 375 TYR A O 1
ATOM 2771 N N . TRP A 1 376 ? -3.357 -5.647 15.072 1.00 93.06 376 TRP A N 1
ATOM 2772 C CA . TRP A 1 376 ? -4.029 -6.261 13.937 1.00 93.06 376 TRP A CA 1
ATOM 2773 C C . TRP A 1 376 ? -3.314 -5.913 12.623 1.00 93.06 376 TRP A C 1
ATOM 2775 O O . TRP A 1 376 ? -2.937 -6.831 11.902 1.00 93.06 376 TRP A O 1
ATOM 2785 N N . LEU A 1 377 ? -3.001 -4.640 12.354 1.00 91.19 377 LEU A N 1
ATOM 2786 C CA . LEU A 1 377 ? -2.274 -4.201 11.149 1.00 91.19 377 LEU A CA 1
ATOM 2787 C C . LEU A 1 377 ? -0.877 -4.828 11.021 1.00 91.19 377 LEU A C 1
ATOM 2789 O O . LEU A 1 377 ? -0.423 -5.113 9.913 1.00 91.19 377 LEU A O 1
ATOM 2793 N N . VAL A 1 378 ? -0.205 -5.082 12.145 1.00 87.56 378 VAL A N 1
ATOM 2794 C CA . VAL A 1 378 ? 1.104 -5.745 12.176 1.00 87.56 378 VAL A CA 1
ATOM 2795 C C . VAL A 1 378 ? 0.993 -7.249 11.912 1.00 87.56 378 VAL A C 1
ATOM 2797 O O . VAL A 1 378 ? 1.867 -7.816 11.257 1.00 87.56 378 VAL A O 1
ATOM 2800 N N . ASN A 1 379 ? -0.044 -7.922 12.422 1.00 84.88 379 ASN A N 1
ATOM 2801 C CA . ASN A 1 379 ? -0.094 -9.392 12.482 1.00 84.88 379 ASN A CA 1
ATOM 2802 C C . ASN A 1 379 ? -1.059 -10.049 11.482 1.00 84.88 379 ASN A C 1
ATOM 2804 O O . ASN A 1 379 ? -0.898 -11.236 11.181 1.00 84.88 379 ASN A O 1
ATOM 2808 N N . CYS A 1 380 ? -2.050 -9.316 10.973 1.00 85.50 380 CYS A N 1
ATOM 2809 C CA . CYS A 1 380 ? -3.133 -9.872 10.164 1.00 85.50 380 CYS A CA 1
ATOM 2810 C C . CYS A 1 380 ? -2.941 -9.637 8.661 1.00 85.50 380 CYS A C 1
ATOM 2812 O O . CYS A 1 380 ? -2.882 -10.631 7.934 1.00 85.50 380 CYS A O 1
ATOM 2814 N N . PRO A 1 381 ? -2.699 -8.403 8.178 1.00 78.81 381 PRO A N 1
ATOM 2815 C CA . PRO A 1 381 ? -2.344 -8.127 6.784 1.00 78.81 381 PRO A CA 1
ATOM 2816 C C . PRO A 1 381 ? -0.916 -8.553 6.397 1.00 78.81 381 PRO A C 1
ATOM 2818 O O . PRO A 1 381 ? -0.291 -7.944 5.523 1.00 78.81 381 PRO A O 1
ATOM 2821 N N . GLN A 1 382 ? -0.338 -9.563 7.052 1.00 68.75 382 GLN A N 1
ATOM 2822 C CA . GLN A 1 382 ? 0.996 -10.028 6.691 1.00 68.75 382 GLN A CA 1
ATOM 2823 C C . GLN A 1 382 ? 0.944 -10.668 5.310 1.00 68.75 382 GLN A C 1
ATOM 2825 O O . GLN A 1 382 ? 0.209 -11.626 5.094 1.00 68.75 382 GLN A O 1
ATOM 2830 N N . GLY A 1 383 ? 1.707 -10.073 4.389 1.00 54.28 383 GLY A N 1
ATOM 2831 C CA . GLY A 1 383 ? 1.687 -10.382 2.970 1.00 54.28 383 GLY A CA 1
ATOM 2832 C C . GLY A 1 383 ? 2.191 -11.786 2.608 1.00 54.28 383 GLY A C 1
ATOM 2833 O O . GLY A 1 383 ? 1.989 -12.751 3.328 1.00 54.28 383 GLY A O 1
ATOM 2834 N N . PRO A 1 384 ? 2.892 -11.943 1.483 1.00 43.12 384 PRO A N 1
ATOM 2835 C CA . PRO A 1 384 ? 2.884 -13.123 0.625 1.00 43.12 384 PRO A CA 1
ATOM 2836 C C . PRO A 1 384 ? 3.476 -14.420 1.175 1.00 43.12 384 PRO A C 1
ATOM 2838 O O . PRO A 1 384 ? 3.486 -15.435 0.494 1.00 43.12 384 PRO A O 1
ATOM 2841 N N . GLN A 1 385 ? 3.971 -14.403 2.406 1.00 50.69 385 GLN A N 1
ATOM 2842 C CA . GLN A 1 385 ? 4.273 -15.623 3.146 1.00 50.69 385 GLN A CA 1
ATOM 2843 C C . GLN A 1 385 ? 2.992 -16.306 3.651 1.00 50.69 385 GLN A C 1
ATOM 2845 O O . GLN A 1 385 ? 3.000 -17.509 3.894 1.00 50.69 385 GLN A O 1
ATOM 2850 N N . ARG A 1 386 ? 1.887 -15.560 3.792 1.00 56.16 386 ARG A N 1
ATOM 2851 C CA . ARG A 1 386 ? 0.564 -16.102 4.087 1.00 56.16 386 ARG A CA 1
ATOM 2852 C C . ARG A 1 386 ? -0.287 -16.166 2.835 1.00 56.16 386 ARG A C 1
ATOM 2854 O O . ARG A 1 386 ? -0.348 -15.224 2.047 1.00 56.16 386 ARG A O 1
ATOM 2861 N N . ASN A 1 387 ? -0.972 -17.297 2.698 1.00 58.94 387 ASN A N 1
ATOM 2862 C CA . ASN A 1 387 ? -2.043 -17.461 1.736 1.00 58.94 387 ASN A CA 1
ATOM 2863 C C . ASN A 1 387 ? -3.106 -16.380 2.008 1.00 58.94 387 ASN A C 1
ATOM 2865 O O . ASN A 1 387 ? -3.683 -16.397 3.096 1.00 58.94 387 ASN A O 1
ATOM 2869 N N . PRO A 1 388 ? -3.400 -15.466 1.067 1.00 56.31 388 PRO A N 1
ATOM 2870 C CA . PRO A 1 388 ? -4.465 -14.481 1.246 1.00 56.31 388 PRO A CA 1
ATOM 2871 C C . PRO A 1 388 ? -5.837 -15.145 1.489 1.00 56.31 388 PRO A C 1
ATOM 2873 O O . PRO A 1 388 ? -6.695 -14.547 2.129 1.00 56.31 388 PRO A O 1
ATOM 2876 N N . ALA A 1 389 ? -6.030 -16.403 1.070 1.00 57.00 389 ALA A N 1
ATOM 2877 C CA . ALA A 1 389 ? -7.227 -17.193 1.367 1.00 57.00 389 ALA A CA 1
ATOM 2878 C C . ALA A 1 389 ? -7.270 -17.784 2.794 1.00 57.00 389 ALA A C 1
ATOM 2880 O O . ALA A 1 389 ? -8.292 -18.341 3.185 1.00 57.00 389 ALA A O 1
ATOM 2881 N N . VAL A 1 390 ? -6.191 -17.683 3.580 1.00 64.12 390 VAL A N 1
ATOM 2882 C CA . VAL A 1 390 ? -6.103 -18.221 4.949 1.00 64.12 390 VAL A CA 1
ATOM 2883 C C . VAL A 1 390 ? -5.749 -17.087 5.907 1.00 64.12 390 VAL A C 1
ATOM 2885 O O . VAL A 1 390 ? -4.620 -16.955 6.383 1.00 64.12 390 VAL A O 1
ATOM 2888 N N . ILE A 1 391 ? -6.741 -16.241 6.177 1.00 68.50 391 ILE A N 1
ATOM 2889 C CA . ILE A 1 391 ? -6.670 -15.259 7.260 1.00 68.50 391 ILE A CA 1
ATOM 2890 C C . ILE A 1 391 ? -6.843 -16.030 8.579 1.00 68.50 391 ILE A C 1
ATOM 2892 O O . ILE A 1 391 ? -7.826 -16.768 8.704 1.00 68.50 391 ILE A O 1
ATOM 2896 N N . PRO A 1 392 ? -5.919 -15.911 9.555 1.00 74.31 392 PRO A N 1
ATOM 2897 C CA . PRO A 1 392 ? -6.070 -16.579 10.846 1.00 74.31 392 PRO A CA 1
ATOM 2898 C C . PRO A 1 392 ? -7.415 -16.257 11.497 1.00 74.31 392 PRO A C 1
ATOM 2900 O O . PRO A 1 392 ? -7.934 -15.156 11.334 1.00 74.31 392 PRO A O 1
ATOM 2903 N N . ALA A 1 393 ? -7.972 -17.192 12.264 1.00 80.06 393 ALA A N 1
ATOM 2904 C CA . ALA A 1 393 ? -9.273 -16.994 12.902 1.00 80.06 393 ALA A CA 1
ATOM 2905 C C . ALA A 1 393 ? -9.285 -15.765 13.829 1.00 80.06 393 ALA A C 1
ATOM 2907 O O . ALA A 1 393 ? -10.278 -15.053 13.891 1.00 80.06 393 ALA A O 1
ATOM 2908 N N . GLU A 1 394 ? -8.169 -15.475 14.502 1.00 81.56 394 GLU A N 1
ATOM 2909 C CA . GLU A 1 394 ? -7.996 -14.280 15.334 1.00 81.56 394 GLU A CA 1
ATOM 2910 C C . GLU A 1 394 ? -7.998 -12.961 14.548 1.00 81.56 394 GLU A C 1
ATOM 2912 O O . GLU A 1 394 ? -8.181 -11.902 15.142 1.00 81.56 394 GLU A O 1
ATOM 2917 N N . CYS A 1 395 ? -7.788 -13.024 13.235 1.00 83.62 395 CYS A N 1
ATOM 2918 C CA . CYS A 1 395 ? -7.751 -11.879 12.340 1.00 83.62 395 CYS A CA 1
ATOM 2919 C C . CYS A 1 395 ? -9.092 -11.597 11.655 1.00 83.62 395 CYS A C 1
ATOM 2921 O O . CYS A 1 395 ? -9.142 -10.625 10.903 1.00 83.62 395 CYS A O 1
ATOM 2923 N N . ASN A 1 396 ? -10.124 -12.419 11.894 1.00 78.25 396 ASN A N 1
ATOM 2924 C CA . ASN A 1 396 ? -11.453 -12.322 11.280 1.00 78.25 396 ASN A CA 1
ATOM 2925 C C . ASN A 1 396 ? -12.531 -11.836 12.242 1.00 78.25 396 ASN A C 1
ATOM 2927 O O . ASN A 1 396 ? -12.409 -11.982 13.482 1.00 78.25 396 ASN A O 1
#

Sequence (396 aa):
MPARAGMLALWAALVLAVSGSVPIVVAETAPKPCARTRIFVAATHTYQLLPADQDVKFGQCLFGSRIDFNQANPNGMFTSCNSCHPGGRTDRGTHPVTITNPLGTFEVNRQVPNLLNVQFNVPLGWDGRHGGTLGDHASIIAAIQSAAKGAINSPNEMGGHVDSANSVDQAKLDALAAFLISRSPTAPDTTAPPPASAPPSQAELFKKFGIDPNDPDAAADLAEALARQAAQRAATLQRVKTGADVFFGRSASTQALLAAGQACVSCHTPPFFTDNKVRTNVRHPDAAYDFGFPQVSGGPGPQDVGAGLTTVNDPATGKSVQVGTFKTPSLHRFYPDGEPALHSGVFADDNALFRFYEKSLGFKLGPGEATGLHYWLVNCPQGPQRNPAVIPAECN